Protein AF-A0AAV3X643-F1 (afdb_monomer_lite)

Foldseek 3Di:
DPDCLDPQWDAPDAVDIDGDLVSVVVVLVVCCVVPNLVVLLVVLVVQLVVLVVPLVDPDPSSVLVSVLSNLVSCLQNPVLVSLLVLLVVLLVCLVVFVLLVNLSSLVSVVSSVVSNVVVPNNLSNVLSVVLNVQCVVPVTRDDPPVVVVSSVVSVVSNVPDDDDDDDDDDPPDDDDDDDDPDDDDPPPPPDDLFAAAEEEEAALQLLVLQAPCSPRVVLVVVCVVQVFAAPVRCCVPPVVNVVSLVVSLVSSLCQCPVNDLVSNLNSGQRSVLCCQVVVNDCVSNLRYAYEYEFENHPSRVSRLVSVQVSSVVVNHHYDYDYFPLCGPPDPVSPLRSLLSVLVVLVVPQVVCVVVRHFYEYELARDDSVVNVSSLVVCLVRHPWYWYWSDDVDTHIDTDDRDNDDDPCVLDPLLQLLLLVLPWDFQVVCPSHPPSQWDDDPGTIHGRSVVCVCVVCLLVVQLDADDDAPLEAEDPQANVQLVVPPDSVLSSLVSSVVSNQSNQLVVVVLDCVSQCVDPQFVWAADPPDQKIKTDSDPFKIWIWHGDDSHTYTRHIGGPVVVNVPD

pLDDT: mean 79.81, std 17.68, range [25.16, 98.5]

InterPro domains:
  IPR013442 CRISPR system ring nuclease SSO1393-like [PF09651] (265-401)

Secondary structure (DSSP, 8-state):
--STTSTTEEEEETTEEEEPHHHHHHHHHHHHHHHHHHHHHHHHHHHHHHHHHHS--SSHHHHHHHHHHHHHHHHHH-HHHHHHHHHHHHHHHHHTT-HHHHHHHHHHHHHTHHHHHHTT-HHHHHHHHHHHHHHHHHSSPPPHHHHHHHHHHHHHHHTTS--------STTS-----TTS-----TT--S----EEEEEE--SHHHHTTS-TTT-HHHHHHHHHHTT--HHHHHHH-HHHHHHHHHHHHHHHHHHHHS-HHHHHHH-HHHHHHHHHTTT-GGGGTT-EEEEE--SSHHHHHHHHHHHHHHHHTT-EEEEE--TT--SS-HHHHHHHHHHHHHHHHHHHHHHHHTT-EEEEE-SS--HHHHHHHHHHHHHH-SEEEEEE-SSS-EEEEEPPP-----GGG--HHHHHHHHHS-EEGGG-TTS-GGGEEEETTEEEE-TGGGGHHHHHHHHHTSSPP--TTEEE-HHHHHHHHH---HHHHHHHHHHHHHHHHHHHHTTT-THHHHH-TTT--EE-SSSS-EEEESSSSEEEEEEEETTEEEEEEEEEHHHHHH--

Sequence (565 aa):
MCLLLSRLCRQVGYEMYEMDISDRNLLLRELKEQFGQERFDELGEFLLDYVAQRLSDDDADTRDLAEAQEWTVLAYTKPDEVARELAQRLRDKIQQEDVGEVLRLTSLVETLAQPLVEAGFEPLLVDVRRIASEVRENFKAPQEENLLESASRILHISEQIEINQFDRFIYDYFADVDPLSWMPVNPTIAKYNMPRLVITPIGTSLLTNQIDISFEYDWLMLLWETTNLKNIELEDRHPDVADIIHTLKERAIQKLNDGNILDVRRASTEIGAIYALYQGNLEQGKQDVHFLIASDTAISTVIANIIQDFLVGRGLNVQIYQPTGFSTASSEAFNHGADDLLLWLDNLAPSYRESGYRISFNLVASSRALQGYMDTIGMLYADEMIYILEGANPTLINIPKIPMKFDISIINPMKFALMEAGYIDLSNARDIPKQFIFVLDNEVILSNLGTIWKSCKNELLSRDLLYFPGLAYEESFRYDYERVKNWRDRVRLQETLAKVSYLLTKADGDPKALKQDGGLAYEKFSNIDLFHFRVSLDLRVSCSFSNGTLRLRRCGYHEYVNRKP

Organism: NCBI:txid2530354

Structure (mmCIF, N/CA/C/O backbone):
data_AF-A0AAV3X643-F1
#
_entry.id   AF-A0AAV3X643-F1
#
loop_
_atom_site.group_PDB
_atom_site.id
_atom_site.type_symbol
_atom_site.label_atom_id
_atom_site.label_alt_id
_atom_site.label_comp_id
_atom_site.label_asym_id
_atom_site.label_entity_id
_atom_site.label_seq_id
_atom_site.pdbx_PDB_ins_code
_atom_site.Cartn_x
_atom_site.Cartn_y
_atom_site.Cartn_z
_atom_site.occupancy
_atom_site.B_iso_or_equiv
_atom_site.auth_seq_id
_atom_site.auth_comp_id
_atom_site.auth_asym_id
_atom_site.auth_atom_id
_atom_site.pdbx_PDB_model_num
ATOM 1 N N . MET A 1 1 ? -6.979 19.235 5.074 1.00 42.19 1 MET A N 1
ATOM 2 C CA . MET A 1 1 ? -7.140 17.947 5.784 1.00 42.19 1 MET A CA 1
ATOM 3 C C . MET A 1 1 ? -5.884 17.579 6.598 1.00 42.19 1 MET A C 1
ATOM 5 O O . MET A 1 1 ? -5.483 16.431 6.569 1.00 42.19 1 MET A O 1
ATOM 9 N N . CYS A 1 2 ? -5.228 18.517 7.310 1.00 55.34 2 CYS A N 1
ATOM 10 C CA . CYS A 1 2 ? -3.899 18.242 7.906 1.00 55.34 2 CYS A CA 1
ATOM 11 C C . CYS A 1 2 ? -3.720 18.643 9.385 1.00 55.34 2 CYS A C 1
ATOM 13 O O . CYS A 1 2 ? -2.729 18.244 9.981 1.00 55.34 2 CYS A O 1
ATOM 15 N N . LEU A 1 3 ? -4.642 19.407 9.992 1.00 54.50 3 LEU A N 1
ATOM 16 C CA . LEU A 1 3 ? -4.492 19.850 11.389 1.00 54.50 3 LEU A CA 1
ATOM 17 C C . LEU A 1 3 ? -4.987 18.791 12.387 1.00 54.50 3 LEU A C 1
ATOM 19 O O . LEU A 1 3 ? -4.220 18.359 13.239 1.00 54.50 3 LEU A O 1
ATOM 23 N N . LEU A 1 4 ? -6.218 18.297 12.202 1.00 52.38 4 LEU A N 1
ATOM 24 C CA . LEU A 1 4 ? -6.852 17.282 13.066 1.00 52.38 4 LEU A CA 1
ATOM 25 C C . LEU A 1 4 ? -6.106 15.932 13.089 1.00 52.38 4 LEU A C 1
ATOM 27 O O . LEU A 1 4 ? -6.297 15.127 13.992 1.00 52.38 4 LEU A O 1
ATOM 31 N N . LEU A 1 5 ? -5.251 15.687 12.088 1.00 57.66 5 LEU A N 1
ATOM 32 C CA . LEU A 1 5 ? -4.437 14.474 11.942 1.00 57.66 5 LEU A CA 1
ATOM 33 C C . LEU A 1 5 ? -2.973 14.678 12.368 1.00 57.66 5 LEU A C 1
ATOM 35 O O . LEU A 1 5 ? -2.167 13.753 12.266 1.00 57.66 5 LEU A O 1
ATOM 39 N N . SER A 1 6 ? -2.612 15.886 12.806 1.00 61.84 6 SER A N 1
ATOM 40 C CA . SER A 1 6 ? -1.280 16.186 13.331 1.00 61.84 6 SER A CA 1
ATOM 41 C C . SER A 1 6 ? -1.152 15.733 14.790 1.00 61.84 6 SER A C 1
ATOM 43 O O . SER A 1 6 ? -2.150 15.482 15.462 1.00 61.84 6 SER A O 1
ATOM 45 N N . ARG A 1 7 ? 0.082 15.672 15.310 1.00 61.00 7 ARG A N 1
ATOM 46 C CA . ARG A 1 7 ? 0.337 15.392 16.738 1.00 61.00 7 ARG A CA 1
ATOM 47 C C . ARG A 1 7 ? -0.235 16.452 17.681 1.00 61.00 7 ARG A C 1
ATOM 49 O O . ARG A 1 7 ? -0.272 16.210 18.877 1.00 61.00 7 ARG A O 1
ATOM 56 N N . LEU A 1 8 ? -0.673 17.584 17.133 1.00 67.88 8 LEU A N 1
ATOM 57 C CA . LEU A 1 8 ? -1.291 18.662 17.886 1.00 67.88 8 LEU A CA 1
ATOM 58 C C . LEU A 1 8 ? -2.711 18.300 18.325 1.00 67.88 8 LEU A C 1
ATOM 60 O O . LEU A 1 8 ? -3.240 18.999 19.167 1.00 67.88 8 LEU A O 1
ATOM 64 N N . CYS A 1 9 ? -3.357 17.264 17.770 1.00 69.75 9 CYS A N 1
ATOM 65 C CA . CYS A 1 9 ? -4.738 16.915 18.114 1.00 69.75 9 CYS A CA 1
ATOM 66 C C . CYS A 1 9 ? -4.884 15.450 18.554 1.00 69.75 9 CYS A C 1
ATOM 68 O O . CYS A 1 9 ? -4.403 14.532 17.882 1.00 69.75 9 CYS A O 1
ATOM 70 N N . ARG A 1 10 ? -5.622 15.217 19.643 1.00 65.75 10 ARG A N 1
ATOM 71 C CA . ARG A 1 10 ? -6.039 13.891 20.112 1.00 65.75 10 ARG A CA 1
ATOM 72 C C . ARG A 1 10 ? -7.542 13.713 19.944 1.00 65.75 10 ARG A C 1
ATOM 74 O O . ARG A 1 10 ? -8.309 14.661 20.049 1.00 65.75 10 ARG A O 1
ATOM 81 N N . GLN A 1 11 ? -7.956 12.488 19.651 1.00 66.31 11 GLN A N 1
ATOM 82 C CA . GLN A 1 11 ? -9.372 12.164 19.545 1.00 66.31 11 GLN A CA 1
ATOM 83 C C . GLN A 1 11 ? -9.932 11.955 20.952 1.00 66.31 11 GLN A C 1
ATOM 85 O O . GLN A 1 11 ? -9.360 11.183 21.716 1.00 66.31 11 GLN A O 1
ATOM 90 N N . VAL A 1 12 ? -11.018 12.649 21.282 1.00 61.75 12 VAL A N 1
ATOM 91 C CA . VAL A 1 12 ? -11.684 12.570 22.602 1.00 61.75 12 VAL A CA 1
ATOM 92 C C . VAL A 1 12 ? -13.104 12.054 22.530 1.00 61.75 12 VAL A C 1
ATOM 94 O O . VAL A 1 12 ? -13.778 11.887 23.535 1.00 61.75 12 VAL A O 1
ATOM 97 N N . GLY A 1 13 ? -13.538 11.750 21.322 1.00 53.81 13 GLY A N 1
ATOM 98 C CA . GLY A 1 13 ? -14.797 11.109 21.073 1.00 53.81 13 GLY A CA 1
ATOM 99 C C . GLY A 1 13 ? -15.025 11.079 19.584 1.00 53.81 13 GLY A C 1
ATOM 100 O O . GLY A 1 13 ? -14.102 11.029 18.761 1.00 53.81 13 GLY A O 1
ATOM 101 N N . TYR A 1 14 ? -16.286 11.099 19.232 1.00 46.22 14 TYR A N 1
ATOM 102 C CA . TYR A 1 14 ? -16.677 10.774 17.896 1.00 46.22 14 TYR A CA 1
ATOM 103 C C . TYR A 1 14 ? -16.615 11.928 16.913 1.00 46.22 14 TYR A C 1
ATOM 105 O O . TYR A 1 14 ? -17.290 12.933 17.102 1.00 46.22 14 TYR A O 1
ATOM 113 N N . GLU A 1 15 ? -15.756 11.805 15.897 1.00 55.12 15 GLU A N 1
ATOM 114 C CA . GLU A 1 15 ? -15.345 12.932 15.044 1.00 55.12 15 GLU A CA 1
ATOM 115 C C . GLU A 1 15 ? -14.894 14.173 15.849 1.00 55.12 15 GLU A C 1
ATOM 117 O O . GLU A 1 15 ? -14.792 15.278 15.315 1.00 55.12 15 GLU A O 1
ATOM 122 N N . MET A 1 16 ? -14.573 13.986 17.133 1.00 63.69 16 MET A N 1
ATOM 123 C CA . MET A 1 16 ? -14.178 15.034 18.056 1.00 63.69 16 MET A CA 1
ATOM 124 C C . MET A 1 16 ? -12.705 14.909 18.359 1.00 63.69 16 MET A C 1
ATOM 126 O O . MET A 1 16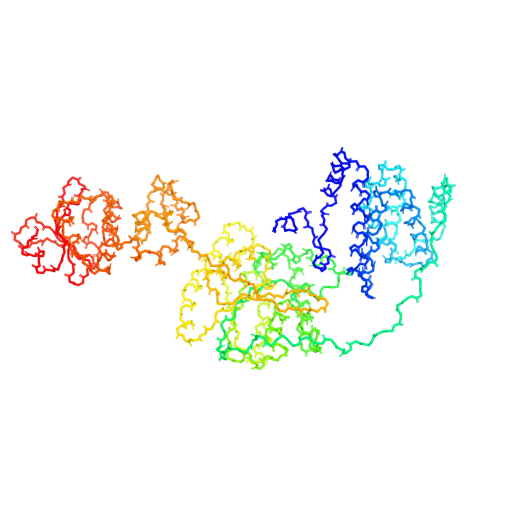 ? -12.215 13.896 18.867 1.00 63.69 16 MET A O 1
ATOM 130 N N . TYR A 1 17 ? -12.010 15.985 18.038 1.00 72.19 17 TYR A N 1
ATOM 131 C CA . TYR A 1 17 ? -10.588 16.109 18.226 1.00 72.19 17 TYR A CA 1
ATOM 132 C C . TYR A 1 17 ? -10.357 17.350 19.056 1.00 72.19 17 TYR A C 1
ATOM 134 O O . TYR A 1 17 ? -10.783 18.439 18.673 1.00 72.19 17 TYR A O 1
ATOM 142 N N . GLU A 1 18 ? -9.664 17.186 20.166 1.00 75.31 18 GLU A N 1
ATOM 143 C CA . GLU A 1 18 ? -9.156 18.318 20.913 1.00 75.31 18 GLU A CA 1
ATOM 144 C C . GLU A 1 18 ? -7.678 18.505 20.609 1.00 75.31 18 GLU A C 1
ATOM 146 O O . GLU A 1 18 ? -6.956 17.556 20.295 1.00 75.31 18 GLU A O 1
ATOM 151 N N . MET A 1 19 ? -7.229 19.749 20.684 1.00 82.81 19 MET A N 1
ATOM 152 C CA . MET A 1 19 ? -5.814 20.062 20.587 1.00 82.81 19 MET A CA 1
ATOM 153 C C . MET A 1 19 ? -5.108 19.718 21.906 1.00 82.81 19 MET A C 1
ATOM 155 O O . MET A 1 19 ? -5.720 19.856 22.965 1.00 82.81 19 MET A O 1
ATOM 159 N N . ASP A 1 20 ? -3.843 19.291 21.849 1.00 81.00 20 ASP A N 1
ATOM 160 C CA . ASP A 1 20 ? -3.004 19.123 23.039 1.00 81.00 20 ASP A CA 1
ATOM 161 C C . ASP A 1 20 ? -3.079 20.382 23.905 1.00 81.00 20 ASP A C 1
ATOM 163 O O . ASP A 1 20 ? -3.081 21.502 23.391 1.00 81.00 20 ASP A O 1
ATOM 167 N N . ILE A 1 21 ? -3.158 20.201 25.223 1.00 77.25 21 ILE A N 1
ATOM 168 C CA . ILE A 1 21 ? -3.400 21.294 26.168 1.00 77.25 21 ILE A CA 1
ATOM 169 C C . ILE A 1 21 ? -2.323 22.379 26.037 1.00 77.25 21 ILE A C 1
ATOM 171 O O . ILE A 1 21 ? -2.650 23.565 26.048 1.00 77.25 21 ILE A O 1
ATOM 175 N N . SER A 1 22 ? -1.054 21.997 25.866 1.00 75.62 22 SER A N 1
ATOM 176 C CA . SER A 1 22 ? 0.060 22.948 25.770 1.00 75.62 22 SER A CA 1
ATOM 177 C C . SER A 1 22 ? -0.016 23.759 24.478 1.00 75.62 22 SER A C 1
ATOM 179 O O . SER A 1 22 ? 0.155 24.980 24.494 1.00 75.62 22 SER A O 1
ATOM 181 N N . ASP A 1 23 ? -0.330 23.086 23.371 1.00 80.69 23 ASP A N 1
ATOM 182 C CA . ASP A 1 23 ? -0.464 23.706 22.054 1.00 80.69 23 ASP A CA 1
ATOM 183 C C . ASP A 1 23 ? -1.701 24.611 21.990 1.00 80.69 23 ASP A C 1
ATOM 185 O O . ASP A 1 23 ? -1.615 25.759 21.549 1.00 80.69 23 ASP A O 1
ATOM 189 N N . ARG A 1 24 ? -2.840 24.139 22.514 1.00 85.25 24 ARG A N 1
ATOM 190 C CA . ARG A 1 24 ? -4.076 24.916 22.663 1.00 85.25 24 ARG A CA 1
ATOM 191 C C . ARG A 1 24 ? -3.802 26.204 23.427 1.00 85.25 24 ARG A C 1
ATOM 193 O O . ARG A 1 24 ? -4.178 27.277 22.969 1.00 85.25 24 ARG A O 1
ATOM 200 N N . ASN A 1 25 ? -3.128 26.108 24.571 1.00 81.62 25 ASN A N 1
ATOM 201 C CA . ASN A 1 25 ? -2.835 27.258 25.420 1.00 81.62 25 ASN A CA 1
ATOM 202 C C . ASN A 1 25 ? -1.955 28.292 24.718 1.00 81.62 25 ASN A C 1
ATOM 204 O O . ASN A 1 25 ? -2.202 29.493 24.839 1.00 81.62 25 ASN A O 1
ATOM 208 N N . LEU A 1 26 ? -0.945 27.835 23.976 1.00 82.25 26 LEU A N 1
ATOM 209 C CA . LEU A 1 26 ? -0.087 28.712 23.190 1.00 82.25 26 LEU A CA 1
ATOM 210 C C . LEU A 1 26 ? -0.886 29.431 22.097 1.00 82.25 26 LEU A C 1
ATOM 212 O O . LEU A 1 26 ? -0.833 30.656 22.016 1.00 82.25 26 LEU A O 1
ATOM 216 N N . LEU A 1 27 ? -1.666 28.693 21.301 1.00 86.50 27 LEU A N 1
ATOM 217 C CA . LEU A 1 27 ? -2.443 29.279 20.207 1.00 86.50 27 LEU A CA 1
ATOM 218 C C . LEU A 1 27 ? -3.530 30.231 20.707 1.00 86.50 27 LEU A C 1
ATOM 220 O O . LEU A 1 27 ? -3.751 31.271 20.097 1.00 86.50 27 LEU A O 1
ATOM 224 N N . LEU A 1 28 ? -4.195 29.907 21.817 1.00 85.38 28 LEU A N 1
ATOM 225 C CA . LEU A 1 28 ? -5.190 30.780 22.439 1.00 85.38 28 LEU A CA 1
ATOM 226 C C . LEU A 1 28 ? -4.552 32.081 22.948 1.00 85.38 28 LEU A C 1
ATOM 228 O O . LEU A 1 28 ? -5.117 33.160 22.752 1.00 85.38 28 LEU A O 1
ATOM 232 N N . ARG A 1 29 ? -3.345 32.011 23.523 1.00 83.12 29 ARG A N 1
ATOM 233 C CA . ARG A 1 29 ? -2.584 33.205 23.911 1.00 83.12 29 ARG A CA 1
ATOM 234 C C . ARG A 1 29 ? -2.213 34.052 22.695 1.00 83.12 29 ARG A C 1
ATOM 236 O O . ARG A 1 29 ? -2.492 35.247 22.693 1.00 83.12 29 ARG A O 1
ATOM 243 N N . GLU A 1 30 ? -1.657 33.443 21.648 1.00 86.88 30 GLU A N 1
ATOM 244 C CA . GLU A 1 30 ? -1.306 34.148 20.408 1.00 86.88 30 GLU A CA 1
ATOM 245 C C . GLU A 1 30 ? -2.535 34.772 19.733 1.00 86.88 30 GLU A C 1
ATOM 247 O O . GLU A 1 30 ? -2.475 35.912 19.271 1.00 86.88 30 GLU A O 1
ATOM 252 N N . LEU A 1 31 ? -3.671 34.067 19.720 1.00 85.88 31 LEU A N 1
ATOM 253 C CA . LEU A 1 31 ? -4.938 34.568 19.187 1.00 85.88 31 LEU A CA 1
ATOM 254 C C . LEU A 1 31 ? -5.392 35.821 19.948 1.00 85.88 31 LEU A C 1
ATOM 256 O O . LEU A 1 31 ? -5.727 36.829 19.327 1.00 85.88 31 LEU A O 1
ATOM 260 N N . LYS A 1 32 ? -5.367 35.778 21.284 1.00 82.81 32 LYS A N 1
ATOM 261 C CA . LYS A 1 32 ? -5.748 36.910 22.138 1.00 82.81 32 LYS A CA 1
ATOM 262 C C . LYS A 1 32 ? -4.788 38.092 21.990 1.00 82.81 32 LYS A C 1
ATOM 264 O O . LYS A 1 32 ? -5.238 39.234 21.945 1.00 82.81 32 LYS A O 1
ATOM 269 N N . GLU A 1 33 ? -3.485 37.842 21.875 1.00 85.44 33 GLU A N 1
ATOM 270 C CA . GLU A 1 33 ? -2.475 38.888 21.663 1.00 85.44 33 GLU A CA 1
ATOM 271 C C . GLU A 1 33 ? -2.603 39.561 20.290 1.00 85.44 33 GLU A C 1
ATOM 273 O O . GLU A 1 33 ? -2.451 40.779 20.183 1.00 85.44 33 GLU A O 1
ATOM 278 N N . GLN A 1 34 ? -2.897 38.790 19.238 1.00 92.19 34 GLN A N 1
ATOM 279 C CA . GLN A 1 34 ? -2.987 39.304 17.869 1.00 92.19 34 GLN A CA 1
ATOM 280 C C . GLN A 1 34 ? -4.339 39.950 17.548 1.00 92.19 34 GLN A C 1
ATOM 282 O O . GLN A 1 34 ? -4.377 40.936 16.810 1.00 92.19 34 GLN A O 1
ATOM 287 N N . PHE A 1 35 ? -5.439 39.402 18.070 1.00 87.69 35 PHE A N 1
ATOM 288 C CA . PHE A 1 35 ? -6.801 39.779 17.672 1.00 87.69 35 PHE A CA 1
ATOM 289 C C . PHE A 1 35 ? -7.658 40.342 18.816 1.00 87.69 35 PHE A C 1
ATOM 291 O O . PHE A 1 35 ? -8.760 40.822 18.560 1.00 87.69 35 PHE A O 1
ATOM 298 N N . GLY A 1 36 ? -7.151 40.353 20.052 1.00 84.94 36 GLY A N 1
ATOM 299 C CA . GLY A 1 36 ? -7.836 40.917 21.216 1.00 84.94 36 GLY A CA 1
ATOM 300 C C . GLY A 1 36 ? -8.869 39.982 21.857 1.00 84.94 36 GLY A C 1
ATOM 301 O O . GLY A 1 36 ? -9.142 38.887 21.369 1.00 84.94 36 GLY A O 1
ATOM 302 N N . GLN A 1 37 ? -9.444 40.430 22.980 1.00 81.38 37 GLN A N 1
ATOM 303 C CA . GLN A 1 37 ? -10.412 39.653 23.770 1.00 81.38 37 GLN A CA 1
ATOM 304 C C . GLN A 1 37 ? -11.735 39.423 23.024 1.00 81.38 37 GLN A C 1
ATOM 306 O O . GLN A 1 37 ? -12.282 38.337 23.108 1.00 81.38 37 GLN A O 1
ATOM 311 N N . GLU A 1 38 ? -12.210 40.389 22.233 1.00 85.12 38 GLU A N 1
ATOM 312 C CA . GLU A 1 38 ? -13.484 40.274 21.501 1.00 85.12 38 GLU A CA 1
ATOM 313 C C . GLU A 1 38 ? -13.495 39.061 20.557 1.00 85.12 38 GLU A C 1
ATOM 315 O O . GLU A 1 38 ? -14.406 38.240 20.595 1.00 85.12 38 GLU A O 1
ATOM 320 N N . ARG A 1 39 ? -12.419 38.865 19.781 1.00 83.31 39 ARG A N 1
ATOM 321 C CA . ARG A 1 39 ? -12.286 37.704 18.887 1.00 83.31 39 ARG A CA 1
ATOM 322 C C . ARG A 1 39 ? -12.163 36.381 19.644 1.00 83.31 39 ARG A C 1
ATOM 324 O O . ARG A 1 39 ? -12.493 35.321 19.116 1.00 83.31 39 ARG A O 1
ATOM 331 N N . PHE A 1 40 ? -11.631 36.454 20.854 1.00 80.19 40 PHE A N 1
ATOM 332 C CA . PHE A 1 40 ? -11.483 35.320 21.744 1.00 80.19 40 PHE A CA 1
ATOM 333 C C . PHE A 1 40 ? -12.840 34.897 22.330 1.00 80.19 40 PHE A C 1
ATOM 335 O O . PHE A 1 40 ? -13.147 33.706 22.356 1.00 80.19 40 PHE A O 1
ATOM 342 N N . ASP A 1 41 ? -13.677 35.865 22.707 1.00 82.94 41 ASP A N 1
ATOM 343 C CA . ASP A 1 41 ? -15.039 35.638 23.197 1.00 82.94 41 ASP A CA 1
ATOM 344 C C . ASP A 1 41 ? -15.944 35.077 22.087 1.00 82.94 41 ASP A C 1
ATOM 346 O O . ASP A 1 41 ? -16.615 34.073 22.308 1.00 82.94 41 ASP A O 1
ATOM 350 N N . GLU A 1 42 ? -15.872 35.620 20.863 1.00 86.69 42 GLU A N 1
ATOM 351 C CA . GLU A 1 42 ? -16.585 35.085 19.686 1.00 86.69 42 GLU A CA 1
ATOM 352 C C . GLU A 1 42 ? -16.243 33.610 19.409 1.00 86.69 42 GLU A C 1
ATOM 354 O O . GLU A 1 42 ? -17.101 32.820 19.011 1.00 86.69 42 GLU A O 1
ATOM 359 N N . LEU A 1 43 ? -14.974 33.223 19.592 1.00 88.12 43 LEU A N 1
ATOM 360 C CA . LEU A 1 43 ? -14.545 31.834 19.424 1.00 88.12 43 LEU A CA 1
ATOM 361 C C . LEU A 1 43 ? -15.136 30.933 20.516 1.00 88.12 43 LEU A C 1
ATOM 363 O O . LEU A 1 43 ? -15.514 29.797 20.230 1.00 88.12 43 LEU A O 1
ATOM 367 N N . GLY A 1 44 ? -15.217 31.443 21.746 1.00 87.25 44 GLY A N 1
ATOM 368 C CA . GLY A 1 44 ? -15.886 30.776 22.856 1.00 87.25 44 GLY A CA 1
ATOM 369 C C . GLY A 1 44 ? -17.373 30.561 22.583 1.00 87.25 44 GLY A C 1
ATOM 370 O O . GLY A 1 44 ? -17.846 29.433 22.687 1.00 87.25 44 GLY A O 1
ATOM 371 N N . GLU A 1 45 ? -18.090 31.604 22.159 1.00 87.81 45 GLU A N 1
ATOM 372 C CA . GLU A 1 45 ? -19.510 31.519 21.781 1.00 87.81 45 GLU A CA 1
ATOM 373 C C . GLU A 1 45 ? -19.735 30.514 20.649 1.00 87.81 45 GLU A C 1
ATOM 375 O O . GLU A 1 45 ? -20.610 29.657 20.745 1.00 87.81 45 GLU A O 1
ATOM 380 N N . PHE A 1 46 ? -18.888 30.540 19.617 1.00 88.19 46 PHE A N 1
ATOM 381 C CA . PHE A 1 46 ? -18.952 29.564 18.532 1.00 88.19 46 PHE A CA 1
ATOM 382 C C . PHE A 1 46 ? -18.775 28.120 19.026 1.00 88.19 46 PHE A C 1
ATOM 384 O O . PHE A 1 46 ? -19.456 27.213 18.540 1.00 88.19 46 PHE A O 1
ATOM 391 N N . LEU A 1 47 ? -17.863 27.885 19.976 1.00 84.31 47 LEU A N 1
ATOM 392 C CA . LEU A 1 47 ? -17.663 26.559 20.559 1.00 84.31 47 LEU A CA 1
ATOM 393 C C . LEU A 1 47 ? -18.878 26.123 21.387 1.00 84.31 47 LEU A C 1
ATOM 395 O O . LEU A 1 47 ? -19.296 24.976 21.258 1.00 84.31 47 LEU A O 1
ATOM 399 N N . LEU A 1 48 ? -19.470 27.021 22.180 1.00 83.75 48 LEU A N 1
ATOM 400 C CA . LEU A 1 48 ? -20.689 26.733 22.943 1.00 83.75 48 LEU A CA 1
ATOM 401 C C . LEU A 1 48 ? -21.865 26.396 22.019 1.00 83.75 48 LEU A C 1
ATOM 403 O O . LEU A 1 48 ? -22.532 25.385 22.225 1.00 83.75 48 LEU A O 1
ATOM 407 N N . ASP A 1 49 ? -22.067 27.173 20.952 1.00 82.88 49 ASP A N 1
ATOM 408 C CA . ASP A 1 49 ? -23.090 26.898 19.937 1.00 82.88 49 ASP A CA 1
ATOM 409 C C . ASP A 1 49 ? -22.867 25.536 19.267 1.00 82.88 49 ASP A C 1
ATOM 411 O O . ASP A 1 49 ? -23.816 24.786 19.019 1.00 82.88 49 ASP A O 1
ATOM 415 N N . TYR A 1 50 ? -21.608 25.195 18.979 1.00 80.38 50 TYR A N 1
ATOM 416 C CA . TYR A 1 50 ? -21.245 23.899 18.415 1.00 80.38 50 TYR A CA 1
ATOM 417 C C . TYR A 1 50 ? -21.551 22.753 19.387 1.00 80.38 50 TYR A C 1
ATOM 419 O O . TYR A 1 50 ? -22.180 21.774 18.985 1.00 80.38 50 TYR A O 1
ATOM 427 N N . VAL A 1 51 ? -21.144 22.880 20.654 1.00 79.19 51 VAL A N 1
ATOM 428 C CA . VAL A 1 51 ? -21.389 21.896 21.720 1.00 79.19 51 VAL A CA 1
ATOM 429 C C . VAL A 1 51 ? -22.888 21.683 21.910 1.00 79.19 51 VAL A C 1
ATOM 431 O O . VAL A 1 51 ? -23.348 20.548 21.813 1.00 79.19 51 VAL A O 1
ATOM 434 N N . ALA A 1 52 ? -23.667 22.757 22.044 1.00 78.19 52 ALA A N 1
ATOM 435 C CA . ALA A 1 52 ? -25.115 22.685 22.222 1.00 78.19 52 ALA A CA 1
ATOM 436 C C . ALA A 1 52 ? -25.831 21.988 21.047 1.00 78.19 52 ALA A C 1
ATOM 438 O O . ALA A 1 52 ? -26.816 21.277 21.241 1.00 78.19 52 ALA A O 1
ATOM 439 N N . GLN A 1 53 ? -25.339 22.163 19.816 1.00 76.06 53 GLN A N 1
ATOM 440 C CA . GLN A 1 53 ? -25.931 21.538 18.628 1.00 76.06 53 GLN A CA 1
ATOM 441 C C . GLN A 1 53 ? -25.498 20.082 18.412 1.00 76.06 53 GLN A C 1
ATOM 443 O O . GLN A 1 53 ? -26.245 19.319 17.799 1.00 76.06 53 GLN A O 1
ATOM 448 N N . ARG A 1 54 ? -24.287 19.704 18.837 1.00 68.06 54 ARG A N 1
ATOM 449 C CA . ARG A 1 54 ? -23.647 18.423 18.476 1.00 68.06 54 ARG A CA 1
ATOM 450 C C . ARG A 1 54 ? -23.526 17.430 19.627 1.00 68.06 54 ARG A C 1
ATOM 452 O O . ARG A 1 54 ? -23.387 16.247 19.342 1.00 68.06 54 ARG A O 1
ATOM 459 N N . LEU A 1 55 ? -23.562 17.893 20.873 1.00 69.69 55 LEU A N 1
ATOM 460 C CA . LEU A 1 55 ? -23.390 17.090 22.089 1.00 69.69 55 LEU A CA 1
ATOM 461 C C . LEU A 1 55 ? -24.655 17.101 22.953 1.00 69.69 55 LEU A C 1
ATOM 463 O O . LEU A 1 55 ? -24.591 17.198 24.172 1.00 69.69 55 LEU A O 1
ATOM 467 N N . SER A 1 56 ? -25.813 17.017 22.298 1.00 58.53 56 SER A N 1
ATOM 468 C CA . SER A 1 56 ? -27.138 17.015 22.929 1.00 58.53 56 SER A CA 1
ATOM 469 C C . SER A 1 56 ? -27.705 15.609 23.183 1.00 58.53 56 SER A C 1
ATOM 471 O O . SER A 1 56 ? -28.874 15.490 23.547 1.00 58.53 56 SER A O 1
ATOM 473 N N . ASP A 1 57 ? -26.903 14.554 22.993 1.00 57.78 57 ASP A N 1
ATOM 474 C CA . ASP A 1 57 ? -27.325 13.164 23.205 1.00 57.78 57 ASP A CA 1
ATOM 475 C C . ASP A 1 57 ? -27.498 12.826 24.707 1.00 57.78 57 ASP A C 1
ATOM 477 O O . ASP A 1 57 ? -26.799 13.349 25.575 1.00 57.78 57 ASP A O 1
ATOM 481 N N . ASP A 1 58 ? -28.433 11.915 25.011 1.00 55.59 58 ASP A N 1
ATOM 482 C CA . ASP A 1 58 ? -28.852 11.524 26.375 1.00 55.59 58 ASP A CA 1
ATOM 483 C C . ASP A 1 58 ? -27.833 10.652 27.150 1.00 55.59 58 ASP A C 1
ATOM 485 O O . ASP A 1 58 ? -28.077 10.279 28.307 1.00 55.59 58 ASP A O 1
ATOM 489 N N . ASP A 1 59 ? -26.702 10.276 26.544 1.00 65.06 59 ASP A N 1
ATOM 490 C CA . ASP A 1 59 ? -25.707 9.430 27.207 1.00 65.06 59 ASP A CA 1
ATOM 491 C C . ASP A 1 59 ? -24.813 10.227 28.179 1.00 65.06 59 ASP A C 1
ATOM 493 O O . ASP A 1 59 ? -24.667 11.447 28.098 1.00 65.06 59 ASP A O 1
ATOM 497 N N . ALA A 1 60 ? -24.293 9.548 29.203 1.00 65.06 60 ALA A N 1
ATOM 498 C CA . ALA A 1 60 ? -23.543 10.204 30.275 1.00 65.06 60 ALA A CA 1
ATOM 499 C C . ALA A 1 60 ? -22.201 10.780 29.790 1.00 65.06 60 ALA A C 1
ATOM 501 O O . ALA A 1 60 ? -21.844 11.882 30.197 1.00 65.06 60 ALA A O 1
ATOM 502 N N . ASP A 1 61 ? -21.518 10.098 28.869 1.00 65.25 61 ASP A N 1
ATOM 503 C CA . ASP A 1 61 ? -20.186 10.489 28.401 1.00 65.25 61 ASP A CA 1
ATOM 504 C C . ASP A 1 61 ? -20.251 11.740 27.513 1.00 65.25 61 ASP A C 1
ATOM 506 O O . ASP A 1 61 ? -19.418 12.643 27.627 1.00 65.25 61 ASP A O 1
ATOM 510 N N . THR A 1 62 ? -21.276 11.841 26.660 1.00 70.88 62 THR A N 1
ATOM 511 C CA . THR A 1 62 ? -21.510 13.030 25.828 1.00 70.88 62 THR A CA 1
ATOM 512 C C . THR A 1 62 ? -21.851 14.257 26.677 1.00 70.88 62 THR A C 1
ATOM 514 O O . THR A 1 62 ? -21.366 15.353 26.385 1.00 70.88 62 THR A O 1
ATOM 517 N N . ARG A 1 63 ? -22.612 14.082 27.767 1.00 73.88 63 ARG A N 1
ATOM 518 C CA . ARG A 1 63 ? -22.913 15.168 28.718 1.00 73.88 63 ARG A CA 1
ATOM 519 C C . ARG A 1 63 ? -21.677 15.625 29.482 1.00 73.88 63 ARG A C 1
ATOM 521 O O . ARG A 1 63 ? -21.447 16.827 29.584 1.00 73.88 63 ARG A O 1
ATOM 528 N N . ASP A 1 64 ? -20.858 14.689 29.951 1.00 78.56 64 ASP A N 1
ATOM 529 C CA . ASP A 1 64 ? -19.607 15.008 30.640 1.00 78.56 64 ASP A CA 1
ATOM 530 C C . ASP A 1 64 ? -18.631 15.757 29.726 1.00 78.56 64 ASP A C 1
ATOM 532 O O . ASP A 1 64 ? -17.937 16.676 30.171 1.00 78.56 64 ASP A O 1
ATOM 536 N N . LEU A 1 65 ? -18.592 15.391 28.441 1.00 77.00 65 LEU A N 1
ATOM 537 C CA . LEU A 1 65 ? -17.777 16.072 27.444 1.00 77.00 65 LEU A CA 1
ATOM 538 C C . LEU A 1 65 ? -18.316 17.468 27.116 1.00 77.00 65 LEU A C 1
ATOM 540 O O . LEU A 1 65 ? -17.522 18.405 27.035 1.00 77.00 65 LEU A O 1
ATOM 544 N N . ALA A 1 66 ? -19.632 17.622 26.944 1.00 81.12 66 ALA A N 1
ATOM 545 C CA . ALA A 1 66 ? -20.261 18.923 26.728 1.00 81.12 66 ALA A CA 1
ATOM 546 C C . ALA A 1 66 ? -19.943 19.881 27.884 1.00 81.12 66 ALA A C 1
ATOM 548 O O . ALA A 1 66 ? -19.411 20.967 27.656 1.00 81.12 66 ALA A O 1
ATOM 549 N N . GLU A 1 67 ? -20.139 19.425 29.121 1.00 85.12 67 GLU A N 1
ATOM 550 C CA . GLU A 1 67 ? -19.855 20.193 30.334 1.00 85.12 67 GLU A CA 1
ATOM 551 C C . GLU A 1 67 ? -18.366 20.577 30.435 1.00 85.12 67 GLU A C 1
ATOM 553 O O . GLU A 1 67 ? -18.016 21.715 30.756 1.00 85.12 67 GLU A O 1
ATOM 558 N N . ALA A 1 68 ? -17.457 19.661 30.083 1.00 84.94 68 ALA A N 1
ATOM 559 C CA . ALA A 1 68 ? -16.027 19.955 30.037 1.00 84.94 68 ALA A CA 1
ATOM 560 C C . ALA A 1 68 ? -15.677 21.047 29.006 1.00 84.94 68 ALA A C 1
ATOM 562 O O . ALA A 1 68 ? -14.800 21.879 29.264 1.00 84.94 68 ALA A O 1
ATOM 563 N N . GLN A 1 69 ? -16.347 21.076 27.848 1.00 85.56 69 GLN A N 1
ATOM 564 C CA . GLN A 1 69 ? -16.137 22.124 26.843 1.00 85.56 69 GLN A CA 1
ATOM 565 C C . GLN A 1 69 ? -16.725 23.468 27.291 1.00 85.56 69 GLN A C 1
ATOM 567 O O . GLN A 1 69 ? -16.074 24.498 27.109 1.00 85.56 69 GLN A O 1
ATOM 572 N N . GLU A 1 70 ? -17.895 23.469 27.931 1.00 87.81 70 GLU A N 1
ATOM 573 C CA . GLU A 1 70 ? -18.512 24.675 28.497 1.00 87.81 70 GLU A CA 1
ATOM 574 C C . GLU A 1 70 ? -17.599 25.331 29.538 1.00 87.81 70 GLU A C 1
ATOM 576 O O . GLU A 1 70 ? -17.274 26.520 29.444 1.00 87.81 70 GLU A O 1
ATOM 581 N N . TRP A 1 71 ? -17.080 24.535 30.473 1.00 89.06 71 TRP A N 1
ATOM 582 C CA . TRP A 1 71 ? -16.117 25.015 31.459 1.00 89.06 71 TRP A CA 1
ATOM 583 C C . TRP A 1 71 ? -14.774 25.402 30.849 1.00 89.06 71 TRP A C 1
ATOM 585 O O . TRP A 1 71 ? -14.131 26.330 31.337 1.00 89.06 71 TRP A O 1
ATOM 595 N N . THR A 1 72 ? -14.361 24.770 29.750 1.00 88.12 72 THR A N 1
ATOM 596 C CA . THR A 1 72 ? -13.185 25.227 29.002 1.00 88.12 72 THR A CA 1
ATOM 597 C C . THR A 1 72 ? -13.405 26.639 28.473 1.00 88.12 72 THR A C 1
ATOM 599 O O . THR A 1 72 ? -12.553 27.491 28.699 1.00 88.12 72 THR A O 1
ATOM 602 N N . VAL A 1 73 ? -14.543 26.935 27.838 1.00 87.94 73 VAL A N 1
ATOM 603 C CA . VAL A 1 73 ? -14.847 28.295 27.358 1.00 87.94 73 VAL A CA 1
ATOM 604 C C . VAL A 1 73 ? -14.856 29.291 28.515 1.00 87.94 73 VAL A C 1
ATOM 606 O O . VAL A 1 73 ? -14.159 30.307 28.449 1.00 87.94 73 VAL A O 1
ATOM 609 N N . LEU A 1 74 ? -15.578 28.977 29.595 1.00 86.69 74 LEU A N 1
ATOM 610 C CA . LEU A 1 74 ? -15.672 29.848 30.765 1.00 86.69 74 LEU A CA 1
ATOM 611 C C . LEU A 1 74 ? -14.309 30.091 31.419 1.00 86.69 74 LEU A C 1
ATOM 613 O O . LEU A 1 74 ? -14.041 31.207 31.846 1.00 86.69 74 LEU A O 1
ATOM 617 N N . ALA A 1 75 ? -13.405 29.112 31.446 1.00 86.00 75 ALA A N 1
ATOM 618 C CA . ALA A 1 75 ? -12.076 29.305 32.019 1.00 86.00 75 ALA A CA 1
ATOM 619 C C . ALA A 1 75 ? -11.271 30.404 31.325 1.00 86.00 75 ALA A C 1
ATOM 621 O O . ALA A 1 75 ? -10.565 31.151 31.999 1.00 86.00 75 ALA A O 1
ATOM 622 N N . TYR A 1 76 ? -11.388 30.547 30.004 1.00 83.25 76 TYR A N 1
ATOM 623 C CA . TYR A 1 76 ? -10.635 31.574 29.284 1.00 83.25 76 TYR A CA 1
ATOM 624 C C . TYR A 1 76 ? -11.394 32.896 29.093 1.00 83.25 76 TYR A C 1
ATOM 626 O O . TYR A 1 76 ? -10.745 33.924 28.884 1.00 83.25 76 TYR A O 1
ATOM 634 N N . THR A 1 77 ? -12.730 32.905 29.156 1.00 83.62 77 THR A N 1
ATOM 635 C CA . THR A 1 77 ? -13.534 34.134 28.997 1.00 83.62 77 THR A CA 1
ATOM 636 C C . THR A 1 77 ? -13.950 34.742 30.340 1.00 83.62 77 THR A C 1
ATOM 638 O O . THR A 1 77 ? -13.961 35.963 30.492 1.00 83.62 77 THR A O 1
ATOM 641 N N . LYS A 1 78 ? -14.247 33.905 31.342 1.00 83.62 78 LYS A N 1
ATOM 642 C CA . LYS A 1 78 ? -14.766 34.277 32.669 1.00 83.62 78 LYS A CA 1
ATOM 643 C C . LYS A 1 78 ? -14.195 33.377 33.788 1.00 83.62 78 LYS A C 1
ATOM 645 O O . LYS A 1 78 ? -14.947 32.665 34.461 1.00 83.62 78 LYS A O 1
ATOM 650 N N . PRO A 1 79 ? -12.872 33.409 34.031 1.00 80.56 79 PRO A N 1
ATOM 651 C CA . PRO A 1 79 ? -12.203 32.504 34.971 1.00 80.56 79 PRO A CA 1
ATOM 652 C C . PRO A 1 79 ? -12.770 32.549 36.401 1.00 80.56 79 PRO A C 1
ATOM 654 O O . PRO A 1 79 ? -12.814 31.521 37.075 1.00 80.56 79 PRO A O 1
ATOM 657 N N . ASP A 1 80 ? -13.265 33.705 36.853 1.00 75.25 80 ASP A N 1
ATOM 658 C CA . ASP A 1 80 ? -13.894 33.848 38.173 1.00 75.25 80 ASP A CA 1
ATOM 659 C C . ASP A 1 80 ? -15.187 33.028 38.305 1.00 75.25 80 ASP A C 1
ATOM 661 O O . ASP A 1 80 ? -15.500 32.513 39.378 1.00 75.25 80 ASP A O 1
ATOM 665 N N . GLU A 1 81 ? -15.969 32.944 37.226 1.00 80.19 81 GLU A N 1
ATOM 666 C CA . GLU A 1 81 ? -17.240 32.220 37.186 1.00 80.19 81 GLU A CA 1
ATOM 667 C C . GLU A 1 81 ? -16.984 30.714 37.199 1.00 80.19 81 GLU A C 1
ATOM 669 O O . GLU A 1 81 ? -17.482 30.022 38.089 1.00 80.19 81 GLU A O 1
ATOM 674 N N . VAL A 1 82 ? -16.100 30.229 36.318 1.00 84.50 82 VAL A N 1
ATOM 675 C CA . VAL A 1 82 ? -15.781 28.796 36.255 1.00 84.50 82 VAL A CA 1
ATOM 676 C C . VAL A 1 82 ? -15.136 28.292 37.544 1.00 84.50 82 VAL A C 1
ATOM 678 O O . VAL A 1 82 ? -15.440 27.191 38.001 1.00 84.50 82 VAL A O 1
ATOM 681 N N . ALA A 1 83 ? -14.259 29.091 38.167 1.00 77.00 83 ALA A N 1
ATOM 682 C CA . ALA A 1 83 ? -13.582 28.689 39.392 1.00 77.00 83 ALA A CA 1
ATOM 683 C C . ALA A 1 83 ? -14.593 28.477 40.525 1.00 77.00 83 ALA A C 1
ATOM 685 O O . ALA A 1 83 ? -14.460 27.521 41.289 1.00 77.00 83 ALA A O 1
ATOM 686 N N . ARG A 1 84 ? -15.635 29.321 40.603 1.00 75.31 84 ARG A N 1
ATOM 687 C CA . ARG A 1 84 ? -16.738 29.163 41.560 1.00 75.31 84 ARG A CA 1
ATOM 688 C C . ARG A 1 84 ? -17.606 27.949 41.249 1.00 75.31 84 ARG A C 1
ATOM 690 O O . ARG A 1 84 ? -17.948 27.213 42.173 1.00 75.31 84 ARG A O 1
ATOM 697 N N . GLU A 1 85 ? -17.954 27.725 39.986 1.00 82.56 85 GLU A N 1
ATOM 698 C CA . GLU A 1 85 ? -18.782 26.581 39.594 1.00 82.56 85 GLU A CA 1
ATOM 699 C C . GLU A 1 85 ? -18.094 25.246 39.872 1.00 82.56 85 GLU A C 1
ATOM 701 O O . GLU A 1 85 ? -18.680 24.378 40.519 1.00 82.56 85 GLU A O 1
ATOM 706 N N . LEU A 1 86 ? -16.831 25.103 39.461 1.00 83.00 86 LEU A N 1
ATOM 707 C CA . LEU A 1 86 ? -16.040 23.895 39.694 1.00 83.00 86 LEU A CA 1
ATOM 708 C C . LEU A 1 86 ? -15.839 23.649 41.193 1.00 83.00 86 LEU A C 1
ATOM 710 O O . LEU A 1 86 ? -16.009 22.528 41.669 1.00 83.00 86 LEU A O 1
ATOM 714 N N . ALA A 1 87 ? -15.548 24.704 41.956 1.00 78.00 87 ALA A N 1
ATOM 715 C CA . ALA A 1 87 ? -15.454 24.661 43.411 1.00 78.00 87 ALA A CA 1
ATOM 716 C C . ALA A 1 87 ? -16.746 24.170 44.083 1.00 78.00 87 ALA A C 1
ATOM 718 O O . ALA A 1 87 ? -16.705 23.331 44.989 1.00 78.00 87 ALA A O 1
ATOM 719 N N . GLN A 1 88 ? -17.892 24.708 43.663 1.00 78.50 88 GLN A N 1
ATOM 720 C CA . GLN A 1 88 ? -19.188 24.339 44.216 1.00 78.50 88 GLN A CA 1
ATOM 721 C C . GLN A 1 88 ? -19.563 22.909 43.828 1.00 78.50 88 GLN A C 1
ATOM 723 O O . GLN A 1 88 ? -19.937 22.123 44.696 1.00 78.50 88 GLN A O 1
ATOM 728 N N . ARG A 1 89 ? -19.390 22.538 42.554 1.00 83.25 89 ARG A N 1
ATOM 729 C CA . ARG A 1 89 ? -19.709 21.191 42.083 1.00 83.25 89 ARG A CA 1
ATOM 730 C C . ARG A 1 89 ? -18.850 20.141 42.772 1.00 83.25 89 ARG A C 1
ATOM 732 O O . ARG A 1 89 ? -19.376 19.131 43.228 1.00 83.25 89 ARG A O 1
ATOM 739 N N . LEU A 1 90 ? -17.552 20.399 42.915 1.00 78.31 90 LEU A N 1
ATOM 740 C CA . LEU A 1 90 ? -16.645 19.492 43.608 1.00 78.31 90 LEU A CA 1
ATOM 741 C C . LEU A 1 90 ? -17.073 19.285 45.069 1.00 78.31 90 LEU A C 1
ATOM 743 O O . LEU A 1 90 ? -17.114 18.152 45.539 1.00 78.31 90 LEU A O 1
ATOM 747 N N . ARG A 1 91 ? -17.459 20.356 45.775 1.00 76.62 91 ARG A N 1
ATOM 748 C CA . ARG A 1 91 ? -17.996 20.274 47.144 1.00 76.62 91 ARG A CA 1
ATOM 749 C C . ARG A 1 91 ? -19.250 19.408 47.212 1.00 76.62 91 ARG A C 1
ATOM 751 O O . ARG A 1 91 ? -19.330 18.541 48.079 1.00 76.62 91 ARG A O 1
ATOM 758 N N . ASP A 1 92 ? -20.210 19.637 46.322 1.00 80.06 92 ASP A N 1
ATOM 759 C CA . ASP A 1 92 ? -21.479 18.906 46.325 1.00 80.06 92 ASP A CA 1
ATOM 760 C C . ASP A 1 92 ? -21.248 17.409 46.080 1.00 80.06 92 ASP A C 1
ATOM 762 O O . ASP A 1 92 ? -21.850 16.563 46.739 1.00 80.06 92 ASP A O 1
ATOM 766 N N . LYS A 1 93 ? -20.317 17.073 45.182 1.00 82.88 93 LYS A N 1
ATOM 767 C CA . LYS A 1 93 ? -19.967 15.688 44.848 1.00 82.88 93 LYS A CA 1
ATOM 768 C C . LYS A 1 93 ? -19.176 14.984 45.937 1.00 82.88 93 LYS A C 1
ATOM 770 O O . LYS A 1 93 ? -19.414 13.809 46.199 1.00 82.88 93 LYS A O 1
ATOM 775 N N . ILE A 1 94 ? -18.344 15.724 46.663 1.00 72.81 94 ILE A N 1
ATOM 776 C CA . ILE A 1 94 ? -17.719 15.243 47.895 1.00 72.81 94 ILE A CA 1
ATOM 777 C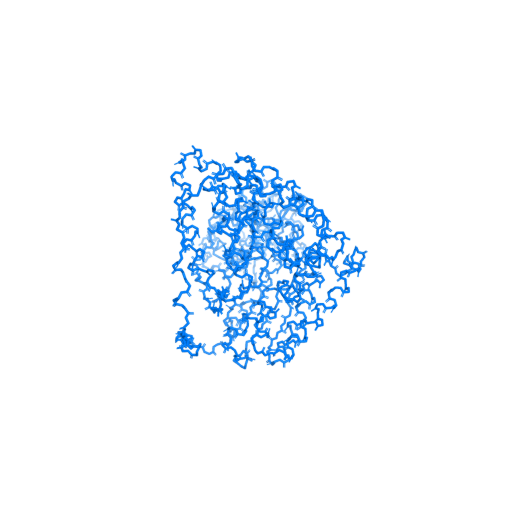 C . ILE A 1 94 ? -18.781 14.923 48.959 1.00 72.81 94 ILE A C 1
ATOM 779 O O . ILE A 1 94 ? -18.722 13.857 49.563 1.00 72.81 94 ILE A O 1
ATOM 783 N N . GLN A 1 95 ? -19.769 15.802 49.169 1.00 73.00 95 GLN A N 1
ATOM 784 C CA . GLN A 1 95 ? -20.854 15.572 50.139 1.00 73.00 95 GLN A CA 1
ATOM 785 C C . GLN A 1 95 ? -21.762 14.397 49.758 1.00 73.00 95 GLN A C 1
ATOM 787 O O . GLN A 1 95 ? -22.317 13.735 50.630 1.00 73.00 95 GLN A O 1
ATOM 792 N N . GLN A 1 96 ? -21.919 14.143 48.460 1.00 78.50 96 GLN A N 1
ATOM 793 C CA . GLN A 1 96 ? -22.666 13.000 47.931 1.00 78.50 96 GLN A CA 1
ATOM 794 C C . GLN A 1 96 ? -21.862 11.689 47.967 1.00 78.50 96 GLN A C 1
ATOM 796 O O . GLN A 1 96 ? -22.395 10.656 47.571 1.00 78.50 96 GLN A O 1
ATOM 801 N N . GLU A 1 97 ? -20.604 11.725 48.425 1.00 75.00 97 GLU A N 1
ATOM 802 C CA . GLU A 1 97 ? -19.653 10.606 48.382 1.00 75.00 97 GLU A CA 1
ATOM 803 C C . GLU A 1 97 ? -19.454 10.026 46.964 1.00 75.00 97 GLU A C 1
ATOM 805 O O . GLU A 1 97 ? -19.130 8.849 46.787 1.00 75.00 97 GLU A O 1
ATOM 810 N N . ASP A 1 98 ? -19.613 10.862 45.935 1.00 78.19 98 ASP A N 1
ATOM 811 C CA . ASP A 1 98 ? -19.515 10.483 44.525 1.00 78.19 98 ASP A CA 1
ATOM 812 C C . ASP A 1 98 ? -18.048 10.482 44.069 1.00 78.19 98 ASP A C 1
ATOM 814 O O . ASP A 1 98 ? -17.548 11.409 43.433 1.00 78.19 98 ASP A O 1
ATOM 818 N N . VAL A 1 99 ? -17.318 9.440 44.472 1.00 74.94 99 VAL A N 1
ATOM 819 C CA . VAL A 1 99 ? -15.866 9.313 44.257 1.00 74.94 99 VAL A CA 1
ATOM 820 C C . VAL A 1 99 ? -15.477 9.421 42.777 1.00 74.94 99 VAL A C 1
ATOM 822 O O . VAL A 1 99 ? -14.461 10.043 42.459 1.00 74.94 99 VAL A O 1
ATOM 825 N N . GLY A 1 100 ? -16.272 8.826 41.881 1.00 76.00 100 GLY A N 1
ATOM 826 C CA . GLY A 1 100 ? -16.005 8.848 40.441 1.00 76.00 100 GLY A CA 1
ATOM 827 C C . GLY A 1 100 ? -16.062 10.266 39.890 1.00 76.00 100 GLY A C 1
ATOM 828 O O . GLY A 1 100 ? -15.128 10.724 39.231 1.00 76.00 100 GLY A O 1
ATOM 829 N N . GLU A 1 101 ? -17.104 10.998 40.263 1.00 81.50 101 GLU A N 1
ATOM 830 C CA . GLU A 1 101 ? -17.291 12.372 39.829 1.00 81.50 101 GLU A CA 1
ATOM 831 C C . GLU A 1 101 ? -16.279 13.337 40.458 1.00 81.50 101 GLU A C 1
ATOM 833 O O . GLU A 1 101 ? -15.784 14.248 39.797 1.00 81.50 101 GLU A O 1
ATOM 838 N N . VAL A 1 102 ? -15.891 13.112 41.717 1.00 79.62 102 VAL A N 1
ATOM 839 C CA . VAL A 1 102 ? -14.810 13.875 42.357 1.00 79.62 102 VAL A CA 1
ATOM 840 C C . VAL A 1 102 ? -13.506 13.713 41.575 1.00 79.62 102 VAL A C 1
ATOM 842 O O . VAL A 1 102 ? -12.836 14.706 41.290 1.00 79.62 102 VAL A O 1
ATOM 845 N N . LEU A 1 103 ? -13.158 12.489 41.166 1.00 77.50 103 LEU A N 1
ATOM 846 C CA . LEU A 1 103 ? -11.966 12.248 40.351 1.00 77.50 103 LEU A CA 1
ATOM 847 C C . LEU A 1 103 ? -12.084 12.886 38.959 1.00 77.50 103 LEU A C 1
ATOM 849 O O . LEU A 1 103 ? -11.128 13.536 38.528 1.00 77.50 103 LEU A O 1
ATOM 853 N N . ARG A 1 104 ? -13.246 12.789 38.298 1.00 85.81 104 ARG A N 1
ATOM 854 C CA . ARG A 1 104 ? -13.504 13.443 37.002 1.00 85.81 104 ARG A CA 1
ATOM 855 C C . ARG A 1 104 ? -13.305 14.957 37.089 1.00 85.81 104 ARG A C 1
ATOM 857 O O . ARG A 1 104 ? -12.508 15.516 36.334 1.00 85.81 104 ARG A O 1
ATOM 864 N N . LEU A 1 105 ? -13.947 15.609 38.059 1.00 84.06 105 LEU A N 1
ATOM 865 C CA . LEU A 1 105 ? -13.857 17.055 38.272 1.00 84.06 105 LEU A CA 1
ATOM 866 C C . LEU A 1 105 ? -12.437 17.495 38.642 1.00 84.06 105 LEU A C 1
ATOM 868 O O . LEU A 1 105 ? -11.962 18.509 38.132 1.00 84.06 105 LEU A O 1
ATOM 872 N N . THR A 1 106 ? -11.718 16.726 39.470 1.00 80.31 106 THR A N 1
ATOM 873 C CA . THR A 1 106 ? -10.314 17.045 39.787 1.00 80.31 106 THR A CA 1
ATOM 874 C C . THR A 1 106 ? -9.415 16.977 38.552 1.00 80.31 106 THR A C 1
ATOM 876 O O . THR A 1 106 ? -8.584 17.860 38.348 1.00 80.31 106 THR A O 1
ATOM 879 N N . SER A 1 107 ? -9.621 15.980 37.684 1.00 81.38 107 SER A N 1
ATOM 880 C CA . SER A 1 107 ? -8.898 15.868 36.416 1.00 81.38 107 SER A CA 1
ATOM 881 C C . SER A 1 107 ? -9.235 17.016 35.467 1.00 81.38 107 SER A C 1
ATOM 883 O O . SER A 1 107 ? -8.346 17.533 34.794 1.00 81.38 107 SER A O 1
ATOM 885 N N . LEU A 1 108 ? -10.500 17.436 35.412 1.00 84.62 108 LEU A N 1
ATOM 886 C CA . LEU A 1 108 ? -10.914 18.555 34.575 1.00 84.62 108 LEU A CA 1
ATOM 887 C C . LEU A 1 108 ? -10.263 19.865 35.030 1.00 84.62 108 LEU A C 1
ATOM 889 O O . LEU A 1 108 ? -9.700 20.584 34.206 1.00 84.62 108 LEU A O 1
ATOM 893 N N . VAL A 1 109 ? -10.272 20.153 36.332 1.00 84.38 109 VAL A N 1
ATOM 894 C CA . VAL A 1 109 ? -9.645 21.361 36.890 1.00 84.38 109 VAL A CA 1
ATOM 895 C C . VAL A 1 109 ? -8.148 21.424 36.546 1.00 84.38 109 VAL A C 1
ATOM 897 O O . VAL A 1 109 ? -7.651 22.491 36.189 1.00 84.38 109 VAL A O 1
ATOM 900 N N . GLU A 1 110 ? -7.434 20.293 36.550 1.00 80.81 110 GLU A N 1
ATOM 901 C CA . GLU A 1 110 ? -6.031 20.239 36.104 1.00 80.81 110 GLU A CA 1
ATOM 902 C C . GLU A 1 110 ? -5.857 20.609 34.624 1.00 80.81 110 GLU A C 1
ATOM 904 O O . GLU A 1 110 ? -4.902 21.297 34.261 1.00 80.81 110 GLU A O 1
ATOM 909 N N . THR A 1 111 ? -6.791 20.219 33.753 1.00 82.25 111 THR A N 1
ATOM 910 C CA . THR A 1 111 ? -6.732 20.582 32.322 1.00 82.25 111 THR A CA 1
ATOM 911 C C . THR A 1 111 ? -6.965 22.080 32.081 1.00 82.25 111 THR A C 1
ATOM 913 O O . THR A 1 111 ? -6.582 22.611 31.034 1.00 82.25 111 THR A O 1
ATOM 916 N N . LEU A 1 112 ? -7.554 22.766 33.067 1.00 85.12 112 LEU A N 1
ATOM 917 C CA . LEU A 1 112 ? -7.825 24.204 33.092 1.00 85.12 112 LEU A CA 1
ATOM 918 C C . LEU A 1 112 ? -6.811 24.975 33.953 1.00 85.12 112 LEU A C 1
ATOM 920 O O . LEU A 1 112 ? -7.001 26.160 34.221 1.00 85.12 112 LEU A O 1
ATOM 924 N N . ALA A 1 113 ? -5.711 24.339 34.373 1.00 80.25 113 ALA A N 1
ATOM 925 C CA . ALA A 1 113 ? -4.767 24.938 35.311 1.00 80.25 113 ALA A CA 1
ATOM 926 C C . ALA A 1 113 ? -4.203 26.281 34.827 1.00 80.25 113 ALA A C 1
ATOM 928 O O . ALA A 1 113 ? -4.121 27.232 35.596 1.00 80.25 113 ALA A O 1
ATOM 929 N N . GLN A 1 114 ? -3.837 26.385 33.548 1.00 80.25 114 GLN A N 1
ATOM 930 C CA . GLN A 1 114 ? -3.220 27.600 33.023 1.00 80.25 114 GLN A CA 1
ATOM 931 C C . GLN A 1 114 ? -4.140 28.836 33.071 1.00 80.25 114 GLN A C 1
ATOM 933 O O . GLN A 1 114 ? -3.716 29.825 33.672 1.00 80.25 114 GLN A O 1
ATOM 938 N N . PRO A 1 115 ? -5.365 28.831 32.499 1.00 80.56 115 PRO A N 1
ATOM 939 C CA . PRO A 1 115 ? -6.251 29.994 32.597 1.00 80.56 115 PRO A CA 1
ATOM 940 C C . PRO A 1 115 ? -6.617 30.343 34.048 1.00 80.56 115 PRO A C 1
ATOM 942 O O . PRO A 1 115 ? -6.715 31.519 34.391 1.00 80.56 115 PRO A O 1
ATOM 945 N N . LEU A 1 116 ? -6.742 29.342 34.925 1.00 77.81 116 LEU A N 1
ATOM 946 C CA . LEU A 1 116 ? -7.024 29.560 36.345 1.00 77.81 116 LEU A CA 1
ATOM 947 C C . LEU A 1 116 ? -5.845 30.207 37.088 1.00 77.81 116 LEU A C 1
ATOM 949 O O . LEU A 1 116 ? -6.055 31.137 37.863 1.00 77.81 116 LEU A O 1
ATOM 953 N N . VAL A 1 117 ? -4.604 29.777 36.836 1.00 76.69 117 VAL A N 1
ATOM 954 C CA . VAL A 1 117 ? -3.394 30.396 37.413 1.00 76.69 117 VAL A CA 1
ATOM 955 C C . VAL A 1 117 ? -3.208 31.821 36.904 1.00 76.69 117 VAL A C 1
ATOM 957 O O . VAL A 1 117 ? -2.941 32.719 37.700 1.00 76.69 117 VAL A O 1
ATOM 960 N N . GLU A 1 118 ? -3.382 32.050 35.599 1.00 75.44 118 GLU A N 1
ATOM 961 C CA . GLU A 1 118 ? -3.285 33.388 34.999 1.00 75.44 118 GLU A CA 1
ATOM 962 C C . GLU A 1 118 ? -4.312 34.363 35.611 1.00 75.44 118 GLU A C 1
ATOM 964 O O . GLU A 1 118 ? -4.023 35.552 35.749 1.00 75.44 118 GLU A O 1
ATOM 969 N N . ALA A 1 119 ? -5.467 33.854 36.050 1.00 71.62 119 ALA A N 1
ATOM 970 C CA . ALA A 1 119 ? -6.499 34.606 36.760 1.00 71.62 119 ALA A CA 1
ATOM 971 C C . ALA A 1 119 ? -6.327 34.654 38.296 1.00 71.62 119 ALA A C 1
ATOM 973 O O . ALA A 1 119 ? -7.120 35.293 38.982 1.00 71.62 119 ALA A O 1
ATOM 974 N N . GLY A 1 120 ? -5.286 34.026 38.854 1.00 72.25 120 GLY A N 1
ATOM 975 C CA . GLY A 1 120 ? -4.973 34.073 40.288 1.00 72.25 120 GLY A CA 1
ATOM 976 C C . GLY A 1 120 ? -5.621 32.982 41.152 1.00 72.25 120 GLY A C 1
ATOM 977 O O . GLY A 1 120 ? -5.529 33.047 42.378 1.00 72.25 120 GLY A O 1
ATOM 978 N N . PHE A 1 121 ? -6.219 31.949 40.552 1.00 76.31 121 PHE A N 1
ATOM 979 C CA . PHE A 1 121 ? -6.875 30.827 41.242 1.00 76.31 121 PHE A CA 1
ATOM 980 C C . PHE A 1 121 ? -5.955 29.626 41.515 1.00 76.31 121 PHE A C 1
ATOM 982 O O . PHE A 1 121 ? -6.422 28.502 41.690 1.00 76.31 121 PHE A O 1
ATOM 989 N N . GLU A 1 122 ? -4.643 29.839 41.620 1.00 71.00 122 GLU A N 1
ATOM 990 C CA . GLU A 1 122 ? -3.689 28.784 41.994 1.00 71.00 122 GLU A CA 1
ATOM 991 C C . GLU A 1 122 ? -4.045 28.025 43.296 1.00 71.00 122 GLU A C 1
ATOM 993 O O . GLU A 1 122 ? -3.873 26.803 43.330 1.00 71.00 122 GLU A O 1
ATOM 998 N N . PRO A 1 123 ? -4.615 28.659 44.346 1.00 73.62 123 PRO A N 1
ATOM 999 C CA . PRO A 1 123 ? -5.048 27.931 45.540 1.00 73.62 123 PRO A CA 1
ATOM 1000 C C . PRO A 1 123 ? -6.071 26.816 45.265 1.00 73.62 123 PRO A C 1
ATOM 1002 O O . PRO A 1 123 ? -5.994 25.764 45.895 1.00 73.62 123 PRO A O 1
ATOM 1005 N N . LEU A 1 124 ? -6.972 27.000 44.289 1.00 73.19 124 LEU A N 1
ATOM 1006 C CA . LEU A 1 124 ? -7.959 25.981 43.913 1.00 73.19 124 LEU A CA 1
ATOM 1007 C C . LEU A 1 124 ? -7.272 24.714 43.382 1.00 73.19 124 LEU A C 1
ATOM 1009 O O . LEU A 1 124 ? -7.672 23.606 43.727 1.00 73.19 124 LEU A O 1
ATOM 1013 N N . LEU A 1 125 ? -6.201 24.865 42.597 1.00 70.50 125 LEU A N 1
ATOM 1014 C CA . LEU A 1 125 ? -5.433 23.737 42.060 1.00 70.50 125 LEU A CA 1
ATOM 1015 C C . LEU A 1 125 ? -4.700 22.971 43.162 1.00 70.50 125 LEU A C 1
ATOM 1017 O O . LEU A 1 125 ? -4.679 21.742 43.158 1.00 70.50 125 LEU A O 1
ATOM 1021 N N . VAL A 1 126 ? -4.120 23.680 44.133 1.00 70.88 126 VAL A N 1
ATOM 1022 C CA . VAL A 1 126 ? -3.464 23.050 45.290 1.00 70.88 126 VAL A CA 1
ATOM 1023 C C . VAL A 1 126 ? -4.463 22.201 46.078 1.00 70.88 126 VAL A C 1
ATOM 1025 O O . VAL A 1 126 ? -4.158 21.058 46.432 1.00 70.88 126 VAL A O 1
ATOM 1028 N N . ASP A 1 127 ? -5.665 22.728 46.304 1.00 69.69 127 ASP A N 1
ATOM 1029 C CA . ASP A 1 127 ? -6.716 22.020 47.029 1.00 69.69 127 ASP A CA 1
ATOM 1030 C C . ASP A 1 127 ? -7.236 20.804 46.252 1.00 69.69 127 ASP A C 1
ATOM 1032 O O . ASP A 1 127 ? -7.384 19.725 46.831 1.00 69.69 127 ASP A O 1
ATOM 1036 N N . VAL A 1 128 ? -7.439 20.935 44.939 1.00 76.56 128 VAL A N 1
ATOM 1037 C CA . VAL A 1 128 ? -7.877 19.839 44.063 1.00 76.56 128 VAL A CA 1
ATOM 1038 C C . VAL A 1 128 ? -6.851 18.705 44.003 1.00 76.56 128 VAL A C 1
ATOM 1040 O O . VAL A 1 128 ? -7.229 17.538 44.112 1.00 76.56 128 VAL A O 1
ATOM 1043 N N . ARG A 1 129 ? -5.551 19.016 43.920 1.00 76.38 129 ARG A N 1
ATOM 1044 C CA . ARG A 1 129 ? -4.472 18.007 43.953 1.00 76.38 129 ARG A CA 1
ATOM 1045 C C . ARG A 1 129 ? -4.459 17.224 45.253 1.00 76.38 129 ARG A C 1
ATOM 1047 O O . ARG A 1 129 ? -4.291 16.005 45.241 1.00 76.38 129 ARG A O 1
ATOM 1054 N N . ARG A 1 130 ? -4.653 17.919 46.375 1.00 70.25 130 ARG A N 1
ATOM 1055 C CA . ARG A 1 130 ? -4.737 17.291 47.694 1.00 70.25 130 ARG A CA 1
ATOM 1056 C C . ARG A 1 130 ? -5.950 16.359 47.778 1.00 70.25 130 ARG A C 1
ATOM 1058 O O . ARG A 1 130 ? -5.789 15.213 48.183 1.00 70.25 130 ARG A O 1
ATOM 1065 N N . ILE A 1 131 ? -7.123 16.811 47.325 1.00 73.56 131 ILE A N 1
ATOM 1066 C CA . ILE A 1 131 ? -8.353 15.999 47.279 1.00 73.56 131 ILE A CA 1
ATOM 1067 C C . ILE A 1 131 ? -8.148 14.748 46.414 1.00 73.56 131 ILE A C 1
ATOM 1069 O O . ILE A 1 131 ? -8.449 13.641 46.856 1.00 73.56 131 ILE A O 1
ATOM 1073 N N . ALA A 1 132 ? -7.584 14.897 45.213 1.00 70.75 132 ALA A N 1
ATOM 1074 C CA . ALA A 1 132 ? -7.316 13.773 44.318 1.00 70.75 132 ALA A CA 1
ATOM 1075 C C . ALA A 1 132 ? -6.354 12.743 44.942 1.00 70.75 132 ALA A C 1
ATOM 1077 O O . ALA A 1 132 ? -6.562 11.539 44.790 1.00 70.75 132 ALA A O 1
ATOM 1078 N N . SER A 1 133 ? -5.328 13.198 45.673 1.00 69.81 133 SER A N 1
ATOM 1079 C CA . SER A 1 133 ? -4.401 12.321 46.405 1.00 69.81 133 SER A CA 1
ATOM 1080 C C . SER A 1 133 ? -5.112 11.538 47.512 1.00 69.81 133 SER A C 1
ATOM 1082 O O . SER A 1 133 ? -4.967 10.322 47.602 1.00 69.81 133 SER A O 1
ATOM 1084 N N . GLU A 1 134 ? -5.925 12.216 48.323 1.00 68.25 134 GLU A N 1
ATOM 1085 C CA . GLU A 1 134 ? -6.637 11.609 49.455 1.00 68.25 134 GLU A CA 1
ATOM 1086 C C . GLU A 1 134 ? -7.676 10.570 49.011 1.00 68.25 134 GLU A C 1
ATOM 1088 O O . GLU A 1 134 ? -7.826 9.525 49.649 1.00 68.25 134 GLU A O 1
ATOM 1093 N N . VAL A 1 135 ? -8.369 10.831 47.899 1.00 67.25 135 VAL A N 1
ATOM 1094 C CA . VAL A 1 135 ? -9.351 9.911 47.308 1.00 67.25 135 VAL A CA 1
ATOM 1095 C C . VAL A 1 135 ? -8.676 8.652 46.751 1.00 67.25 135 VAL A C 1
ATOM 1097 O O . VAL A 1 135 ? -9.179 7.545 46.955 1.00 67.25 135 VAL A O 1
ATOM 1100 N N . ARG A 1 136 ? -7.517 8.798 46.092 1.00 65.06 136 ARG A N 1
ATOM 1101 C CA . ARG A 1 136 ? -6.750 7.668 45.535 1.00 65.06 136 ARG A CA 1
ATOM 1102 C C . ARG A 1 136 ? -6.173 6.751 46.612 1.00 65.06 136 ARG A C 1
ATOM 1104 O O . ARG A 1 136 ? -6.093 5.548 46.394 1.00 65.06 136 ARG A O 1
ATOM 1111 N N . GLU A 1 137 ? -5.785 7.295 47.764 1.00 62.66 137 GLU A N 1
ATOM 1112 C CA . GLU A 1 137 ? -5.185 6.509 48.849 1.00 62.66 137 GLU A CA 1
ATOM 1113 C C . GLU A 1 137 ? -6.212 5.723 49.682 1.00 62.66 137 GLU A C 1
ATOM 1115 O O . GLU A 1 137 ? -5.893 4.642 50.176 1.00 62.66 137 GLU A O 1
ATOM 1120 N N . ASN A 1 138 ? -7.446 6.222 49.831 1.00 59.03 138 ASN A N 1
ATOM 1121 C CA . ASN A 1 138 ? -8.416 5.654 50.779 1.00 59.03 138 ASN A CA 1
ATOM 1122 C C . ASN A 1 138 ? -9.574 4.851 50.156 1.00 59.03 138 ASN A C 1
ATOM 1124 O O . ASN A 1 138 ? -10.334 4.244 50.913 1.00 59.03 138 ASN A O 1
ATOM 1128 N N . PHE A 1 139 ? -9.737 4.824 48.822 1.00 51.69 139 PHE A N 1
ATOM 1129 C CA . PHE A 1 139 ? -10.830 4.127 48.096 1.00 51.69 139 PHE A CA 1
ATOM 1130 C C . PHE A 1 139 ? -12.268 4.423 48.601 1.00 51.69 139 PHE A C 1
ATOM 1132 O O . PHE A 1 139 ? -13.229 3.766 48.204 1.00 51.69 139 PHE A O 1
ATOM 1139 N N . LYS A 1 140 ? -12.430 5.420 49.475 1.00 49.75 140 LYS A N 1
ATOM 1140 C CA . LYS A 1 140 ? -13.675 5.947 50.042 1.00 49.75 140 LYS A CA 1
ATOM 1141 C C . LYS A 1 140 ? -13.572 7.468 50.043 1.00 49.75 140 LYS A C 1
ATOM 1143 O O . LYS A 1 140 ? -12.460 7.995 50.124 1.00 49.75 140 LYS A O 1
ATOM 1148 N N . ALA A 1 141 ? -14.711 8.159 49.974 1.00 50.34 141 ALA A N 1
ATOM 1149 C CA . ALA A 1 141 ? -14.746 9.610 50.130 1.00 50.34 141 ALA A CA 1
ATOM 1150 C C . ALA A 1 141 ? -13.995 10.017 51.426 1.00 50.34 141 ALA A C 1
ATOM 1152 O O . ALA A 1 141 ? -14.097 9.298 52.429 1.00 50.34 141 ALA A O 1
ATOM 1153 N N . PRO A 1 142 ? -13.184 11.095 51.420 1.00 48.06 142 PRO A N 1
ATOM 1154 C CA . PRO A 1 142 ? -12.374 11.456 52.583 1.00 48.06 142 PRO A CA 1
ATOM 1155 C C . PRO A 1 142 ? -13.256 11.743 53.815 1.00 48.06 142 PRO A C 1
ATOM 1157 O O . PRO A 1 142 ? -14.392 12.189 53.682 1.00 48.06 142 PRO A O 1
ATOM 1160 N N . GLN A 1 143 ? -12.750 11.483 55.027 1.00 46.62 143 GLN A N 1
ATOM 1161 C CA . GLN A 1 143 ? -13.510 11.703 56.268 1.00 46.62 143 GLN A CA 1
ATOM 1162 C C . GLN A 1 143 ? -13.869 13.195 56.449 1.00 46.62 143 GLN A C 1
ATOM 1164 O O . GLN A 1 143 ? -12.999 14.061 56.330 1.00 46.62 143 GLN A O 1
ATOM 1169 N N . GLU A 1 144 ? -15.148 13.461 56.761 1.00 43.31 144 GLU A N 1
ATOM 1170 C CA . GLU A 1 144 ? -15.827 14.774 56.870 1.00 43.31 144 GLU A CA 1
ATOM 1171 C C . GLU A 1 144 ? -15.001 15.910 57.515 1.00 43.31 144 GLU A C 1
ATOM 1173 O O . GLU A 1 144 ? -15.119 17.068 57.108 1.00 43.31 144 GLU A O 1
ATOM 1178 N N . GLU A 1 145 ? -14.143 15.607 58.493 1.00 42.38 145 GLU A N 1
ATOM 1179 C CA . GLU A 1 145 ? -13.451 16.609 59.318 1.00 42.38 145 GLU A CA 1
ATOM 1180 C C . GLU A 1 145 ? -12.311 17.369 58.601 1.00 42.38 145 GLU A C 1
ATOM 1182 O O . GLU A 1 145 ? -12.139 18.557 58.863 1.00 42.38 145 GLU A O 1
ATOM 1187 N N . ASN A 1 146 ? -11.589 16.765 57.642 1.00 46.88 146 ASN A N 1
ATOM 1188 C CA . ASN A 1 146 ? -10.517 17.457 56.885 1.00 46.88 146 ASN A CA 1
ATOM 1189 C C . ASN A 1 146 ? -11.030 18.179 55.619 1.00 46.88 146 ASN A C 1
ATOM 1191 O O . ASN A 1 146 ? -10.402 19.112 55.100 1.00 46.88 146 ASN A O 1
ATOM 1195 N N . LEU A 1 147 ? -12.196 17.767 55.117 1.00 44.00 147 LEU A N 1
ATOM 1196 C CA . LEU A 1 147 ? -12.826 18.335 53.927 1.00 44.00 147 LEU A CA 1
ATOM 1197 C C . LEU A 1 147 ? -13.647 19.580 54.228 1.00 44.00 147 LEU A C 1
ATOM 1199 O O . LEU A 1 147 ? -13.642 20.487 53.406 1.00 44.00 147 LEU A O 1
ATOM 1203 N N . LEU A 1 148 ? -14.299 19.678 55.390 1.00 40.03 148 LEU A N 1
ATOM 1204 C CA . LEU A 1 148 ? -14.985 20.909 55.794 1.00 40.03 148 LEU A CA 1
ATOM 1205 C C . LEU A 1 148 ? -14.010 22.083 55.890 1.00 40.03 148 LEU A C 1
ATOM 1207 O O . LEU A 1 148 ? -14.350 23.178 55.456 1.00 40.03 148 LEU A O 1
ATOM 1211 N N . GLU A 1 149 ? -12.783 21.868 56.365 1.00 45.12 149 GLU A N 1
ATOM 1212 C CA . GLU A 1 149 ? -11.769 22.925 56.446 1.00 45.12 149 GLU A CA 1
ATOM 1213 C C . GLU A 1 149 ? -11.266 23.359 55.056 1.00 45.12 149 GLU A C 1
ATOM 1215 O O . GLU A 1 149 ? -11.060 24.545 54.800 1.00 45.12 149 GLU A O 1
ATOM 1220 N N . SER A 1 150 ? -11.145 22.412 54.126 1.00 42.66 150 SER A N 1
ATOM 1221 C CA . SER A 1 150 ? -10.671 22.650 52.757 1.00 42.66 150 SER A CA 1
ATOM 1222 C C . SER A 1 150 ? -11.767 23.212 51.841 1.00 42.66 150 SER A C 1
ATOM 1224 O O . SER A 1 150 ? -11.555 24.176 51.115 1.00 42.66 150 SER A O 1
ATOM 1226 N N . ALA A 1 151 ? -12.993 22.702 51.953 1.00 40.03 151 ALA A N 1
ATOM 1227 C CA . ALA A 1 151 ? -14.182 23.249 51.312 1.00 40.03 151 ALA A CA 1
ATOM 1228 C C . ALA A 1 151 ? -14.556 24.625 51.891 1.00 40.03 151 ALA A C 1
ATOM 1230 O O . ALA A 1 151 ? -15.101 25.461 51.170 1.00 40.03 151 ALA A O 1
ATOM 1231 N N . SER A 1 152 ? -14.248 24.906 53.163 1.00 46.03 152 SER A N 1
ATOM 1232 C CA . SER A 1 152 ? -14.374 26.256 53.735 1.00 46.03 152 SER A CA 1
ATOM 1233 C C . SER A 1 152 ? -13.339 27.222 53.151 1.00 46.03 152 SER A C 1
ATOM 1235 O O . SER A 1 152 ? -13.679 28.373 52.898 1.00 46.03 152 SER A O 1
ATOM 1237 N N . ARG A 1 153 ? -12.114 26.765 52.839 1.00 50.66 153 ARG A N 1
ATOM 1238 C CA . ARG A 1 153 ? -11.112 27.572 52.107 1.00 50.66 153 ARG A CA 1
ATOM 1239 C C . ARG A 1 153 ? -11.542 27.857 50.667 1.00 50.66 153 ARG A C 1
ATOM 1241 O O . ARG A 1 153 ? -11.458 29.001 50.233 1.00 50.66 153 ARG A O 1
ATOM 1248 N N . ILE A 1 154 ? -12.107 26.861 49.983 1.00 46.84 154 ILE A N 1
ATOM 1249 C CA . ILE A 1 154 ? -12.709 27.011 48.650 1.00 46.84 154 ILE A CA 1
ATOM 1250 C C . ILE A 1 154 ? -13.918 27.979 48.682 1.00 46.84 154 ILE A C 1
ATOM 1252 O O . ILE A 1 154 ? -14.088 28.789 47.773 1.00 46.84 154 ILE A O 1
ATOM 1256 N N . LEU A 1 155 ? -14.729 27.964 49.752 1.00 41.09 155 LEU A N 1
ATOM 1257 C CA . LEU A 1 155 ? -15.822 28.933 49.979 1.00 41.09 155 LEU A CA 1
ATOM 1258 C C . LEU A 1 155 ? -15.288 30.355 50.179 1.00 41.09 155 LEU A C 1
ATOM 1260 O O . LEU A 1 155 ? -15.856 31.299 49.638 1.00 41.09 155 LEU A O 1
ATOM 1264 N N . HIS A 1 156 ? -14.178 30.513 50.902 1.00 46.72 156 HIS A N 1
ATOM 1265 C CA . HIS A 1 156 ? -13.597 31.827 51.173 1.00 46.72 156 HIS A CA 1
ATOM 1266 C C . HIS A 1 156 ? -13.069 32.521 49.907 1.00 46.72 156 HIS A C 1
ATOM 1268 O O . HIS A 1 156 ? -13.079 33.747 49.831 1.00 46.72 156 HIS A O 1
ATOM 1274 N N . ILE A 1 157 ? -12.675 31.742 48.893 1.00 44.78 157 ILE A N 1
ATOM 1275 C CA . ILE A 1 157 ? -12.344 32.238 47.547 1.00 44.78 157 ILE A CA 1
ATOM 1276 C C . ILE A 1 157 ? -13.616 32.682 46.798 1.00 44.78 157 ILE A C 1
ATOM 1278 O O . ILE A 1 157 ? -13.589 33.675 46.076 1.00 44.78 157 ILE A O 1
ATOM 1282 N N . SER A 1 158 ? -14.749 31.998 47.001 1.00 38.09 158 SER A N 1
ATOM 1283 C CA . SER A 1 158 ? -16.031 32.331 46.355 1.00 38.09 158 SER A CA 1
ATOM 1284 C C . SER A 1 158 ? -16.758 33.541 46.965 1.00 38.09 158 SER A C 1
ATOM 1286 O O . SER A 1 158 ? -17.490 34.227 46.259 1.00 38.09 158 SER A O 1
ATOM 1288 N N . GLU A 1 159 ? -16.533 33.841 48.249 1.00 41.97 159 GLU A N 1
ATOM 1289 C CA . GLU A 1 159 ? -17.235 34.905 48.990 1.00 41.97 159 GLU A CA 1
ATOM 1290 C C . GLU A 1 159 ? -16.694 36.327 48.730 1.00 41.97 159 GLU A C 1
ATOM 1292 O O . GLU A 1 159 ? -17.273 37.295 49.221 1.00 41.97 159 GLU A O 1
ATOM 1297 N N . GLN A 1 160 ? -15.616 36.494 47.952 1.00 39.50 160 GLN A N 1
ATOM 1298 C CA . GLN A 1 160 ? -15.027 37.813 47.661 1.00 39.50 160 GLN A CA 1
ATOM 1299 C C . GLN A 1 160 ? -15.495 38.477 46.353 1.00 39.50 160 GLN A C 1
ATOM 1301 O O . GLN A 1 160 ? -14.994 39.551 46.021 1.00 39.50 160 GLN A O 1
ATOM 1306 N N . ILE A 1 161 ? -16.446 37.904 45.606 1.00 39.38 161 ILE A N 1
ATOM 1307 C CA . ILE A 1 161 ? -16.854 38.449 44.298 1.00 39.38 161 ILE A CA 1
ATOM 1308 C C . ILE A 1 161 ? -18.388 38.514 44.201 1.00 39.38 161 ILE A C 1
ATOM 1310 O O . ILE A 1 161 ? -19.071 37.496 44.277 1.00 39.38 161 ILE A O 1
ATOM 1314 N N . GLU A 1 162 ? -18.930 39.732 44.073 1.00 31.39 162 GLU A N 1
ATOM 1315 C CA . GLU A 1 162 ? -20.373 40.023 44.040 1.00 31.39 162 GLU A CA 1
ATOM 1316 C C . GLU A 1 162 ? -21.088 39.501 42.773 1.00 31.39 162 GLU A C 1
ATOM 1318 O O . GLU A 1 162 ? -20.543 39.480 41.671 1.00 31.39 162 GLU A O 1
ATOM 1323 N N . ILE A 1 163 ? -22.350 39.105 42.972 1.00 30.25 163 ILE A N 1
ATOM 1324 C CA . ILE A 1 163 ? -23.262 38.393 42.058 1.00 30.25 163 ILE A CA 1
ATOM 1325 C C . ILE A 1 163 ? -24.003 39.350 41.105 1.00 30.25 163 ILE A C 1
ATOM 1327 O O . ILE A 1 163 ? -24.452 40.411 41.535 1.00 30.25 163 ILE A O 1
ATOM 1331 N N . ASN A 1 164 ? -24.291 38.911 39.868 1.00 31.73 164 ASN A N 1
ATOM 1332 C CA . ASN A 1 164 ? -25.507 39.324 39.146 1.00 31.73 164 ASN A CA 1
ATOM 1333 C C . ASN A 1 164 ? -26.143 38.183 38.324 1.00 31.73 164 ASN A C 1
ATOM 1335 O O . ASN A 1 164 ? -25.464 37.274 37.866 1.00 31.73 164 ASN A O 1
ATOM 1339 N N . GLN A 1 165 ? -27.476 38.240 38.228 1.00 38.16 165 GLN A N 1
ATOM 1340 C CA . GLN A 1 165 ? -28.439 37.156 37.974 1.00 38.16 165 GLN A CA 1
ATOM 1341 C C . GLN A 1 165 ? -28.775 36.906 36.488 1.00 38.16 165 GLN A C 1
ATOM 1343 O O . GLN A 1 165 ? -29.185 37.847 35.818 1.00 38.16 165 GLN A O 1
ATOM 1348 N N . PHE A 1 166 ? -28.729 35.644 36.043 1.00 27.06 166 PHE A N 1
ATOM 1349 C CA . PHE A 1 166 ? -29.445 34.985 34.919 1.00 27.06 166 PHE A CA 1
ATOM 1350 C C . PHE A 1 166 ? -29.010 33.498 35.046 1.00 27.06 166 PHE A C 1
ATOM 1352 O O . PHE A 1 166 ? -27.826 33.248 35.169 1.00 27.06 166 PHE A O 1
ATOM 1359 N N . ASP A 1 167 ? -29.827 32.474 35.301 1.00 27.80 167 ASP A N 1
ATOM 1360 C CA . ASP A 1 167 ? -30.770 31.895 34.356 1.00 27.80 167 ASP A CA 1
ATOM 1361 C C . ASP A 1 167 ? -31.607 30.789 35.016 1.00 27.80 167 ASP A C 1
ATOM 1363 O O . ASP A 1 167 ? -31.103 29.888 35.685 1.00 27.80 167 ASP A O 1
ATOM 1367 N N . ARG A 1 168 ? -32.921 30.839 34.790 1.00 29.50 168 ARG A N 1
ATOM 1368 C CA . ARG A 1 168 ? -33.902 29.845 35.256 1.00 29.50 168 ARG A CA 1
ATOM 1369 C C . ARG A 1 168 ? -34.801 29.384 34.102 1.00 29.50 168 ARG A C 1
ATOM 1371 O O . ARG A 1 168 ? -35.994 29.190 34.307 1.00 29.50 168 ARG A O 1
ATOM 1378 N N . PHE A 1 169 ? -34.256 29.274 32.886 1.00 26.23 169 PHE A N 1
ATOM 1379 C CA . PHE A 1 169 ? -35.060 29.199 31.654 1.00 26.23 169 PHE A CA 1
ATOM 1380 C C . PHE A 1 169 ? -34.966 27.879 30.854 1.00 26.23 169 PHE A C 1
ATOM 1382 O O . PHE A 1 169 ? -35.771 27.668 29.956 1.00 26.23 169 PHE A O 1
ATOM 1389 N N . ILE A 1 170 ? -34.051 26.955 31.166 1.00 27.11 170 ILE A N 1
ATOM 1390 C CA . ILE A 1 170 ? -33.719 25.843 30.242 1.00 27.11 170 ILE A CA 1
ATOM 1391 C C . ILE A 1 170 ? -34.551 24.549 30.448 1.00 27.11 170 ILE A C 1
ATOM 1393 O O . ILE A 1 170 ? -34.580 23.694 29.571 1.00 27.11 170 ILE A O 1
ATOM 1397 N N . TYR A 1 171 ? -35.290 24.382 31.549 1.00 25.23 171 TYR A N 1
ATOM 1398 C CA . TYR A 1 171 ? -35.748 23.040 31.969 1.00 25.23 171 TYR A CA 1
ATOM 1399 C C . TYR A 1 171 ? -37.028 22.454 31.324 1.00 25.23 171 TYR A C 1
ATOM 1401 O O . TYR A 1 171 ? -37.328 21.296 31.594 1.00 25.23 171 TYR A O 1
ATOM 1409 N N . ASP A 1 172 ? -37.763 23.166 30.461 1.00 26.70 172 ASP A N 1
ATOM 1410 C CA . ASP A 1 172 ? -39.142 22.757 30.097 1.00 26.70 172 ASP A CA 1
ATOM 1411 C C . ASP A 1 172 ? -39.390 22.334 28.624 1.00 26.70 172 ASP A C 1
ATOM 1413 O O . ASP A 1 172 ? -40.547 22.131 28.257 1.00 26.70 172 ASP A O 1
ATOM 1417 N N . TYR A 1 173 ? -38.381 22.170 27.748 1.00 25.28 173 TYR A N 1
ATOM 1418 C CA . TYR A 1 173 ? -38.645 22.061 26.289 1.00 25.28 173 TYR A CA 1
ATOM 1419 C C . TYR A 1 173 ? -38.471 20.690 25.591 1.00 25.28 173 TYR A C 1
ATOM 1421 O O . TYR A 1 173 ? -38.866 20.575 24.434 1.00 25.28 173 TYR A O 1
ATOM 1429 N N . PHE A 1 174 ? -37.953 19.626 26.219 1.00 25.81 174 PHE A N 1
ATOM 1430 C CA . PHE A 1 174 ? -37.583 18.404 25.465 1.00 25.81 174 PHE A CA 1
ATOM 1431 C C . PHE A 1 174 ? -38.114 17.081 26.032 1.00 25.81 174 PHE A C 1
ATOM 1433 O O . PHE A 1 174 ? -37.357 16.169 26.342 1.00 25.81 174 PHE A O 1
ATOM 1440 N N . ALA A 1 175 ? -39.437 16.934 26.091 1.00 25.16 175 ALA A N 1
ATOM 1441 C CA . ALA A 1 175 ? -40.080 15.630 26.246 1.00 25.16 175 ALA A CA 1
ATOM 1442 C C . ALA A 1 175 ? -41.138 15.465 25.145 1.00 25.16 175 ALA A C 1
ATOM 1444 O O . ALA A 1 175 ? -42.158 16.141 25.217 1.00 25.16 175 ALA A O 1
ATOM 1445 N N . ASP A 1 176 ? -40.838 14.654 24.112 1.00 29.95 176 ASP A N 1
ATOM 1446 C CA . ASP A 1 176 ? -41.776 13.871 23.263 1.00 29.95 176 ASP A CA 1
ATOM 1447 C C . ASP A 1 176 ? -41.357 13.792 21.770 1.00 29.95 176 ASP A C 1
ATOM 1449 O O . ASP A 1 176 ? -41.836 14.595 20.973 1.00 29.95 176 ASP A O 1
ATOM 1453 N N . VAL A 1 177 ? -40.567 12.783 21.338 1.00 28.80 177 VAL A N 1
ATOM 1454 C CA . VAL A 1 177 ? -40.607 12.237 19.948 1.00 28.80 177 VAL A CA 1
ATOM 1455 C C . VAL A 1 177 ? -40.168 10.749 19.887 1.00 28.80 177 VAL A C 1
ATOM 1457 O O . VAL A 1 177 ? -39.175 10.358 20.489 1.00 28.80 177 VAL A O 1
ATOM 1460 N N . ASP A 1 178 ? -40.914 9.927 19.131 1.00 30.00 178 ASP A N 1
ATOM 1461 C CA . ASP A 1 178 ? -40.812 8.459 18.930 1.00 30.00 178 ASP A CA 1
ATOM 1462 C C . ASP A 1 178 ? -39.664 8.017 17.960 1.00 30.00 178 ASP A C 1
ATOM 1464 O O . ASP A 1 178 ? -39.550 8.597 16.871 1.00 30.00 178 ASP A O 1
ATOM 1468 N N . PRO A 1 179 ? -38.832 6.984 18.263 1.00 28.39 179 PRO A N 1
ATOM 1469 C CA . PRO A 1 179 ? -37.576 6.699 17.542 1.00 28.39 179 PRO A CA 1
ATOM 1470 C C . PRO A 1 179 ? -37.675 5.935 16.205 1.00 28.39 179 PRO A C 1
ATOM 1472 O O . PRO A 1 179 ? -36.647 5.699 15.572 1.00 28.39 179 PRO A O 1
ATOM 1475 N N . LEU A 1 180 ? -38.856 5.509 15.745 1.00 29.69 180 LEU A N 1
ATOM 1476 C CA . LEU A 1 180 ? -38.968 4.549 14.625 1.00 29.69 180 LEU A CA 1
ATOM 1477 C C . LEU A 1 180 ? -39.239 5.146 13.226 1.00 29.69 180 LEU A C 1
ATOM 1479 O O . LEU A 1 180 ? -39.538 4.400 12.294 1.00 29.69 180 LEU A O 1
ATOM 1483 N N . SER A 1 181 ? -39.123 6.463 13.028 1.00 27.66 181 SER A N 1
ATOM 1484 C CA . SER A 1 181 ? -39.666 7.115 11.819 1.00 27.66 181 SER A CA 1
ATOM 1485 C C . SER A 1 181 ? -38.695 7.482 10.681 1.00 27.66 181 SER A C 1
ATOM 1487 O O . SER A 1 181 ? -39.174 7.969 9.658 1.00 27.66 181 SER A O 1
ATOM 1489 N N . TRP A 1 182 ? -37.376 7.259 10.764 1.00 32.00 182 TRP A N 1
ATOM 1490 C CA . TRP A 1 182 ? -36.454 8.003 9.876 1.00 32.00 182 TRP A CA 1
ATOM 1491 C C . TRP A 1 182 ? -35.405 7.214 9.069 1.00 32.00 182 TRP A C 1
ATOM 1493 O O . TRP A 1 182 ? -34.397 7.791 8.688 1.00 32.00 182 TRP A O 1
ATOM 1503 N N . MET A 1 183 ? -35.626 5.956 8.666 1.00 25.28 183 MET A N 1
ATOM 1504 C CA . MET A 1 183 ? -34.719 5.322 7.680 1.00 25.28 183 MET A CA 1
ATOM 1505 C C . MET A 1 183 ? -34.757 6.034 6.305 1.00 25.28 183 MET A C 1
ATOM 1507 O O . MET A 1 183 ? -35.791 5.968 5.634 1.00 25.28 183 MET A O 1
ATOM 1511 N N . PRO A 1 184 ? -33.648 6.608 5.787 1.00 29.22 184 PRO A N 1
ATOM 1512 C CA . PRO A 1 184 ? -33.555 6.976 4.384 1.00 29.22 184 PRO A CA 1
ATOM 1513 C C . PRO A 1 184 ? -33.001 5.783 3.596 1.00 29.22 184 PRO A C 1
ATOM 1515 O O . PRO A 1 184 ? -31.841 5.394 3.729 1.00 29.22 184 PRO A O 1
ATOM 1518 N N . VAL A 1 185 ? -33.836 5.212 2.732 1.00 36.22 185 VAL A N 1
ATOM 1519 C CA . VAL A 1 185 ? -33.398 4.298 1.673 1.00 36.22 185 VAL A CA 1
ATOM 1520 C C . VAL A 1 185 ? -32.656 5.134 0.633 1.00 36.22 185 VAL A C 1
ATOM 1522 O O . VAL A 1 185 ? -33.279 5.917 -0.080 1.00 36.22 185 VAL A O 1
ATOM 1525 N N . ASN A 1 186 ? -31.334 4.992 0.534 1.00 32.41 186 ASN A N 1
ATOM 1526 C CA . ASN A 1 186 ? -30.567 5.637 -0.530 1.00 32.41 186 ASN A CA 1
ATOM 1527 C C . ASN A 1 186 ? -30.687 4.783 -1.817 1.00 32.41 186 ASN A C 1
ATOM 1529 O O . ASN A 1 186 ? -30.132 3.681 -1.849 1.00 32.41 186 ASN A O 1
ATOM 1533 N N . PRO A 1 187 ? -31.420 5.199 -2.874 1.00 33.31 187 PRO A N 1
ATOM 1534 C CA . PRO A 1 187 ? -31.834 4.283 -3.946 1.00 33.31 187 PRO A CA 1
ATOM 1535 C C . PRO A 1 187 ? -30.785 4.044 -5.046 1.00 33.31 187 PRO A C 1
ATOM 1537 O O . PRO A 1 187 ? -31.114 3.472 -6.084 1.00 33.31 187 PRO A O 1
ATOM 1540 N N . THR A 1 188 ? -29.534 4.479 -4.889 1.00 33.97 188 THR A N 1
ATOM 1541 C CA . THR A 1 188 ? -28.584 4.548 -6.019 1.00 33.97 188 THR A CA 1
ATOM 1542 C C . THR A 1 188 ? -27.559 3.417 -6.124 1.00 33.97 188 THR A C 1
ATOM 1544 O O . THR A 1 188 ? -26.697 3.486 -6.996 1.00 33.97 188 THR A O 1
ATOM 1547 N N . ILE A 1 189 ? -27.682 2.325 -5.360 1.00 41.88 189 ILE A N 1
ATOM 1548 C CA . ILE A 1 189 ? -26.892 1.093 -5.586 1.00 41.88 189 ILE A CA 1
ATOM 1549 C C . ILE A 1 189 ? -27.756 0.039 -6.290 1.00 41.88 189 ILE A C 1
ATOM 1551 O O . ILE A 1 189 ? -27.899 -1.098 -5.862 1.00 41.88 189 ILE A O 1
ATOM 1555 N N . ALA A 1 190 ? -28.378 0.434 -7.395 1.00 36.31 190 ALA A N 1
ATOM 1556 C CA . ALA A 1 190 ? -29.041 -0.486 -8.308 1.00 36.31 190 ALA A CA 1
ATOM 1557 C C . ALA A 1 190 ? -28.461 -0.286 -9.706 1.00 36.31 190 ALA A C 1
ATOM 1559 O O . ALA A 1 190 ? -29.095 0.310 -10.575 1.00 36.31 190 ALA A O 1
ATOM 1560 N N . LYS A 1 191 ? -27.227 -0.759 -9.925 1.00 39.44 191 LYS A N 1
ATOM 1561 C CA . LYS A 1 191 ? -26.741 -1.103 -11.267 1.00 39.44 191 LYS A CA 1
ATOM 1562 C C . LYS A 1 191 ? -25.497 -1.991 -11.195 1.00 39.44 191 LYS A C 1
ATOM 1564 O O . LYS A 1 191 ? -24.424 -1.538 -10.818 1.00 39.44 191 LYS A O 1
ATOM 1569 N N . TYR A 1 192 ? -25.708 -3.228 -11.651 1.00 44.25 192 TYR A N 1
ATOM 1570 C CA . TYR A 1 192 ? -24.782 -4.350 -11.847 1.00 44.25 192 TYR A CA 1
ATOM 1571 C C . TYR A 1 192 ? -24.498 -5.225 -10.617 1.00 44.25 192 TYR A C 1
ATOM 1573 O O . TYR A 1 192 ? -23.756 -4.867 -9.713 1.00 44.25 192 TYR A O 1
ATOM 1581 N N . ASN A 1 193 ? -25.086 -6.424 -10.659 1.00 63.16 193 ASN A N 1
ATOM 1582 C CA . ASN A 1 193 ? -24.910 -7.560 -9.752 1.00 63.16 193 ASN A CA 1
ATOM 1583 C C . ASN A 1 193 ? -23.536 -8.232 -9.979 1.00 63.16 193 ASN A C 1
ATOM 1585 O O . ASN A 1 193 ? -23.468 -9.418 -10.293 1.00 63.16 193 ASN A O 1
ATOM 1589 N N . MET A 1 194 ? -22.459 -7.440 -9.976 1.00 79.94 194 MET A N 1
ATOM 1590 C CA . MET A 1 194 ? -21.091 -7.936 -10.140 1.00 79.94 194 MET A CA 1
ATOM 1591 C C . MET A 1 194 ? -20.505 -8.271 -8.767 1.00 79.94 194 MET A C 1
ATOM 1593 O O . MET A 1 194 ? -20.660 -7.456 -7.852 1.00 79.94 194 MET A O 1
ATOM 1597 N N . PRO A 1 195 ? -19.824 -9.420 -8.625 1.00 93.00 195 PRO A N 1
ATOM 1598 C CA . PRO A 1 195 ? -19.155 -9.762 -7.381 1.00 93.00 195 PRO A CA 1
ATOM 1599 C C . PRO A 1 195 ? -18.017 -8.773 -7.093 1.00 93.00 195 PRO A C 1
ATOM 1601 O O . PRO A 1 195 ? -17.431 -8.180 -8.006 1.00 93.00 195 PRO A O 1
ATOM 1604 N N . ARG A 1 196 ? -17.701 -8.572 -5.815 1.00 94.69 196 ARG A N 1
ATOM 1605 C CA . ARG A 1 196 ? -16.671 -7.630 -5.362 1.00 94.69 196 ARG A CA 1
ATOM 1606 C C . ARG A 1 196 ? -15.452 -8.358 -4.824 1.00 94.69 196 ARG A C 1
ATOM 1608 O O . ARG A 1 196 ? -15.571 -9.372 -4.146 1.00 94.69 196 ARG A O 1
ATOM 1615 N N . LEU A 1 197 ? -14.276 -7.808 -5.105 1.00 96.06 197 LEU A N 1
ATOM 1616 C CA . LEU A 1 197 ? -13.070 -8.073 -4.331 1.00 96.06 197 LEU A CA 1
ATOM 1617 C C . LEU A 1 197 ? -12.962 -6.970 -3.278 1.00 96.06 197 LEU A C 1
ATOM 1619 O O . LEU A 1 197 ? -12.613 -5.841 -3.618 1.00 96.06 197 LEU A O 1
ATOM 1623 N N . VAL A 1 198 ? -13.304 -7.274 -2.030 1.00 94.62 198 VAL A N 1
ATOM 1624 C CA . VAL A 1 198 ? -13.310 -6.318 -0.919 1.00 94.62 198 VAL A CA 1
ATOM 1625 C C . VAL A 1 198 ? -11.987 -6.400 -0.166 1.00 94.62 198 VAL A C 1
ATOM 1627 O O . VAL A 1 198 ? -11.631 -7.454 0.350 1.00 94.62 198 VAL A O 1
ATOM 1630 N N . ILE A 1 199 ? -11.267 -5.289 -0.083 1.00 94.00 199 ILE A N 1
ATOM 1631 C CA . ILE A 1 199 ? -9.962 -5.193 0.575 1.00 94.00 199 ILE A CA 1
ATOM 1632 C C . ILE A 1 199 ? -10.120 -4.352 1.837 1.00 94.00 199 ILE A C 1
ATOM 1634 O O . ILE A 1 199 ? -10.412 -3.163 1.739 1.00 94.00 199 ILE A O 1
ATOM 1638 N N . THR A 1 200 ? -9.941 -4.969 3.005 1.00 92.12 200 THR A N 1
ATOM 1639 C CA . THR A 1 200 ? -10.144 -4.343 4.320 1.00 92.12 200 THR A CA 1
ATOM 1640 C C . THR A 1 200 ? -8.843 -4.410 5.126 1.00 92.12 200 THR A C 1
ATOM 1642 O O . THR A 1 200 ? -8.449 -5.506 5.520 1.00 92.12 200 THR A O 1
ATOM 1645 N N . PRO A 1 201 ? -8.153 -3.290 5.392 1.00 89.38 201 PRO A N 1
ATOM 1646 C CA . PRO A 1 201 ? -7.076 -3.254 6.371 1.00 89.38 201 PRO A CA 1
ATOM 1647 C C . PRO A 1 201 ? -7.626 -3.504 7.774 1.00 89.38 201 PRO A C 1
ATOM 1649 O O . PRO A 1 201 ? -8.754 -3.120 8.070 1.00 89.38 201 PRO A O 1
ATOM 1652 N N . ILE A 1 202 ? -6.833 -4.166 8.610 1.00 88.00 202 ILE A N 1
ATOM 1653 C CA . ILE A 1 202 ? -7.200 -4.508 9.984 1.00 88.00 202 ILE A CA 1
ATOM 1654 C C . ILE A 1 202 ? -6.582 -3.508 10.961 1.00 88.00 202 ILE A C 1
ATOM 1656 O O . ILE A 1 202 ? -5.382 -3.226 10.902 1.00 88.00 202 ILE A O 1
ATOM 1660 N N . GLY A 1 203 ? -7.403 -3.010 11.879 1.00 85.62 203 GLY A N 1
ATOM 1661 C CA . GLY A 1 203 ? -7.009 -2.151 12.983 1.00 85.62 203 GLY A CA 1
ATOM 1662 C C . GLY A 1 203 ? -6.972 -2.908 14.308 1.00 85.62 203 GLY A C 1
ATOM 1663 O O . GLY A 1 203 ? -6.894 -4.134 14.360 1.00 85.62 203 GLY A O 1
ATOM 1664 N N . THR A 1 204 ? -7.028 -2.159 15.408 1.00 86.50 204 THR A N 1
ATOM 1665 C CA . THR A 1 204 ? -7.047 -2.709 16.775 1.00 86.50 204 THR A CA 1
ATOM 1666 C C . THR A 1 204 ? -8.437 -2.695 17.418 1.00 86.50 204 THR A C 1
ATOM 1668 O O . THR A 1 204 ? -8.606 -3.226 18.517 1.00 86.50 204 THR A O 1
ATOM 1671 N N . SER A 1 205 ? -9.437 -2.136 16.719 1.00 86.25 205 SER A N 1
ATOM 1672 C CA . SER A 1 205 ? -10.760 -1.805 17.267 1.00 86.25 205 SER A CA 1
ATOM 1673 C C . SER A 1 205 ? -11.486 -3.004 17.876 1.00 86.25 205 SER A C 1
ATOM 1675 O O . SER A 1 205 ? -12.132 -2.865 18.910 1.00 86.25 205 SER A O 1
ATOM 1677 N N . LEU A 1 206 ? -11.323 -4.201 17.298 1.00 91.06 206 LEU A N 1
ATOM 1678 C CA . LEU A 1 206 ? -11.969 -5.410 17.805 1.00 91.06 206 LEU A CA 1
ATOM 1679 C C . LEU A 1 206 ? -11.600 -5.712 19.262 1.00 91.06 206 LEU A C 1
ATOM 1681 O O . LEU A 1 206 ? -12.474 -6.116 20.026 1.00 91.06 206 LEU A O 1
ATOM 1685 N N . LEU A 1 207 ? -10.331 -5.520 19.640 1.00 91.62 207 LEU A N 1
ATOM 1686 C CA . LEU A 1 207 ? -9.870 -5.744 21.012 1.00 91.62 207 LEU A CA 1
ATOM 1687 C C . LEU A 1 207 ? -10.042 -4.494 21.873 1.00 91.62 207 LEU A C 1
ATOM 1689 O O . LEU A 1 207 ? -10.508 -4.611 23.003 1.00 91.62 207 LEU A O 1
ATOM 1693 N N . THR A 1 208 ? -9.722 -3.302 21.354 1.00 85.81 208 THR A N 1
ATOM 1694 C CA . THR A 1 208 ? -9.815 -2.066 22.150 1.00 85.81 208 THR A CA 1
ATOM 1695 C C . THR A 1 208 ? -11.253 -1.734 22.546 1.00 85.81 208 THR A C 1
ATOM 1697 O O . THR A 1 208 ? -11.467 -1.196 23.623 1.00 85.81 208 THR A O 1
ATOM 1700 N N . ASN A 1 209 ? -12.250 -2.128 21.747 1.00 86.19 209 ASN A N 1
ATOM 1701 C CA . ASN A 1 209 ? -13.669 -1.943 22.077 1.00 86.19 209 ASN A CA 1
ATOM 1702 C C . ASN A 1 209 ? -14.188 -2.912 23.161 1.00 86.19 209 ASN A C 1
ATOM 1704 O O . ASN A 1 209 ? -15.372 -2.851 23.500 1.00 86.19 209 ASN A O 1
ATOM 1708 N N . GLN A 1 210 ? -13.354 -3.834 23.665 1.00 88.88 210 GLN A N 1
ATOM 1709 C CA . GLN A 1 210 ? -13.700 -4.729 24.784 1.00 88.88 210 GLN A CA 1
ATOM 1710 C C . GLN A 1 210 ? -13.079 -4.293 26.118 1.00 88.88 210 GLN A C 1
ATOM 1712 O O . GLN A 1 210 ? -13.250 -4.993 27.121 1.00 88.88 210 GLN A O 1
ATOM 1717 N N . ILE A 1 211 ? -12.325 -3.192 26.110 1.00 83.81 211 ILE A N 1
ATOM 1718 C CA . ILE A 1 211 ? -11.687 -2.619 27.292 1.00 83.81 211 ILE A CA 1
ATOM 1719 C C . ILE A 1 211 ? -12.700 -1.714 27.976 1.00 83.81 211 ILE A C 1
ATOM 1721 O O . ILE A 1 211 ? -13.252 -0.808 27.349 1.00 83.81 211 ILE A O 1
ATOM 1725 N N . ASP A 1 212 ? -12.921 -1.945 29.263 1.00 82.38 212 ASP A N 1
ATOM 1726 C CA . ASP A 1 212 ? -13.689 -1.025 30.088 1.00 82.38 212 ASP A CA 1
ATOM 1727 C C . ASP A 1 212 ? -12.770 0.111 30.546 1.00 82.38 212 ASP A C 1
ATOM 1729 O O . ASP A 1 212 ? -12.003 -0.035 31.495 1.00 82.38 212 ASP A O 1
ATOM 1733 N N . ILE A 1 213 ? -12.806 1.247 29.850 1.00 66.44 213 ILE A N 1
ATOM 1734 C CA . ILE A 1 213 ? -11.900 2.377 30.105 1.00 66.44 213 ILE A CA 1
ATOM 1735 C C . ILE A 1 213 ? -11.990 2.931 31.533 1.00 66.44 213 ILE A C 1
ATOM 1737 O O . ILE A 1 213 ? -11.029 3.545 31.994 1.00 66.44 213 ILE A O 1
ATOM 1741 N N . SER A 1 214 ? -13.095 2.699 32.248 1.00 62.38 214 SER A N 1
ATOM 1742 C CA . SER A 1 214 ? -13.255 3.134 33.636 1.00 62.38 214 SER A CA 1
ATOM 1743 C C . SER A 1 214 ? -12.402 2.318 34.612 1.00 62.38 214 SER A C 1
ATOM 1745 O O . SER A 1 214 ? -12.047 2.823 35.676 1.00 62.38 214 SER A O 1
ATOM 1747 N N . PHE A 1 215 ? -12.047 1.078 34.258 1.00 69.38 215 PHE A N 1
ATOM 1748 C CA . PHE A 1 215 ? -11.325 0.151 35.142 1.00 69.38 215 PHE A CA 1
ATOM 1749 C C . PHE A 1 215 ? -10.030 -0.412 34.539 1.00 69.38 215 PHE A C 1
ATOM 1751 O O . PHE A 1 215 ? -9.137 -0.823 35.274 1.00 69.38 215 PHE A O 1
ATOM 1758 N N . GLU A 1 216 ? -9.912 -0.430 33.215 1.00 82.81 216 GLU A N 1
ATOM 1759 C CA . GLU A 1 216 ? -8.879 -1.137 32.450 1.00 82.81 216 GLU A CA 1
ATOM 1760 C C . GLU A 1 216 ? -8.093 -0.178 31.536 1.00 82.81 216 GLU A C 1
ATOM 1762 O O . GLU A 1 216 ? -7.528 -0.590 30.524 1.00 82.81 216 GLU A O 1
ATOM 1767 N N . TYR A 1 217 ? -8.030 1.113 31.880 1.00 71.88 217 TYR A N 1
ATOM 1768 C CA . TYR A 1 217 ? -7.311 2.121 31.089 1.00 71.88 217 TYR A CA 1
ATOM 1769 C C . TYR A 1 217 ? -5.848 1.729 30.800 1.00 71.88 217 TYR A C 1
ATOM 1771 O O . TYR A 1 217 ? -5.360 1.903 29.682 1.00 71.88 217 TYR A O 1
ATOM 1779 N N . ASP A 1 218 ? -5.163 1.116 31.768 1.00 78.50 218 ASP A N 1
ATOM 1780 C CA . ASP A 1 218 ? -3.780 0.654 31.602 1.00 78.50 218 ASP A CA 1
ATOM 1781 C C . ASP A 1 218 ? -3.644 -0.424 30.511 1.00 78.50 218 ASP A C 1
ATOM 1783 O O . ASP A 1 218 ? -2.619 -0.496 29.831 1.00 78.50 218 ASP A O 1
ATOM 1787 N N . TRP A 1 219 ? -4.686 -1.231 30.270 1.00 88.25 219 TRP A N 1
ATOM 1788 C CA . TRP A 1 219 ? -4.674 -2.250 29.213 1.00 88.25 219 TRP A CA 1
ATOM 1789 C C . TRP A 1 219 ? -4.665 -1.615 27.824 1.00 88.25 219 TRP A C 1
ATOM 1791 O O . TRP A 1 219 ? -4.010 -2.128 26.915 1.00 88.25 219 TRP A O 1
ATOM 1801 N N . LEU A 1 220 ? -5.354 -0.481 27.659 1.00 79.19 220 LEU A N 1
ATOM 1802 C CA . LEU A 1 220 ? -5.350 0.275 26.409 1.00 79.19 220 LEU A CA 1
ATOM 1803 C C . LEU A 1 220 ? -3.945 0.807 26.101 1.00 79.19 220 LEU A C 1
ATOM 1805 O O . LEU A 1 220 ? -3.468 0.665 24.974 1.00 79.19 220 LEU A O 1
ATOM 1809 N N . MET A 1 221 ? -3.266 1.351 27.115 1.00 76.62 221 MET A N 1
ATOM 1810 C CA . MET A 1 221 ? -1.890 1.838 26.988 1.00 76.62 221 MET A CA 1
ATOM 1811 C C . MET A 1 221 ? -0.921 0.707 26.625 1.00 76.62 221 MET A C 1
ATOM 1813 O O . MET A 1 221 ? -0.164 0.838 25.663 1.00 76.62 221 MET A O 1
ATOM 1817 N N . LEU A 1 222 ? -1.002 -0.434 27.317 1.00 84.31 222 LEU A N 1
ATOM 1818 C CA . LEU A 1 222 ? -0.163 -1.604 27.037 1.00 84.31 222 LEU A CA 1
ATOM 1819 C C . LEU A 1 222 ? -0.379 -2.161 25.622 1.00 84.31 222 LEU A C 1
ATOM 1821 O O . LEU A 1 222 ? 0.582 -2.507 24.932 1.00 84.31 222 LEU A O 1
ATOM 1825 N N . LEU A 1 223 ? -1.626 -2.219 25.144 1.00 84.19 223 LEU A N 1
ATOM 1826 C CA . LEU A 1 223 ? -1.923 -2.630 23.768 1.00 84.19 223 LEU A CA 1
ATOM 1827 C C . LEU A 1 223 ? -1.312 -1.676 22.741 1.00 84.19 223 LEU A C 1
ATOM 1829 O O . LEU A 1 223 ? -0.750 -2.131 21.744 1.00 84.19 223 LEU A O 1
ATOM 1833 N N . TRP A 1 224 ? -1.386 -0.362 22.965 1.00 78.00 224 TRP A N 1
ATOM 1834 C CA . TRP A 1 224 ? -0.771 0.619 22.068 1.00 78.00 224 TRP A CA 1
ATOM 1835 C C . TRP A 1 224 ? 0.752 0.502 22.034 1.00 78.00 224 TRP A C 1
ATOM 1837 O O . TRP A 1 224 ? 1.335 0.508 20.948 1.00 78.00 224 TRP A O 1
ATOM 1847 N N . GLU A 1 225 ? 1.394 0.318 23.188 1.00 80.94 225 GLU A N 1
ATOM 1848 C CA . GLU A 1 225 ? 2.846 0.124 23.284 1.00 80.94 225 GLU A CA 1
ATOM 1849 C C . GLU A 1 225 ? 3.320 -1.157 22.579 1.00 80.94 225 GLU A C 1
ATOM 1851 O O . GLU A 1 225 ? 4.412 -1.192 22.006 1.00 80.94 225 GLU A O 1
ATOM 1856 N N . THR A 1 226 ? 2.481 -2.195 22.556 1.00 87.62 226 THR A N 1
ATOM 1857 C CA . THR A 1 226 ? 2.818 -3.517 22.005 1.00 87.62 226 THR A CA 1
ATOM 1858 C C . THR A 1 226 ? 2.268 -3.783 20.600 1.00 87.62 226 THR A C 1
ATOM 1860 O O . THR A 1 226 ? 2.582 -4.817 20.010 1.00 87.62 226 THR A O 1
ATOM 1863 N N . THR A 1 227 ? 1.522 -2.844 19.998 1.00 84.38 227 THR A N 1
ATOM 1864 C CA . THR A 1 227 ? 0.842 -3.014 18.689 1.00 84.38 227 THR A CA 1
ATOM 1865 C C . THR A 1 227 ? 1.789 -3.422 17.550 1.00 84.38 227 THR A C 1
ATOM 1867 O O . THR A 1 227 ? 1.372 -4.092 16.601 1.00 84.38 227 THR A O 1
ATOM 1870 N N . ASN A 1 228 ? 3.067 -3.046 17.649 1.00 85.81 228 ASN A N 1
ATOM 1871 C CA . ASN A 1 228 ? 4.098 -3.318 16.647 1.00 85.81 228 ASN A CA 1
ATOM 1872 C C . ASN A 1 228 ? 4.966 -4.560 16.933 1.00 85.81 228 ASN A C 1
ATOM 1874 O O . ASN A 1 228 ? 5.861 -4.849 16.143 1.00 85.81 228 ASN A O 1
ATOM 1878 N N . LEU A 1 229 ? 4.729 -5.286 18.031 1.00 88.38 229 LEU A N 1
ATOM 1879 C CA . LEU A 1 229 ? 5.522 -6.462 18.397 1.00 88.38 229 LEU A CA 1
ATOM 1880 C C . LEU A 1 229 ? 5.031 -7.727 17.684 1.00 88.38 229 LEU A C 1
ATOM 1882 O O . LEU A 1 229 ? 3.826 -7.962 17.534 1.00 88.38 229 LEU A O 1
ATOM 1886 N N . LYS A 1 230 ? 5.972 -8.581 17.273 1.00 90.69 230 LYS A N 1
ATOM 1887 C CA . LYS A 1 230 ? 5.675 -9.944 16.799 1.00 90.69 230 LYS A CA 1
ATOM 1888 C C . LYS A 1 230 ? 5.381 -10.871 17.980 1.00 90.69 230 LYS A C 1
ATOM 1890 O O . LYS A 1 230 ? 5.774 -10.570 19.099 1.00 90.69 230 LYS A O 1
ATOM 1895 N N . ASN A 1 231 ? 4.758 -12.030 17.733 1.00 87.94 231 ASN A N 1
ATOM 1896 C CA . ASN A 1 231 ? 4.397 -12.991 18.796 1.00 87.94 231 ASN A CA 1
ATOM 1897 C C . ASN A 1 231 ? 5.565 -13.302 19.743 1.00 87.94 231 ASN A C 1
ATOM 1899 O O . ASN A 1 231 ? 5.427 -13.149 20.949 1.00 87.94 231 ASN A O 1
ATOM 1903 N N . ILE A 1 232 ? 6.731 -13.652 19.190 1.00 88.75 232 ILE A N 1
ATOM 1904 C CA . ILE A 1 232 ? 7.920 -14.002 19.986 1.00 88.75 232 ILE A CA 1
ATOM 1905 C C . ILE A 1 232 ? 8.395 -12.811 20.832 1.00 88.75 232 ILE A C 1
ATOM 1907 O O . ILE A 1 232 ? 8.792 -12.985 21.977 1.00 88.75 232 ILE A O 1
ATOM 1911 N N . GLU A 1 233 ? 8.350 -11.596 20.283 1.00 89.12 233 GLU A N 1
ATOM 1912 C CA . GLU A 1 233 ? 8.786 -10.386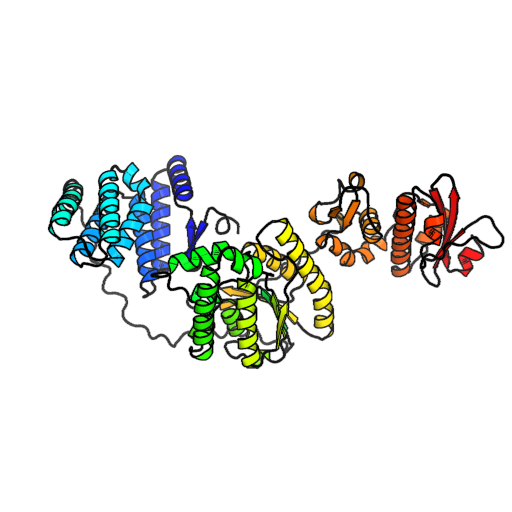 20.989 1.00 89.12 233 GLU A CA 1
ATOM 1913 C C . GLU A 1 233 ? 7.801 -9.981 22.086 1.00 89.12 233 GLU A C 1
ATOM 1915 O O . GLU A 1 233 ? 8.220 -9.484 23.128 1.00 89.12 233 GLU A O 1
ATOM 1920 N N . LEU A 1 234 ? 6.502 -10.182 21.851 1.00 90.69 234 LEU A N 1
ATOM 1921 C CA . LEU A 1 234 ? 5.450 -9.906 22.822 1.00 90.69 234 LEU A CA 1
ATOM 1922 C C . LEU A 1 234 ? 5.532 -10.886 23.996 1.00 90.69 234 LEU A C 1
ATOM 1924 O O . LEU A 1 234 ? 5.533 -10.446 25.138 1.00 90.69 234 LEU A O 1
ATOM 1928 N N . GLU A 1 235 ? 5.688 -12.182 23.722 1.00 89.00 235 GLU A N 1
ATOM 1929 C CA . GLU A 1 235 ? 5.848 -13.216 24.754 1.00 89.00 235 GLU A CA 1
ATOM 1930 C C . GLU A 1 235 ? 7.105 -13.005 25.615 1.00 89.00 235 GLU A C 1
ATOM 1932 O O . GLU A 1 235 ? 7.063 -13.223 26.823 1.00 89.00 235 GLU A O 1
ATOM 1937 N N . ASP A 1 236 ? 8.214 -12.560 25.014 1.00 88.81 236 ASP A N 1
ATOM 1938 C CA . ASP A 1 236 ? 9.479 -12.326 25.724 1.00 88.81 236 ASP A CA 1
ATOM 1939 C C . ASP A 1 236 ? 9.460 -11.039 26.565 1.00 88.81 236 ASP A C 1
ATOM 1941 O O . ASP A 1 236 ? 9.923 -11.019 27.706 1.00 88.81 236 ASP A O 1
ATOM 1945 N N . ARG A 1 237 ? 8.921 -9.945 26.010 1.00 88.31 237 ARG A N 1
ATOM 1946 C CA . ARG A 1 237 ? 9.022 -8.605 26.615 1.00 88.31 237 ARG A CA 1
ATOM 1947 C C . ARG A 1 237 ? 7.817 -8.215 27.466 1.00 88.31 237 ARG A C 1
ATOM 1949 O O . ARG A 1 237 ? 7.973 -7.390 28.362 1.00 88.31 237 ARG A O 1
ATOM 1956 N N . HIS A 1 238 ? 6.643 -8.762 27.160 1.00 88.88 238 HIS A N 1
ATOM 1957 C CA . HIS A 1 238 ? 5.353 -8.388 27.747 1.00 88.88 238 HIS A CA 1
ATOM 1958 C C . HIS A 1 238 ? 4.447 -9.624 27.944 1.00 88.88 238 HIS A C 1
ATOM 1960 O O . HIS A 1 238 ? 3.367 -9.708 27.349 1.00 88.88 238 HIS A O 1
ATOM 1966 N N . PRO A 1 239 ? 4.869 -10.620 28.747 1.00 86.12 239 PRO A N 1
ATOM 1967 C CA . PRO A 1 239 ? 4.094 -11.848 28.950 1.00 86.12 239 PRO A CA 1
ATOM 1968 C C . PRO A 1 239 ? 2.718 -11.592 29.590 1.00 86.12 239 PRO A C 1
ATOM 1970 O O . PRO A 1 239 ? 1.774 -12.332 29.338 1.00 86.12 239 PRO A O 1
ATOM 1973 N N . ASP A 1 240 ? 2.586 -10.518 30.367 1.00 86.62 240 ASP A N 1
ATOM 1974 C CA . ASP A 1 240 ? 1.336 -10.014 30.943 1.00 86.62 240 ASP A CA 1
ATOM 1975 C C . ASP A 1 240 ? 0.325 -9.560 29.876 1.00 86.62 240 ASP A C 1
ATOM 1977 O O . ASP A 1 240 ? -0.883 -9.753 30.025 1.00 86.62 240 ASP A O 1
ATOM 1981 N N . VAL A 1 241 ? 0.808 -9.022 28.754 1.00 90.25 241 VAL A N 1
ATOM 1982 C CA . VAL A 1 241 ? -0.051 -8.588 27.645 1.00 90.25 241 VAL A CA 1
ATOM 1983 C C . VAL A 1 241 ? -0.683 -9.776 26.918 1.00 90.25 241 VAL A C 1
ATOM 1985 O O . VAL A 1 241 ? -1.784 -9.644 26.381 1.00 90.25 241 VAL A O 1
ATOM 1988 N N . ALA A 1 242 ? -0.059 -10.956 26.936 1.00 88.31 242 ALA A N 1
ATOM 1989 C CA . ALA A 1 242 ? -0.652 -12.156 26.347 1.00 88.31 242 ALA A CA 1
ATOM 1990 C C . ALA A 1 242 ? -1.966 -12.555 27.051 1.00 88.31 242 ALA A C 1
ATOM 1992 O O . ALA A 1 242 ? -2.949 -12.875 26.375 1.00 88.31 242 ALA A O 1
ATOM 1993 N N . ASP A 1 243 ? -2.018 -12.454 28.384 1.00 90.44 243 ASP A N 1
ATOM 1994 C CA . ASP A 1 243 ? -3.221 -12.737 29.181 1.00 90.44 243 ASP A CA 1
ATOM 1995 C C . ASP A 1 243 ? -4.325 -11.690 28.946 1.00 90.44 243 ASP A C 1
ATOM 1997 O O . ASP A 1 243 ? -5.513 -12.025 28.843 1.00 90.44 243 ASP A O 1
ATOM 2001 N N . ILE A 1 244 ? -3.938 -10.419 28.782 1.00 94.06 244 ILE A N 1
ATOM 2002 C CA . ILE A 1 244 ? -4.853 -9.332 28.401 1.00 94.06 244 ILE A CA 1
ATOM 2003 C C . ILE A 1 244 ? -5.465 -9.619 27.025 1.00 94.06 244 ILE A C 1
ATOM 2005 O O . ILE A 1 244 ? -6.688 -9.617 26.874 1.00 94.06 244 ILE A O 1
ATOM 2009 N N . ILE A 1 245 ? -4.636 -9.932 26.022 1.00 94.12 245 ILE A N 1
ATOM 2010 C CA . ILE A 1 245 ? -5.096 -10.268 24.667 1.00 94.12 245 ILE A CA 1
ATOM 2011 C C . ILE A 1 245 ? -6.037 -11.473 24.701 1.00 94.12 245 ILE A C 1
ATOM 2013 O O . ILE A 1 245 ? -7.064 -11.457 24.020 1.00 94.12 245 ILE A O 1
ATOM 2017 N N . HIS A 1 246 ? -5.724 -12.501 25.495 1.00 94.06 246 HIS A N 1
ATOM 2018 C CA . HIS A 1 246 ? -6.590 -13.665 25.658 1.00 94.06 246 HIS A CA 1
ATOM 2019 C C . HIS A 1 246 ? -7.971 -13.270 26.198 1.00 94.06 246 HIS A C 1
ATOM 2021 O O . HIS A 1 246 ? -8.992 -13.632 25.612 1.00 94.06 246 HIS A O 1
ATOM 2027 N N . THR A 1 247 ? -8.007 -12.469 27.262 1.00 96.25 247 THR A N 1
ATOM 2028 C CA . THR A 1 247 ? -9.252 -11.997 27.882 1.00 96.25 247 THR A CA 1
ATOM 2029 C C . THR A 1 247 ? -10.090 -11.168 26.905 1.00 96.25 247 THR A C 1
ATOM 2031 O O . THR A 1 247 ? -11.287 -11.409 26.733 1.00 96.25 247 THR A O 1
ATOM 2034 N N . LEU A 1 248 ? -9.470 -10.212 26.208 1.00 96.25 248 LEU A N 1
ATOM 2035 C CA . LEU A 1 248 ? -10.164 -9.358 25.238 1.00 96.25 248 LEU A CA 1
ATOM 2036 C C . LEU A 1 248 ? -10.656 -10.153 24.025 1.00 96.25 248 LEU A C 1
ATOM 2038 O O . LEU A 1 248 ? -11.745 -9.886 23.516 1.00 96.25 248 LEU A O 1
ATOM 2042 N N . LYS A 1 249 ? -9.900 -11.168 23.591 1.00 96.88 249 LYS A N 1
ATOM 2043 C CA . LYS A 1 249 ? -10.329 -12.112 22.553 1.00 96.88 249 LYS A CA 1
ATOM 2044 C C . LYS A 1 249 ? -11.599 -12.853 22.966 1.00 96.88 249 LYS A C 1
ATOM 2046 O O . LYS A 1 249 ? -12.520 -12.946 22.157 1.00 96.88 249 LYS A O 1
ATOM 2051 N N . GLU A 1 250 ? -11.665 -13.376 24.189 1.00 97.31 250 GLU A N 1
ATOM 2052 C CA . GLU A 1 250 ? -12.858 -14.076 24.680 1.00 97.31 250 GLU A CA 1
ATOM 2053 C C . GLU A 1 250 ? -14.078 -13.152 24.710 1.00 97.31 250 GLU A C 1
ATOM 2055 O O . GLU A 1 250 ? -15.125 -13.509 24.167 1.00 97.31 250 GLU A O 1
ATOM 2060 N N . ARG A 1 251 ? -13.922 -11.931 25.240 1.00 95.88 251 ARG A N 1
ATOM 2061 C CA . ARG A 1 251 ? -14.986 -10.912 25.248 1.00 95.88 251 ARG A CA 1
ATOM 2062 C C . ARG A 1 251 ? -15.463 -10.571 23.835 1.00 95.88 251 ARG A C 1
ATOM 2064 O O . ARG A 1 251 ? -16.668 -10.542 23.587 1.00 95.88 251 ARG A O 1
ATOM 2071 N N . ALA A 1 252 ? -14.536 -10.374 22.896 1.00 95.75 252 ALA A N 1
ATOM 2072 C CA . ALA A 1 252 ? -14.862 -10.080 21.504 1.00 95.75 252 ALA A CA 1
ATOM 2073 C C . ALA A 1 252 ? -15.654 -11.226 20.855 1.00 95.75 252 ALA A C 1
ATOM 2075 O O . ALA A 1 252 ? -16.703 -10.990 20.259 1.00 95.75 252 ALA A O 1
ATOM 2076 N N . ILE A 1 253 ? -15.194 -12.474 21.000 1.00 96.75 253 ILE A N 1
ATOM 2077 C CA . ILE A 1 253 ? -15.879 -13.654 20.452 1.00 96.75 253 ILE A CA 1
ATOM 2078 C C . ILE A 1 253 ? -17.276 -13.805 21.061 1.00 96.75 253 ILE A C 1
ATOM 2080 O O . ILE A 1 253 ? -18.236 -14.064 20.334 1.00 96.75 253 ILE A O 1
ATOM 2084 N N . GLN A 1 254 ? -17.407 -13.608 22.374 1.00 94.62 254 GLN A N 1
ATOM 2085 C CA . GLN A 1 254 ? -18.698 -13.658 23.050 1.00 94.62 254 GLN A CA 1
ATOM 2086 C C . GLN A 1 254 ? -19.651 -12.592 22.498 1.00 94.62 254 GLN A C 1
ATOM 2088 O O . GLN A 1 254 ? -20.772 -12.910 22.109 1.00 94.62 254 GLN A O 1
ATOM 2093 N N . LYS A 1 255 ? -19.187 -11.344 22.358 1.00 92.69 255 LYS A N 1
ATOM 2094 C CA . LYS A 1 255 ? -19.972 -10.246 21.777 1.00 92.69 255 LYS A CA 1
ATOM 2095 C C . LYS A 1 255 ? -20.411 -10.534 20.337 1.00 92.69 255 LYS A C 1
ATOM 2097 O O . LYS A 1 255 ? -21.519 -10.170 19.955 1.00 92.69 255 LYS A O 1
ATOM 2102 N N . LEU A 1 256 ? -19.577 -11.210 19.546 1.00 94.19 256 LEU A N 1
ATOM 2103 C CA . LEU A 1 256 ? -19.895 -11.588 18.165 1.00 94.19 256 LEU A CA 1
ATOM 2104 C C . LEU A 1 256 ? -20.907 -12.738 18.050 1.00 94.19 256 LEU A C 1
ATOM 2106 O O . LEU A 1 256 ? -21.704 -12.767 17.106 1.00 94.19 256 LEU A O 1
ATOM 2110 N N . ASN A 1 257 ? -20.872 -13.690 18.980 1.00 92.25 257 ASN A N 1
ATOM 2111 C CA . ASN A 1 257 ? -21.746 -14.862 18.958 1.00 92.25 257 ASN A CA 1
ATOM 2112 C C . ASN A 1 257 ? -23.097 -14.599 19.626 1.00 92.25 257 ASN A C 1
ATOM 2114 O O . ASN A 1 257 ? -24.131 -14.983 19.076 1.00 92.25 257 ASN A O 1
ATOM 2118 N N . ASP A 1 258 ? -23.076 -13.926 20.775 1.00 91.12 258 ASP A N 1
ATOM 2119 C CA . ASP A 1 258 ? -24.236 -13.772 21.655 1.00 91.12 258 ASP A CA 1
ATOM 2120 C C . ASP A 1 258 ? -24.913 -12.403 21.494 1.00 91.12 258 ASP A C 1
ATOM 2122 O O . ASP A 1 258 ? -26.076 -12.232 21.866 1.00 91.12 258 ASP A O 1
ATOM 2126 N N . GLY A 1 259 ? -24.195 -11.420 20.942 1.00 82.44 259 GLY A N 1
ATOM 2127 C CA . GLY A 1 259 ? -24.685 -10.060 20.759 1.00 82.44 259 GLY A CA 1
ATOM 2128 C C . GLY A 1 259 ? -25.788 -9.948 19.708 1.00 82.44 259 GLY A C 1
ATOM 2129 O O . GLY A 1 259 ? -25.862 -10.710 18.738 1.00 82.44 259 GLY A O 1
ATOM 2130 N N . ASN A 1 260 ? -26.645 -8.939 19.868 1.00 80.44 260 ASN A N 1
ATOM 2131 C CA . ASN A 1 260 ? -27.586 -8.575 18.813 1.00 80.44 260 ASN A CA 1
ATOM 2132 C C . ASN A 1 260 ? -26.838 -7.923 17.626 1.00 80.44 260 ASN A C 1
ATOM 2134 O O . ASN A 1 260 ? -25.639 -7.652 17.682 1.00 80.44 260 ASN A O 1
ATOM 2138 N N . ILE A 1 261 ? -27.535 -7.637 16.522 1.00 79.38 261 ILE A N 1
ATOM 2139 C CA . ILE A 1 261 ? -26.883 -7.076 15.325 1.00 79.38 261 ILE A CA 1
ATOM 2140 C C . ILE A 1 261 ? -26.182 -5.729 15.581 1.00 79.38 261 ILE A C 1
ATOM 2142 O O . ILE A 1 261 ? -25.201 -5.422 14.907 1.00 79.38 261 ILE A O 1
ATOM 2146 N N . LEU A 1 262 ? -26.660 -4.925 16.537 1.00 77.44 262 LEU A N 1
ATOM 2147 C CA . LEU A 1 262 ? -26.013 -3.670 16.922 1.00 77.44 262 LEU A CA 1
ATOM 2148 C C . LEU A 1 262 ? -24.729 -3.944 17.708 1.00 77.44 262 LEU A C 1
ATOM 2150 O O . LEU A 1 262 ? -23.705 -3.333 17.407 1.00 77.44 262 LEU A O 1
ATOM 2154 N N . ASP A 1 263 ? -24.756 -4.896 18.641 1.00 78.56 263 ASP A N 1
ATOM 2155 C CA . ASP A 1 263 ? -23.581 -5.300 19.422 1.00 78.56 263 ASP A CA 1
ATOM 2156 C C . ASP A 1 263 ? -22.479 -5.864 18.521 1.00 78.56 263 ASP A C 1
ATOM 2158 O O . ASP A 1 263 ? -21.321 -5.462 18.636 1.00 78.56 263 ASP A O 1
ATOM 2162 N N . VAL A 1 264 ? -22.855 -6.725 17.568 1.00 83.94 264 VAL A N 1
ATOM 2163 C CA . VAL A 1 264 ? -21.949 -7.295 16.560 1.00 83.94 264 VAL A CA 1
ATOM 2164 C C . VAL A 1 264 ? -21.324 -6.192 15.708 1.00 83.94 264 VAL A C 1
ATOM 2166 O O . VAL A 1 264 ? -20.114 -6.180 15.498 1.00 83.94 264 VAL A O 1
ATOM 2169 N N . ARG A 1 265 ? -22.123 -5.226 15.238 1.00 81.56 265 ARG A N 1
ATOM 2170 C CA . ARG A 1 265 ? -21.618 -4.102 14.431 1.00 81.56 265 ARG A CA 1
ATOM 2171 C C . ARG A 1 265 ? -20.693 -3.172 15.211 1.00 81.56 265 ARG A C 1
ATOM 2173 O O . ARG A 1 265 ? -19.815 -2.574 14.604 1.00 81.56 265 ARG A O 1
ATOM 2180 N N . ARG A 1 266 ? -20.893 -3.041 16.525 1.00 80.69 266 ARG A N 1
ATOM 2181 C CA . ARG A 1 266 ? -20.053 -2.236 17.429 1.00 80.69 266 ARG A CA 1
ATOM 2182 C C . ARG A 1 266 ? -18.835 -2.999 17.953 1.00 80.69 266 ARG A C 1
ATOM 2184 O O . ARG A 1 266 ? -17.992 -2.407 18.624 1.00 80.69 266 ARG A O 1
ATOM 2191 N N . ALA A 1 267 ? -18.731 -4.299 17.674 1.00 84.00 267 ALA A N 1
ATOM 2192 C CA . ALA A 1 267 ? -17.600 -5.102 18.119 1.00 84.00 267 ALA A CA 1
ATOM 2193 C C . ALA A 1 267 ? -16.288 -4.625 17.486 1.00 84.00 267 ALA A C 1
ATOM 2195 O O . ALA A 1 267 ? -15.289 -4.548 18.190 1.00 84.00 267 ALA A O 1
ATOM 2196 N N . SER A 1 268 ? -16.301 -4.262 16.199 1.00 86.81 268 SER A N 1
ATOM 2197 C CA . SER A 1 268 ? -15.155 -3.661 15.514 1.00 86.81 268 SER A CA 1
ATOM 2198 C C . SER A 1 268 ? -15.586 -2.810 14.320 1.00 86.81 268 SER A C 1
ATOM 2200 O O . SER A 1 268 ? -16.669 -3.000 13.757 1.00 86.81 268 SER A O 1
ATOM 2202 N N . THR A 1 269 ? -14.715 -1.895 13.905 1.00 81.88 269 THR A N 1
ATOM 2203 C CA . THR A 1 269 ? -14.948 -1.021 12.751 1.00 81.88 269 THR A CA 1
ATOM 2204 C C . THR A 1 269 ? -14.986 -1.809 11.434 1.00 81.88 269 THR A C 1
ATOM 2206 O O . THR A 1 269 ? -15.823 -1.537 10.572 1.00 81.88 269 THR A O 1
ATOM 2209 N N . GLU A 1 270 ? -14.170 -2.862 11.297 1.00 88.56 270 GLU A N 1
ATOM 2210 C CA . GLU A 1 270 ? -14.166 -3.788 10.155 1.00 88.56 270 GLU A CA 1
ATOM 2211 C C . GLU A 1 270 ? -15.517 -4.492 9.993 1.00 88.56 270 GLU A C 1
ATOM 2213 O O . GLU A 1 270 ? -16.084 -4.532 8.897 1.00 88.56 270 GLU A O 1
ATOM 2218 N N . ILE A 1 271 ? -16.041 -5.052 11.087 1.00 89.06 271 ILE A N 1
ATOM 2219 C CA . ILE A 1 271 ? -17.306 -5.788 11.083 1.00 89.06 271 ILE A CA 1
ATOM 2220 C C . ILE A 1 271 ? -18.454 -4.816 10.823 1.00 89.06 271 ILE A C 1
ATOM 2222 O O . ILE A 1 271 ? -19.305 -5.089 9.974 1.00 89.06 271 ILE A O 1
ATOM 2226 N N . GLY A 1 272 ? -18.443 -3.648 11.469 1.00 84.25 272 GLY A N 1
ATOM 2227 C CA . GLY A 1 272 ? -19.387 -2.569 11.196 1.00 84.25 272 GLY A CA 1
ATOM 2228 C C . GLY A 1 272 ? -19.439 -2.191 9.709 1.00 84.25 272 GLY A C 1
ATOM 2229 O O . GLY A 1 272 ? -20.534 -2.106 9.144 1.00 84.25 272 GLY A O 1
ATOM 2230 N N . ALA A 1 273 ? -18.274 -2.048 9.065 1.00 83.25 273 ALA A N 1
ATOM 2231 C CA . ALA A 1 273 ? -18.111 -1.761 7.635 1.00 83.25 273 ALA A CA 1
ATOM 2232 C C . ALA A 1 273 ? -18.670 -2.841 6.725 1.00 83.25 273 ALA A C 1
ATOM 2234 O O . ALA A 1 273 ? -19.432 -2.542 5.804 1.00 83.25 273 ALA A O 1
ATOM 2235 N N . ILE A 1 274 ? -18.356 -4.099 7.008 1.00 88.56 274 ILE A N 1
ATOM 2236 C CA . ILE A 1 274 ? -18.833 -5.224 6.206 1.00 88.56 274 ILE A CA 1
ATOM 2237 C C . ILE A 1 274 ? -20.356 -5.366 6.336 1.00 88.56 274 ILE A C 1
ATOM 2239 O O . ILE A 1 274 ? -21.049 -5.522 5.332 1.00 88.56 274 ILE A O 1
ATOM 2243 N N . TYR A 1 275 ? -20.916 -5.212 7.538 1.00 86.81 275 TYR A N 1
ATOM 2244 C CA . TYR A 1 275 ? -22.371 -5.198 7.715 1.00 86.81 275 TYR A CA 1
ATOM 2245 C C . TYR A 1 275 ? -23.034 -4.017 7.004 1.00 86.81 275 TYR A C 1
ATOM 2247 O O . TYR A 1 275 ? -24.090 -4.194 6.398 1.00 86.81 275 TYR A O 1
ATOM 2255 N N . ALA A 1 276 ? -22.439 -2.822 7.052 1.00 81.38 276 ALA A N 1
ATOM 2256 C CA . ALA A 1 276 ? -22.967 -1.654 6.353 1.00 81.38 276 ALA A CA 1
ATOM 2257 C C . ALA A 1 276 ? -22.957 -1.847 4.828 1.00 81.38 276 ALA A C 1
ATOM 2259 O O . ALA A 1 276 ? -23.960 -1.558 4.174 1.00 81.38 276 ALA A O 1
ATOM 2260 N N . LEU A 1 277 ? -21.874 -2.408 4.275 1.00 85.06 277 LEU A N 1
ATOM 2261 C CA . LEU A 1 277 ? -21.738 -2.724 2.850 1.00 85.06 277 LEU A CA 1
ATOM 2262 C C . LEU A 1 277 ? -22.873 -3.628 2.343 1.00 85.06 277 LEU A C 1
ATOM 2264 O O . LEU A 1 277 ? -23.364 -3.445 1.228 1.00 85.06 277 LEU A O 1
ATOM 2268 N N . TYR A 1 278 ? -23.317 -4.572 3.174 1.00 87.31 278 TYR A N 1
ATOM 2269 C CA . TYR A 1 278 ? -24.400 -5.506 2.855 1.00 87.31 278 TYR A CA 1
ATOM 2270 C C . TYR A 1 278 ? -25.752 -5.132 3.467 1.00 87.31 278 TYR A C 1
ATOM 2272 O O . TYR A 1 278 ? -26.660 -5.964 3.513 1.00 87.31 278 TYR A O 1
ATOM 2280 N N . GLN A 1 279 ? -25.908 -3.893 3.946 1.00 80.88 279 GLN A N 1
ATOM 2281 C CA . GLN A 1 279 ? -27.159 -3.384 4.522 1.00 80.88 279 GLN A CA 1
ATOM 2282 C C . GLN A 1 279 ? -27.722 -4.295 5.631 1.00 80.88 279 GLN A C 1
ATOM 2284 O O . GLN A 1 279 ? -28.923 -4.534 5.724 1.00 80.88 279 GLN A O 1
ATOM 2289 N N . GLY A 1 280 ? -26.836 -4.859 6.452 1.00 79.75 280 GLY A N 1
ATOM 2290 C CA . GLY A 1 280 ? -27.175 -5.774 7.540 1.00 79.75 280 GLY A CA 1
ATOM 2291 C C . GLY A 1 280 ? -27.439 -7.226 7.124 1.00 79.75 280 GLY A C 1
ATOM 2292 O O . GLY A 1 280 ? -27.600 -8.071 8.000 1.00 79.75 280 GLY A O 1
ATOM 2293 N N . ASN A 1 281 ? -27.449 -7.546 5.826 1.00 84.81 281 ASN A N 1
ATOM 2294 C CA . ASN A 1 281 ? -27.718 -8.892 5.321 1.00 84.81 281 ASN A CA 1
ATOM 2295 C C . ASN A 1 281 ? -26.512 -9.474 4.565 1.00 84.81 281 ASN A C 1
ATOM 2297 O O . ASN A 1 281 ? -26.413 -9.349 3.342 1.00 84.81 281 ASN A O 1
ATOM 2301 N N . LEU A 1 282 ? -25.634 -10.167 5.298 1.00 90.44 282 LEU A N 1
ATOM 2302 C CA . LEU A 1 282 ? -24.398 -10.767 4.772 1.00 90.44 282 LEU A CA 1
ATOM 2303 C C . LEU A 1 282 ? -24.617 -11.802 3.654 1.00 90.44 282 LEU A C 1
ATOM 2305 O O . LEU A 1 282 ? -23.692 -12.069 2.895 1.00 90.44 282 LEU A O 1
ATOM 2309 N N . GLU A 1 283 ? -25.828 -12.342 3.479 1.00 89.56 283 GLU A N 1
ATOM 2310 C CA . GLU A 1 283 ? -26.145 -13.239 2.355 1.00 89.56 283 GLU A CA 1
ATOM 2311 C C . GLU A 1 283 ? -25.871 -12.591 0.990 1.00 89.56 283 GLU A C 1
ATOM 2313 O O . GLU A 1 283 ? -25.522 -13.277 0.030 1.00 89.56 283 GLU A O 1
ATOM 2318 N N . GLN A 1 284 ? -25.977 -11.260 0.914 1.00 88.94 284 GLN A N 1
ATOM 2319 C CA . GLN A 1 284 ? -25.666 -10.490 -0.291 1.00 88.94 284 GLN A CA 1
ATOM 2320 C C . GLN A 1 284 ? -24.180 -10.563 -0.680 1.00 88.94 284 GLN A C 1
ATOM 2322 O O . GLN A 1 284 ? -23.850 -10.328 -1.838 1.00 88.94 284 GLN A O 1
ATOM 2327 N N . GLY A 1 285 ? -23.293 -10.900 0.261 1.00 92.19 285 GLY A N 1
ATOM 2328 C CA . GLY A 1 285 ? -21.846 -10.978 0.060 1.00 92.19 285 GLY A CA 1
ATOM 2329 C C . GLY A 1 285 ? -21.314 -12.362 -0.300 1.00 92.19 285 GLY A C 1
ATOM 2330 O O . GLY A 1 285 ? -20.111 -12.521 -0.453 1.00 92.19 285 GLY A O 1
ATOM 2331 N N . LYS A 1 286 ? -22.160 -13.387 -0.467 1.00 92.88 286 LYS A N 1
ATOM 2332 C CA . LYS A 1 286 ? -21.696 -14.771 -0.712 1.00 92.88 286 LYS A CA 1
ATOM 2333 C C . LYS A 1 286 ? -20.872 -14.967 -1.985 1.00 92.88 286 LYS A C 1
ATOM 2335 O O . LYS A 1 286 ? -20.148 -15.953 -2.098 1.00 92.88 286 LYS A O 1
ATOM 2340 N N . GLN A 1 287 ? -21.031 -14.076 -2.960 1.00 92.62 287 GLN A N 1
ATOM 2341 C CA . GLN A 1 287 ? -20.259 -14.089 -4.205 1.00 92.62 287 GLN A CA 1
ATOM 2342 C C . GLN A 1 287 ? -19.034 -13.169 -4.147 1.00 92.62 287 GLN A C 1
ATOM 2344 O O . GLN A 1 287 ? -18.204 -13.215 -5.053 1.00 92.62 287 GLN A O 1
ATOM 2349 N N . ASP A 1 288 ? -18.923 -12.349 -3.102 1.00 95.94 288 ASP A N 1
ATOM 2350 C CA . ASP A 1 288 ? -17.800 -11.447 -2.905 1.00 95.94 288 ASP A CA 1
ATOM 2351 C C . ASP A 1 288 ? -16.629 -12.209 -2.269 1.00 95.94 288 ASP A C 1
ATOM 2353 O O . ASP A 1 288 ? -16.800 -13.188 -1.538 1.00 95.94 288 ASP A O 1
ATOM 2357 N N . VAL A 1 289 ? -15.415 -11.750 -2.561 1.00 97.25 289 VAL A N 1
ATOM 2358 C CA . VAL A 1 289 ? -14.178 -12.228 -1.940 1.00 97.25 289 VAL A CA 1
ATOM 2359 C C . VAL A 1 289 ? -13.633 -11.115 -1.065 1.00 97.25 289 VAL A C 1
ATOM 2361 O O . VAL A 1 289 ? -13.432 -10.001 -1.540 1.00 97.25 289 VAL A O 1
ATOM 2364 N N . HIS A 1 290 ? -13.363 -11.416 0.199 1.00 97.31 290 HIS A N 1
ATOM 2365 C CA . HIS A 1 290 ? -12.809 -10.473 1.160 1.00 97.31 290 HIS A CA 1
ATOM 2366 C C . HIS A 1 290 ? -11.347 -10.802 1.450 1.00 97.31 290 HIS A C 1
ATOM 2368 O O . HIS A 1 290 ? -11.035 -11.917 1.862 1.00 97.31 290 HIS A O 1
ATOM 2374 N N . PHE A 1 291 ? -10.466 -9.819 1.299 1.00 96.56 291 PHE A N 1
ATOM 2375 C CA . PHE A 1 291 ? -9.105 -9.865 1.819 1.00 96.56 291 PHE A CA 1
ATOM 2376 C C . PHE A 1 291 ? -8.970 -8.936 3.020 1.00 96.56 291 PHE A C 1
ATOM 2378 O O . PHE A 1 291 ? -9.171 -7.725 2.907 1.00 96.56 291 PHE A O 1
ATOM 2385 N N . LEU A 1 292 ? -8.611 -9.517 4.160 1.00 94.88 292 LEU A N 1
ATOM 2386 C CA . LEU A 1 292 ? -8.202 -8.804 5.361 1.00 94.88 292 LEU A CA 1
ATOM 2387 C C . LEU A 1 292 ? -6.695 -8.542 5.277 1.00 94.88 292 LEU A C 1
ATOM 2389 O O . LEU A 1 292 ? -5.921 -9.492 5.169 1.00 94.88 292 LEU A O 1
ATOM 2393 N N . ILE A 1 293 ? -6.279 -7.276 5.297 1.00 92.19 293 ILE A N 1
ATOM 2394 C CA . ILE A 1 293 ? -4.867 -6.880 5.236 1.00 92.19 293 ILE A CA 1
ATOM 2395 C C . ILE A 1 293 ? -4.366 -6.671 6.664 1.00 92.19 293 ILE A C 1
ATOM 2397 O O . ILE A 1 293 ? -4.694 -5.664 7.295 1.00 92.19 293 ILE A O 1
ATOM 2401 N N . ALA A 1 294 ? -3.603 -7.634 7.173 1.00 90.56 294 ALA A N 1
ATOM 2402 C CA . ALA A 1 294 ? -3.075 -7.635 8.536 1.00 90.56 294 ALA A CA 1
ATOM 2403 C C . ALA A 1 294 ? -1.576 -7.302 8.550 1.00 90.56 294 ALA A C 1
ATOM 2405 O O . ALA A 1 294 ? -0.843 -7.696 7.642 1.00 90.56 294 ALA A O 1
ATOM 2406 N N . SER A 1 295 ? -1.107 -6.598 9.584 1.00 86.06 295 SER A N 1
ATOM 2407 C CA . SER A 1 295 ? 0.329 -6.489 9.865 1.00 86.06 295 SER A CA 1
ATOM 2408 C C . SER A 1 295 ? 0.860 -7.808 10.412 1.00 86.06 295 SER A C 1
ATOM 2410 O O . SER A 1 295 ? 0.110 -8.595 10.991 1.00 86.06 295 SER A O 1
ATOM 2412 N N . ASP A 1 296 ? 2.168 -8.044 10.309 1.00 85.44 296 ASP A N 1
ATOM 2413 C CA . ASP A 1 296 ? 2.794 -9.256 10.852 1.00 85.44 296 ASP A CA 1
ATOM 2414 C C . ASP A 1 296 ? 3.043 -9.219 12.369 1.00 85.44 296 ASP A C 1
ATOM 2416 O O . ASP A 1 296 ? 3.964 -9.853 12.889 1.00 85.44 296 ASP A O 1
ATOM 2420 N N . THR A 1 297 ? 2.177 -8.494 13.080 1.00 89.19 297 THR A N 1
ATOM 2421 C CA . THR A 1 297 ? 2.222 -8.270 14.524 1.00 89.19 297 THR A CA 1
ATOM 2422 C C . THR A 1 297 ? 1.271 -9.214 15.250 1.00 89.19 297 THR A C 1
ATOM 2424 O O . THR A 1 297 ? 0.285 -9.700 14.683 1.00 89.19 297 THR A O 1
ATOM 2427 N N . ALA A 1 298 ? 1.559 -9.471 16.525 1.00 91.00 298 ALA A N 1
ATOM 2428 C CA . ALA A 1 298 ? 0.801 -10.410 17.346 1.00 91.00 298 ALA A CA 1
ATOM 2429 C C . ALA A 1 298 ? -0.687 -10.042 17.422 1.00 91.00 298 ALA A C 1
ATOM 2431 O O . ALA A 1 298 ? -1.567 -10.841 17.098 1.00 91.00 298 ALA A O 1
ATOM 2432 N N . ILE A 1 299 ? -0.957 -8.783 17.771 1.00 91.19 299 ILE A N 1
ATOM 2433 C CA . ILE A 1 299 ? -2.309 -8.245 17.945 1.00 91.19 299 ILE A CA 1
ATOM 2434 C C . ILE A 1 299 ? -3.089 -8.264 16.625 1.00 91.19 299 ILE A C 1
ATOM 2436 O O . ILE A 1 299 ? -4.229 -8.727 16.596 1.00 91.19 299 ILE A O 1
ATOM 2440 N N . SER A 1 300 ? -2.478 -7.826 15.517 1.00 91.00 300 SER A N 1
ATOM 2441 C CA . SER A 1 300 ? -3.156 -7.806 14.213 1.00 91.00 300 SER A CA 1
ATOM 2442 C C . SER A 1 300 ? -3.482 -9.218 13.724 1.00 91.00 300 SER A C 1
ATOM 2444 O O . SER A 1 300 ? -4.588 -9.462 13.246 1.00 91.00 300 SER A O 1
ATOM 2446 N N . THR A 1 301 ? -2.573 -10.175 13.943 1.00 92.56 301 THR A N 1
ATOM 2447 C CA . THR A 1 301 ? -2.798 -11.591 13.619 1.00 92.56 301 THR A CA 1
ATOM 2448 C C . THR A 1 301 ? -3.981 -12.162 14.405 1.00 92.56 301 THR A C 1
ATOM 2450 O O . THR A 1 301 ? -4.827 -12.854 13.839 1.00 92.56 301 THR A O 1
ATOM 2453 N N . VAL A 1 302 ? -4.083 -11.868 15.706 1.00 95.12 302 VAL A N 1
ATOM 2454 C CA . VAL A 1 302 ? -5.215 -12.316 16.536 1.00 95.12 302 VAL A CA 1
ATOM 2455 C C . VAL A 1 302 ? -6.534 -11.750 16.009 1.00 95.12 302 VAL A C 1
ATOM 2457 O O . VAL A 1 302 ? -7.481 -12.507 15.804 1.00 95.12 302 VAL A O 1
ATOM 2460 N N . ILE A 1 303 ? -6.587 -10.446 15.734 1.00 94.88 303 ILE A N 1
ATOM 2461 C CA . ILE A 1 303 ? -7.801 -9.771 15.256 1.00 94.88 303 ILE A CA 1
ATOM 2462 C C . ILE A 1 303 ? -8.235 -10.302 13.889 1.00 94.88 303 ILE A C 1
ATOM 2464 O O . ILE A 1 303 ? -9.404 -10.645 13.709 1.00 94.88 303 ILE A O 1
ATOM 2468 N N . ALA A 1 304 ? -7.301 -10.415 12.942 1.00 95.62 304 ALA A N 1
ATOM 2469 C CA . ALA A 1 304 ? -7.588 -10.884 11.591 1.00 95.62 304 ALA A CA 1
ATOM 2470 C C . ALA A 1 304 ? -8.191 -12.296 11.591 1.00 95.62 304 ALA A C 1
ATOM 2472 O O . ALA A 1 304 ? -9.168 -12.537 10.883 1.00 95.62 304 ALA A O 1
ATOM 2473 N N . ASN A 1 305 ? -7.666 -13.196 12.430 1.00 97.31 305 ASN A N 1
ATOM 2474 C CA . ASN A 1 305 ? -8.204 -14.548 12.580 1.00 97.31 305 ASN A CA 1
ATOM 2475 C C . ASN A 1 305 ? -9.624 -14.541 13.165 1.00 97.31 305 ASN A C 1
ATOM 2477 O O . ASN A 1 305 ? -10.498 -15.207 12.621 1.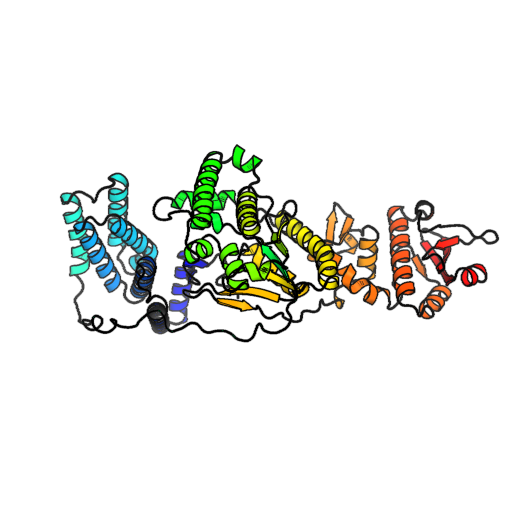00 97.31 305 ASN A O 1
ATOM 2481 N N . ILE A 1 306 ? -9.895 -13.746 14.210 1.00 97.81 306 ILE A N 1
ATOM 2482 C CA . ILE A 1 306 ? -11.245 -13.668 14.802 1.00 97.81 306 ILE A CA 1
ATOM 2483 C C . ILE A 1 306 ? -12.265 -13.166 13.769 1.00 97.81 306 ILE A C 1
ATOM 2485 O O . ILE A 1 306 ? -13.353 -13.731 13.643 1.00 97.81 306 ILE A O 1
ATOM 2489 N N . ILE A 1 307 ? -11.918 -12.123 13.008 1.00 96.88 307 ILE A N 1
ATOM 2490 C CA . ILE A 1 307 ? -12.797 -11.566 11.972 1.00 96.88 307 ILE A CA 1
ATOM 2491 C C . ILE A 1 307 ? -13.005 -12.580 10.844 1.00 96.88 307 ILE A C 1
ATOM 2493 O O . ILE A 1 307 ? -14.141 -12.768 10.402 1.00 96.88 307 ILE A O 1
ATOM 2497 N N . GLN A 1 308 ? -11.939 -13.244 10.383 1.00 98.06 308 GLN A N 1
ATOM 2498 C CA . GLN A 1 308 ? -12.036 -14.278 9.355 1.00 98.06 308 GLN A CA 1
ATOM 2499 C C . GLN A 1 308 ? -12.966 -15.408 9.803 1.00 98.06 308 GLN A C 1
ATOM 2501 O O . GLN A 1 308 ? -13.926 -15.707 9.093 1.00 98.06 308 GLN A O 1
ATOM 2506 N N . ASP A 1 309 ? -12.725 -15.989 10.979 1.00 98.00 309 ASP A N 1
ATOM 2507 C CA . ASP A 1 309 ? -13.511 -17.100 11.518 1.00 98.00 309 ASP A CA 1
ATOM 2508 C C . ASP A 1 309 ? -14.990 -16.725 11.641 1.00 98.00 309 ASP A C 1
ATOM 2510 O O . ASP A 1 309 ? -15.872 -17.472 11.205 1.00 98.00 309 ASP A O 1
ATOM 2514 N N . PHE A 1 310 ? -15.272 -15.533 12.173 1.00 97.25 310 PHE A N 1
ATOM 2515 C CA . PHE A 1 310 ? -16.633 -15.036 12.320 1.00 97.25 310 PHE A CA 1
ATOM 2516 C C . PHE A 1 310 ? -17.346 -14.890 10.967 1.00 97.25 310 PHE A C 1
ATOM 2518 O O . PHE A 1 310 ? -18.448 -15.409 10.788 1.00 97.25 310 PHE A O 1
ATOM 2525 N N . LEU A 1 311 ? -16.731 -14.217 9.991 1.00 96.38 311 LEU A N 1
ATOM 2526 C CA . LEU A 1 311 ? -17.354 -13.948 8.691 1.00 96.38 311 LEU A CA 1
ATOM 2527 C C . LEU A 1 311 ? -17.478 -15.208 7.820 1.00 96.38 311 LEU A C 1
ATOM 2529 O O . LEU A 1 311 ? -18.499 -15.387 7.150 1.00 96.38 311 LEU A O 1
ATOM 2533 N N . VAL A 1 312 ? -16.492 -16.110 7.869 1.00 97.38 312 VAL A N 1
ATOM 2534 C CA . VAL A 1 312 ? -16.570 -17.435 7.229 1.00 97.38 312 VAL A CA 1
ATOM 2535 C C . VAL A 1 312 ? -17.690 -18.259 7.859 1.00 97.38 312 VAL A C 1
ATOM 2537 O O . VAL A 1 312 ? -18.482 -18.867 7.138 1.00 97.38 312 VAL A O 1
ATOM 2540 N N . GLY A 1 313 ? -17.841 -18.207 9.187 1.00 95.38 313 GLY A N 1
ATOM 2541 C CA . GLY A 1 313 ? -18.968 -18.812 9.902 1.00 95.38 313 GLY A CA 1
ATOM 2542 C C . GLY A 1 313 ? -20.339 -18.274 9.467 1.00 95.38 313 GLY A C 1
ATOM 2543 O O . GLY A 1 313 ? -21.342 -18.980 9.572 1.00 95.38 313 GLY A O 1
ATOM 2544 N N . ARG A 1 314 ? -20.395 -17.054 8.913 1.00 93.81 314 ARG A N 1
ATOM 2545 C CA . ARG A 1 314 ? -21.596 -16.443 8.308 1.00 93.81 314 ARG A CA 1
ATOM 2546 C C . ARG A 1 314 ? -21.714 -16.677 6.794 1.00 93.81 314 ARG A C 1
ATOM 2548 O O . ARG A 1 314 ? -22.631 -16.150 6.168 1.00 93.81 314 ARG A O 1
ATOM 2555 N N . GLY A 1 315 ? -20.838 -17.494 6.207 1.00 94.69 315 GLY A N 1
ATOM 2556 C CA . GLY A 1 315 ? -20.907 -17.929 4.811 1.00 94.69 315 GLY A CA 1
ATOM 2557 C C . GLY A 1 315 ? -20.225 -17.009 3.796 1.00 94.69 315 GLY A C 1
ATOM 2558 O O . GLY A 1 315 ? -20.466 -17.178 2.601 1.00 94.69 315 GLY A O 1
ATOM 2559 N N . LEU A 1 316 ? -19.399 -16.053 4.237 1.00 96.94 316 LEU A N 1
ATOM 2560 C CA . LEU A 1 316 ? -18.590 -15.212 3.347 1.00 96.94 316 LEU A CA 1
ATOM 2561 C C . LEU A 1 316 ? -17.263 -15.891 2.971 1.00 96.94 316 LEU A C 1
ATOM 2563 O O . LEU A 1 316 ? -16.728 -16.704 3.724 1.00 96.94 316 LEU A O 1
ATOM 2567 N N . ASN A 1 317 ? -16.701 -15.525 1.816 1.00 97.44 317 ASN A N 1
ATOM 2568 C CA . ASN A 1 317 ? -15.367 -15.960 1.396 1.00 97.44 317 ASN A CA 1
ATOM 2569 C C . ASN A 1 317 ? -14.318 -14.951 1.879 1.00 97.44 317 ASN A C 1
ATOM 2571 O O . ASN A 1 317 ? -14.200 -13.869 1.305 1.00 97.44 317 ASN A O 1
ATOM 2575 N N . VAL A 1 318 ? -13.576 -15.292 2.936 1.00 98.06 318 VAL A N 1
ATOM 2576 C CA . VAL A 1 318 ? -12.625 -14.378 3.588 1.00 98.06 318 VAL A CA 1
ATOM 2577 C C . VAL A 1 318 ? -11.230 -14.988 3.667 1.00 98.06 318 VAL A C 1
ATOM 2579 O O . VAL A 1 318 ? -11.051 -16.121 4.112 1.00 98.06 318 VAL A O 1
ATOM 2582 N N . GLN A 1 319 ? -10.228 -14.216 3.263 1.00 97.62 319 GLN A N 1
ATOM 2583 C CA . GLN A 1 319 ? -8.813 -14.575 3.267 1.00 97.62 319 GLN A CA 1
ATOM 2584 C C . GLN A 1 319 ? -8.009 -13.503 4.001 1.00 97.62 319 GLN A C 1
ATOM 2586 O O . GLN A 1 319 ? -8.352 -12.323 3.954 1.00 97.62 319 GLN A O 1
ATOM 2591 N N . ILE A 1 320 ? -6.924 -13.905 4.657 1.00 96.31 320 ILE A N 1
ATOM 2592 C CA . ILE A 1 320 ? -5.974 -12.981 5.280 1.00 96.31 320 ILE A CA 1
ATOM 2593 C C . ILE A 1 320 ? -4.774 -12.844 4.346 1.00 96.31 320 ILE A C 1
ATOM 2595 O O . ILE A 1 320 ? -4.202 -13.844 3.909 1.00 96.31 320 ILE A O 1
ATOM 2599 N N . TYR A 1 321 ? -4.397 -11.607 4.040 1.00 94.19 321 TYR A N 1
ATOM 2600 C CA . TYR A 1 321 ? -3.120 -11.281 3.424 1.00 94.19 321 TYR A CA 1
ATOM 2601 C C . TYR A 1 321 ? -2.265 -10.511 4.427 1.00 94.19 321 TYR A C 1
ATOM 2603 O O . TYR A 1 321 ? -2.702 -9.511 4.995 1.00 94.19 321 TYR A O 1
ATOM 2611 N N . GLN A 1 322 ? -1.043 -10.989 4.638 1.00 90.38 322 GLN A N 1
ATOM 2612 C CA . GLN A 1 322 ? -0.118 -10.461 5.631 1.00 90.38 322 GLN A CA 1
ATOM 2613 C C . GLN A 1 322 ? 1.222 -10.172 4.941 1.00 90.38 322 GLN A C 1
ATOM 2615 O O . GLN A 1 322 ? 1.993 -11.109 4.712 1.00 90.38 322 GLN A O 1
ATOM 2620 N N . PRO A 1 323 ? 1.488 -8.914 4.539 1.00 82.88 323 PRO A N 1
ATOM 2621 C CA . PRO A 1 323 ? 2.759 -8.548 3.927 1.00 82.88 323 PRO A CA 1
ATOM 2622 C C . PRO A 1 323 ? 3.909 -8.671 4.940 1.00 82.88 323 PRO A C 1
ATOM 2624 O O . PRO A 1 323 ? 3.722 -8.489 6.147 1.00 82.88 323 PRO A O 1
ATOM 2627 N N . THR A 1 324 ? 5.111 -8.996 4.461 1.00 77.06 324 THR A N 1
ATOM 2628 C CA . THR A 1 324 ? 6.238 -9.327 5.347 1.00 77.06 324 THR A CA 1
ATOM 2629 C C . THR A 1 324 ? 6.816 -8.062 5.974 1.00 77.06 324 THR A C 1
ATOM 2631 O O . THR A 1 324 ? 7.108 -7.096 5.276 1.00 77.06 324 THR A O 1
ATOM 2634 N N . GLY A 1 325 ? 7.009 -8.048 7.298 1.00 72.19 325 GLY A N 1
ATOM 2635 C CA . GLY A 1 325 ? 7.587 -6.897 8.002 1.00 72.19 325 GLY A CA 1
ATOM 2636 C C . GLY A 1 325 ? 6.707 -5.646 7.981 1.00 72.19 325 GLY A C 1
ATOM 2637 O O . GLY A 1 325 ? 7.174 -4.562 8.333 1.00 72.19 325 GLY A O 1
ATOM 2638 N N . PHE A 1 326 ? 5.448 -5.782 7.563 1.00 77.62 326 PHE A N 1
ATOM 2639 C CA . PHE A 1 326 ? 4.523 -4.674 7.465 1.00 77.62 326 PHE A CA 1
ATOM 2640 C C . PHE A 1 326 ? 4.084 -4.225 8.856 1.00 77.62 326 PHE A C 1
ATOM 2642 O O . PHE A 1 326 ? 3.212 -4.831 9.472 1.00 77.62 326 PHE A O 1
ATOM 2649 N N . SER A 1 327 ? 4.696 -3.151 9.348 1.00 75.56 327 SER A N 1
ATOM 2650 C CA . SER A 1 327 ? 4.398 -2.550 10.650 1.00 75.56 327 SER A CA 1
ATOM 2651 C C . SER A 1 327 ? 4.605 -1.037 10.608 1.00 75.56 327 SER A C 1
ATOM 2653 O O . SER A 1 327 ? 5.226 -0.502 9.688 1.00 75.56 327 SER A O 1
ATOM 2655 N N . THR A 1 328 ? 4.112 -0.330 11.625 1.00 73.12 328 THR A N 1
ATOM 2656 C CA . THR A 1 328 ? 4.369 1.108 11.801 1.00 73.12 328 THR A CA 1
ATOM 2657 C C . THR A 1 328 ? 5.545 1.374 12.748 1.00 73.12 328 THR A C 1
ATOM 2659 O O . THR A 1 328 ? 5.729 2.505 13.194 1.00 73.12 328 THR A O 1
ATOM 2662 N N . ALA A 1 329 ? 6.363 0.353 13.041 1.00 74.31 329 ALA A N 1
ATOM 2663 C CA . ALA A 1 329 ? 7.492 0.434 13.971 1.00 74.31 329 ALA A CA 1
ATOM 2664 C C . ALA A 1 329 ? 8.615 1.366 13.484 1.00 74.31 329 ALA A C 1
ATOM 2666 O O . ALA A 1 329 ? 9.296 2.006 14.285 1.00 74.31 329 ALA A O 1
ATOM 2667 N N . SER A 1 330 ? 8.827 1.438 12.168 1.00 72.94 330 SER A N 1
ATOM 2668 C CA . SER A 1 330 ? 9.820 2.311 11.541 1.00 72.94 330 SER A CA 1
ATOM 2669 C C . SER A 1 330 ? 9.403 2.680 10.118 1.00 72.94 330 SER A C 1
ATOM 2671 O O . SER A 1 330 ? 8.621 1.973 9.483 1.00 72.94 330 SER A O 1
ATOM 2673 N N . SER A 1 331 ? 9.959 3.772 9.585 1.00 69.00 331 SER A N 1
ATOM 2674 C CA . SER A 1 331 ? 9.723 4.170 8.191 1.00 69.00 331 SER A CA 1
ATOM 2675 C C . SER A 1 331 ? 10.183 3.105 7.193 1.00 69.00 331 SER A C 1
ATOM 2677 O O . SER A 1 331 ? 9.576 2.957 6.142 1.00 69.00 331 SER A O 1
ATOM 2679 N N . GLU A 1 332 ? 11.252 2.370 7.505 1.00 70.88 332 GLU A N 1
ATOM 2680 C CA . GLU A 1 332 ? 11.773 1.302 6.647 1.00 70.88 332 GLU A CA 1
ATOM 2681 C C . GLU A 1 332 ? 10.817 0.106 6.601 1.00 70.88 332 GLU A C 1
ATOM 2683 O O . GLU A 1 332 ? 10.429 -0.312 5.513 1.00 70.88 332 GLU A O 1
ATOM 2688 N N . ALA A 1 333 ? 10.367 -0.374 7.766 1.00 70.88 333 ALA A N 1
ATOM 2689 C CA . ALA A 1 333 ? 9.409 -1.475 7.869 1.00 70.88 333 ALA A CA 1
ATOM 2690 C C . ALA A 1 333 ? 8.066 -1.120 7.212 1.00 70.88 333 ALA A C 1
ATOM 2692 O O . ALA A 1 333 ? 7.514 -1.905 6.440 1.00 70.88 333 ALA A O 1
ATOM 2693 N N . PHE A 1 334 ? 7.581 0.103 7.450 1.00 76.12 334 PHE A N 1
ATOM 2694 C CA . PHE A 1 334 ? 6.358 0.598 6.829 1.00 76.12 334 PHE A CA 1
ATOM 2695 C C . PHE A 1 334 ? 6.481 0.648 5.304 1.00 76.12 334 PHE A C 1
ATOM 2697 O O . PHE A 1 334 ? 5.636 0.087 4.613 1.00 76.12 334 PHE A O 1
ATOM 2704 N N . ASN A 1 335 ? 7.542 1.271 4.776 1.00 73.19 335 ASN A N 1
ATOM 2705 C CA . ASN A 1 335 ? 7.748 1.383 3.332 1.00 73.19 335 ASN A CA 1
ATOM 2706 C C . ASN A 1 335 ? 7.898 0.007 2.674 1.00 73.19 335 ASN A C 1
ATOM 2708 O O . ASN A 1 335 ? 7.324 -0.200 1.614 1.00 73.19 335 ASN A O 1
ATOM 2712 N N . HIS A 1 336 ? 8.609 -0.933 3.305 1.00 73.75 336 HIS A N 1
ATOM 2713 C CA . HIS A 1 336 ? 8.786 -2.284 2.772 1.00 73.75 336 HIS A CA 1
ATOM 2714 C C . HIS A 1 336 ? 7.468 -3.070 2.707 1.00 73.75 336 HIS A C 1
ATOM 2716 O O . HIS A 1 336 ? 7.143 -3.650 1.675 1.00 73.75 336 HIS A O 1
ATOM 2722 N N . GLY A 1 337 ? 6.661 -3.054 3.770 1.00 77.25 337 GLY A N 1
ATOM 2723 C CA . GLY A 1 337 ? 5.381 -3.764 3.745 1.00 77.25 337 GLY A CA 1
ATOM 2724 C C . GLY A 1 337 ? 4.325 -3.091 2.855 1.00 77.25 337 GLY A C 1
ATOM 2725 O O . GLY A 1 337 ? 3.503 -3.766 2.235 1.00 77.25 337 GLY A O 1
ATOM 2726 N N . ALA A 1 338 ? 4.370 -1.764 2.742 1.00 76.50 338 ALA A N 1
ATOM 2727 C CA . ALA A 1 338 ? 3.559 -0.983 1.811 1.00 76.50 338 ALA A CA 1
ATOM 2728 C C . ALA A 1 338 ? 3.884 -1.335 0.343 1.00 76.50 338 ALA A C 1
ATOM 2730 O O . ALA A 1 338 ? 2.997 -1.549 -0.487 1.00 76.50 338 ALA A O 1
ATOM 2731 N N . ASP A 1 339 ? 5.170 -1.474 0.058 1.00 75.25 339 ASP A N 1
ATOM 2732 C CA . ASP A 1 339 ? 5.714 -1.926 -1.209 1.00 75.25 339 ASP A CA 1
ATOM 2733 C C . ASP A 1 339 ? 5.282 -3.369 -1.571 1.00 75.25 339 ASP A C 1
ATOM 2735 O O . ASP A 1 339 ? 4.840 -3.622 -2.698 1.00 75.25 339 ASP A O 1
ATOM 2739 N N . ASP A 1 340 ? 5.338 -4.302 -0.615 1.00 79.69 340 ASP A N 1
ATOM 2740 C CA . ASP A 1 340 ? 4.836 -5.677 -0.775 1.00 79.69 340 ASP A CA 1
ATOM 2741 C C . ASP A 1 340 ? 3.327 -5.707 -1.063 1.00 79.69 340 ASP A C 1
ATOM 2743 O O . ASP A 1 340 ? 2.847 -6.492 -1.888 1.00 79.69 340 ASP A O 1
ATOM 2747 N N . LEU A 1 341 ? 2.558 -4.837 -0.402 1.00 82.75 341 LEU A N 1
ATOM 2748 C CA . LEU A 1 341 ? 1.124 -4.692 -0.637 1.00 82.75 341 LEU A CA 1
ATOM 2749 C C . LEU A 1 341 ? 0.830 -4.198 -2.061 1.00 82.75 341 LEU A C 1
ATOM 2751 O O . LEU A 1 341 ? -0.058 -4.742 -2.720 1.00 82.75 341 LEU A O 1
ATOM 2755 N N . LEU A 1 342 ? 1.585 -3.213 -2.562 1.00 79.75 342 LEU A N 1
ATOM 2756 C CA . LEU A 1 342 ? 1.473 -2.746 -3.947 1.00 79.75 342 LEU A CA 1
ATOM 2757 C C . LEU A 1 342 ? 1.741 -3.867 -4.949 1.00 79.75 342 LEU A C 1
ATOM 2759 O O . LEU A 1 342 ? 0.958 -4.056 -5.880 1.00 79.75 342 LEU A O 1
ATOM 2763 N N . LEU A 1 343 ? 2.831 -4.611 -4.758 1.00 79.44 343 LEU A N 1
ATOM 2764 C CA . LEU A 1 343 ? 3.200 -5.705 -5.650 1.00 79.44 343 LEU A CA 1
ATOM 2765 C C . LEU A 1 343 ? 2.132 -6.804 -5.656 1.00 79.44 343 LEU A C 1
ATOM 2767 O O . LEU A 1 343 ? 1.791 -7.343 -6.711 1.00 79.44 343 LEU A O 1
ATOM 2771 N N . TRP A 1 344 ? 1.581 -7.136 -4.491 1.00 87.38 344 TRP A N 1
ATOM 2772 C CA . TRP A 1 344 ? 0.487 -8.094 -4.385 1.00 87.38 344 TRP A CA 1
ATOM 2773 C C . TRP A 1 344 ? -0.772 -7.615 -5.114 1.00 87.38 344 TRP A C 1
ATOM 2775 O O . TRP A 1 344 ? -1.343 -8.379 -5.892 1.00 87.38 344 TRP A O 1
ATOM 2785 N N . LEU A 1 345 ? -1.161 -6.346 -4.955 1.00 86.38 345 LEU A N 1
ATOM 2786 C CA . LEU A 1 345 ? -2.308 -5.763 -5.657 1.00 86.38 345 LEU A CA 1
ATOM 2787 C C . LEU A 1 345 ? -2.126 -5.730 -7.177 1.00 86.38 345 LEU A C 1
ATOM 2789 O O . LEU A 1 345 ? -3.075 -6.039 -7.899 1.00 86.38 345 LEU A O 1
ATOM 2793 N N . ASP A 1 346 ? -0.929 -5.389 -7.662 1.00 80.38 346 ASP A N 1
ATOM 2794 C CA . ASP A 1 346 ? -0.614 -5.339 -9.097 1.00 80.38 346 ASP A CA 1
ATOM 2795 C C . ASP A 1 346 ? -0.742 -6.723 -9.752 1.00 80.38 346 ASP A C 1
ATOM 2797 O O . ASP A 1 346 ? -1.203 -6.848 -10.884 1.00 80.38 346 ASP A O 1
ATOM 2801 N N . ASN A 1 347 ? -0.426 -7.788 -9.010 1.00 83.88 347 ASN A N 1
ATOM 2802 C CA . ASN A 1 347 ? -0.598 -9.162 -9.477 1.00 83.88 347 ASN A CA 1
ATOM 2803 C C . ASN A 1 347 ? -2.042 -9.674 -9.316 1.00 83.88 347 ASN A C 1
ATOM 2805 O O . ASN A 1 347 ? -2.537 -10.414 -10.167 1.00 83.88 347 ASN A O 1
ATOM 2809 N N . LEU A 1 348 ? -2.729 -9.296 -8.233 1.00 89.50 348 LEU A N 1
ATOM 2810 C CA . LEU A 1 348 ? -4.060 -9.804 -7.896 1.00 89.50 348 LEU A CA 1
ATOM 2811 C C . LEU A 1 348 ? -5.167 -9.123 -8.708 1.00 89.50 348 LEU A C 1
ATOM 2813 O O . LEU A 1 348 ? -5.972 -9.796 -9.357 1.00 89.50 348 LEU A O 1
ATOM 2817 N N . ALA A 1 349 ? -5.223 -7.790 -8.676 1.00 88.12 349 ALA A N 1
ATOM 2818 C CA . ALA A 1 349 ? -6.359 -7.018 -9.170 1.00 88.12 349 ALA A CA 1
ATOM 2819 C C . ALA A 1 349 ? -6.672 -7.243 -10.664 1.00 88.12 349 ALA A C 1
ATOM 2821 O O . ALA A 1 349 ? -7.857 -7.353 -10.990 1.00 88.12 349 ALA A O 1
ATOM 2822 N N . PRO A 1 350 ? -5.689 -7.353 -11.588 1.00 85.56 350 PRO A N 1
ATOM 2823 C CA . PRO A 1 350 ? -5.981 -7.617 -12.998 1.00 85.56 350 PRO A CA 1
ATOM 2824 C C . PRO A 1 350 ? -6.758 -8.920 -13.214 1.00 85.56 350 PRO A C 1
ATOM 2826 O O . PRO A 1 350 ? -7.765 -8.911 -13.917 1.00 85.56 350 PRO A O 1
ATOM 2829 N N . SER A 1 351 ? -6.358 -10.007 -12.547 1.00 88.88 351 SER A N 1
ATOM 2830 C CA . SER A 1 351 ? -7.003 -11.320 -12.700 1.00 88.88 351 SER A CA 1
ATOM 2831 C C . SER A 1 351 ? -8.468 -11.325 -12.238 1.00 88.88 351 SER A C 1
ATOM 2833 O O . SER A 1 351 ? -9.340 -11.906 -12.890 1.00 88.88 351 SER A O 1
ATOM 2835 N N . TYR A 1 352 ? -8.766 -10.612 -11.148 1.00 93.06 352 TYR A N 1
ATOM 2836 C CA . TYR A 1 352 ? -10.126 -10.457 -10.634 1.00 93.06 352 TYR A CA 1
ATOM 2837 C C . TYR A 1 352 ? -10.981 -9.588 -11.557 1.00 93.06 352 TYR A C 1
ATOM 2839 O O . TYR A 1 352 ? -12.118 -9.955 -11.858 1.00 93.06 352 TYR A O 1
ATOM 2847 N N . ARG A 1 353 ? -10.427 -8.488 -12.081 1.00 89.31 353 ARG A N 1
ATOM 2848 C CA . ARG A 1 353 ? -11.127 -7.653 -13.068 1.00 89.31 353 ARG A CA 1
ATOM 2849 C C . ARG A 1 353 ? -11.447 -8.418 -14.348 1.00 89.31 353 ARG A C 1
ATOM 2851 O O . ARG A 1 353 ? -12.566 -8.325 -14.843 1.00 89.31 353 ARG A O 1
ATOM 2858 N N . GLU A 1 354 ? -10.500 -9.200 -14.865 1.00 89.12 354 GLU A N 1
ATOM 2859 C CA . GLU A 1 354 ? -10.720 -10.073 -16.029 1.00 89.12 354 GLU A CA 1
ATOM 2860 C C . GLU A 1 354 ? -11.814 -11.118 -15.766 1.00 89.12 354 GLU A C 1
ATOM 2862 O O . GLU A 1 354 ? -12.563 -11.477 -16.674 1.00 89.12 354 GLU A O 1
ATOM 2867 N N . SER A 1 355 ? -11.959 -11.542 -14.508 1.00 91.62 355 SER A N 1
ATOM 2868 C CA . SER A 1 355 ? -13.010 -12.456 -14.045 1.00 91.62 355 SER A CA 1
ATOM 2869 C C . SER A 1 355 ? -14.342 -11.760 -13.717 1.00 91.62 355 SER A C 1
ATOM 2871 O O . SER A 1 355 ? -15.269 -12.412 -13.239 1.00 91.62 355 SER A O 1
ATOM 2873 N N . GLY A 1 356 ? -14.465 -10.453 -13.973 1.00 91.69 356 GLY A N 1
ATOM 2874 C CA . GLY A 1 356 ? -15.701 -9.685 -13.792 1.00 91.69 356 GLY A CA 1
ATOM 2875 C C . GLY A 1 356 ? -15.942 -9.150 -12.378 1.00 91.69 356 GLY A C 1
ATOM 2876 O O . GLY A 1 356 ? -17.058 -8.720 -12.085 1.00 91.69 356 GLY A O 1
ATOM 2877 N N . TYR A 1 357 ? -14.928 -9.164 -11.507 1.00 94.31 357 TYR A N 1
ATOM 2878 C CA . TYR A 1 357 ? -15.032 -8.578 -10.173 1.00 94.31 357 TYR A CA 1
ATOM 2879 C C . TYR A 1 357 ? -14.806 -7.069 -10.197 1.00 94.31 357 TYR A C 1
ATOM 2881 O O . TYR A 1 357 ? -13.954 -6.556 -10.925 1.00 94.31 357 TYR A O 1
ATOM 2889 N N . ARG A 1 358 ? -15.523 -6.374 -9.314 1.00 92.94 358 ARG A N 1
ATOM 2890 C CA . ARG A 1 358 ? -15.276 -4.971 -8.976 1.00 92.94 358 ARG A CA 1
ATOM 2891 C C . ARG A 1 358 ? -14.352 -4.886 -7.761 1.00 92.94 358 ARG A C 1
ATOM 2893 O O . ARG A 1 358 ? -14.623 -5.512 -6.741 1.00 92.94 358 ARG A O 1
ATOM 2900 N N . ILE A 1 359 ? -13.282 -4.106 -7.841 1.00 92.69 359 ILE A N 1
ATOM 2901 C CA . ILE A 1 359 ? -12.322 -3.948 -6.744 1.00 92.69 359 ILE A CA 1
ATOM 2902 C C . ILE A 1 359 ? -12.824 -2.866 -5.777 1.00 92.69 359 ILE A C 1
ATOM 2904 O O . ILE A 1 359 ? -12.922 -1.697 -6.153 1.00 92.69 359 ILE A O 1
ATOM 2908 N N . SER A 1 360 ? -13.136 -3.246 -4.539 1.00 91.62 360 SER A N 1
ATOM 2909 C CA . SER A 1 360 ? -13.674 -2.370 -3.495 1.00 91.62 360 SER A CA 1
ATOM 2910 C C . SER A 1 360 ? -12.696 -2.254 -2.332 1.00 91.62 360 SER A C 1
ATOM 2912 O O . SER A 1 360 ? -12.375 -3.244 -1.685 1.00 91.62 360 SER A O 1
ATOM 2914 N N . PHE A 1 361 ? -12.248 -1.044 -2.024 1.00 90.56 361 PHE A N 1
ATOM 2915 C CA . PHE A 1 361 ? -11.392 -0.772 -0.873 1.00 90.56 361 PHE A CA 1
ATOM 2916 C C . PHE A 1 361 ? -12.251 -0.304 0.294 1.00 90.56 361 PHE A C 1
ATOM 2918 O O . PHE A 1 361 ? -12.904 0.731 0.201 1.00 90.56 361 PHE A O 1
ATOM 2925 N N . ASN A 1 362 ? -12.254 -1.067 1.382 1.00 87.31 362 ASN A N 1
ATOM 2926 C CA . ASN A 1 362 ? -12.864 -0.684 2.643 1.00 87.31 362 ASN A CA 1
ATOM 2927 C C . ASN A 1 362 ? -11.839 0.067 3.484 1.00 87.31 362 ASN A C 1
ATOM 2929 O O . ASN A 1 362 ? -10.917 -0.529 4.021 1.00 87.31 362 ASN A O 1
ATOM 2933 N N . LEU A 1 363 ? -11.994 1.380 3.578 1.00 77.56 363 LEU A N 1
ATOM 2934 C CA . LEU A 1 363 ? -10.998 2.275 4.156 1.00 77.56 363 LEU A CA 1
ATOM 2935 C C . LEU A 1 363 ? -11.283 2.627 5.625 1.00 77.56 363 LEU A C 1
ATOM 2937 O O . LEU A 1 363 ? -10.693 3.559 6.145 1.00 77.56 363 LEU A O 1
ATOM 2941 N N . VAL A 1 364 ? -12.186 1.900 6.289 1.00 67.81 364 VAL A N 1
ATOM 2942 C CA . VAL A 1 364 ? -12.684 2.222 7.641 1.00 67.81 364 VAL A CA 1
ATOM 2943 C C . VAL A 1 364 ? -11.724 1.815 8.762 1.00 67.81 364 VAL A C 1
ATOM 2945 O O . VAL A 1 364 ? -11.714 2.416 9.828 1.00 67.81 364 VAL A O 1
ATOM 2948 N N . ALA A 1 365 ? -10.915 0.782 8.543 1.00 60.12 365 ALA A N 1
ATOM 2949 C CA . ALA A 1 365 ? -10.260 0.056 9.629 1.00 60.12 365 ALA A CA 1
ATOM 2950 C C . ALA A 1 365 ? -8.727 0.148 9.629 1.00 60.12 365 ALA A C 1
ATOM 2952 O O . ALA A 1 365 ? -8.040 -0.677 10.223 1.00 60.12 365 ALA A O 1
ATOM 2953 N N . SER A 1 366 ? -8.153 1.151 8.966 1.00 62.91 366 SER A N 1
ATOM 2954 C CA . SER A 1 366 ? -6.698 1.279 8.894 1.00 62.91 366 SER A CA 1
ATOM 2955 C C . SER A 1 366 ? -6.133 2.190 9.991 1.00 62.91 366 SER A C 1
ATOM 2957 O O . SER A 1 366 ? -6.781 3.132 10.449 1.00 62.91 366 SER A O 1
ATOM 2959 N N . SER A 1 367 ? -4.891 1.937 10.413 1.00 64.25 367 SER A N 1
ATOM 2960 C CA . SER A 1 367 ? -4.155 2.905 11.234 1.00 64.25 367 SER A CA 1
ATOM 2961 C C . SER A 1 367 ? -3.956 4.211 10.454 1.00 64.25 367 SER A C 1
ATOM 2963 O O . SER A 1 367 ? -3.810 4.190 9.235 1.00 64.25 367 SER A O 1
ATOM 2965 N N . ARG A 1 368 ? -3.877 5.366 11.132 1.00 61.34 368 ARG A N 1
ATOM 2966 C CA . ARG A 1 368 ? -3.760 6.685 10.464 1.00 61.34 368 ARG A CA 1
ATOM 2967 C C . ARG A 1 368 ? -2.609 6.767 9.448 1.00 61.34 368 ARG A C 1
ATOM 2969 O O . ARG A 1 368 ? -2.739 7.431 8.425 1.00 61.34 368 ARG A O 1
ATOM 2976 N N . ALA A 1 369 ? -1.490 6.092 9.724 1.00 63.78 369 ALA A N 1
ATOM 2977 C CA . ALA A 1 369 ? -0.350 6.022 8.810 1.00 63.78 369 ALA A CA 1
ATOM 2978 C C . ALA A 1 369 ? -0.653 5.169 7.568 1.00 63.78 369 ALA A C 1
ATOM 2980 O O . ALA A 1 369 ? -0.290 5.546 6.455 1.00 63.78 369 ALA A O 1
ATOM 2981 N N . LEU A 1 370 ? -1.354 4.046 7.749 1.00 70.44 370 LEU A N 1
ATOM 2982 C CA . LEU A 1 370 ? -1.775 3.188 6.650 1.00 70.44 370 LEU A CA 1
ATOM 2983 C C . LEU A 1 370 ? -2.889 3.831 5.814 1.00 70.44 370 LEU A C 1
ATOM 2985 O O . LEU A 1 370 ? -2.904 3.661 4.599 1.00 70.44 370 LEU A O 1
ATOM 2989 N N . GLN A 1 371 ? -3.756 4.631 6.432 1.00 72.94 371 GLN A N 1
ATOM 2990 C CA . GLN A 1 371 ? -4.883 5.284 5.770 1.00 72.94 371 GLN A CA 1
ATOM 2991 C C . GLN A 1 371 ? -4.450 6.094 4.552 1.00 72.94 371 GLN A C 1
ATOM 2993 O O . GLN A 1 371 ? -4.913 5.828 3.449 1.00 72.94 371 GLN A O 1
ATOM 2998 N N . GLY A 1 372 ? -3.499 7.020 4.715 1.00 72.38 372 GLY A N 1
ATOM 2999 C CA . GLY A 1 372 ? -3.049 7.865 3.602 1.00 72.38 372 GLY A CA 1
ATOM 3000 C C . GLY A 1 372 ? -2.447 7.061 2.443 1.00 72.38 372 GLY A C 1
ATOM 3001 O O . GLY A 1 372 ? -2.562 7.442 1.274 1.00 72.38 372 GLY A O 1
ATOM 3002 N N . TYR A 1 373 ? -1.841 5.915 2.754 1.00 74.81 373 TYR A N 1
ATOM 3003 C CA . TYR A 1 373 ? -1.311 5.011 1.745 1.00 74.81 373 TYR A CA 1
ATOM 3004 C C . TYR A 1 373 ? -2.422 4.217 1.049 1.00 74.81 373 TYR A C 1
ATOM 3006 O O . TYR A 1 373 ? -2.458 4.173 -0.179 1.00 74.81 373 TYR A O 1
ATOM 3014 N N . MET A 1 374 ? -3.371 3.663 1.807 1.00 78.62 374 MET A N 1
ATOM 3015 C CA . MET A 1 374 ? -4.525 2.930 1.277 1.00 78.62 374 MET A CA 1
ATOM 3016 C C . MET A 1 374 ? -5.445 3.817 0.443 1.00 78.62 374 MET A C 1
ATOM 3018 O O . MET A 1 374 ? -5.934 3.360 -0.586 1.00 78.62 374 MET A O 1
ATOM 3022 N N . ASP A 1 375 ? -5.616 5.084 0.820 1.00 79.38 375 ASP A N 1
ATOM 3023 C CA . ASP A 1 375 ? -6.317 6.083 0.014 1.00 79.38 375 ASP A CA 1
ATOM 3024 C C . ASP A 1 375 ? -5.612 6.242 -1.341 1.00 79.38 375 ASP A C 1
ATOM 3026 O O . ASP A 1 375 ? -6.235 6.142 -2.396 1.00 79.38 375 ASP A O 1
ATOM 3030 N N . THR A 1 376 ? -4.286 6.418 -1.330 1.00 77.69 376 THR A N 1
ATOM 3031 C CA . THR A 1 376 ? -3.483 6.601 -2.551 1.00 77.69 376 THR A CA 1
ATOM 3032 C C . THR A 1 376 ? -3.521 5.362 -3.448 1.00 77.69 376 THR A C 1
ATOM 3034 O O . THR A 1 376 ? -3.731 5.467 -4.658 1.00 77.69 376 THR A O 1
ATOM 3037 N N . ILE A 1 377 ? -3.367 4.173 -2.866 1.00 78.62 377 ILE A N 1
ATOM 3038 C CA . ILE A 1 377 ? -3.503 2.902 -3.580 1.00 78.62 377 ILE A CA 1
ATOM 3039 C C . ILE A 1 377 ? -4.915 2.748 -4.137 1.00 78.62 377 ILE A C 1
ATOM 3041 O O . ILE A 1 377 ? -5.074 2.380 -5.301 1.00 78.62 377 ILE A O 1
ATOM 3045 N N . GLY A 1 378 ? -5.940 3.043 -3.341 1.00 81.94 378 GLY A N 1
ATOM 3046 C CA . GLY A 1 378 ? -7.334 2.976 -3.759 1.00 81.94 378 GLY A CA 1
ATOM 3047 C C . GLY A 1 378 ? -7.600 3.875 -4.967 1.00 81.94 378 GLY A C 1
ATOM 3048 O O . GLY A 1 378 ? -8.231 3.451 -5.936 1.00 81.94 378 GLY A O 1
ATOM 3049 N N . MET A 1 379 ? -7.009 5.071 -5.003 1.00 81.69 379 MET A N 1
ATOM 3050 C CA . MET A 1 379 ? -7.087 5.970 -6.163 1.00 81.69 379 MET A CA 1
ATOM 3051 C C . MET A 1 379 ? -6.464 5.372 -7.435 1.00 81.69 379 MET A C 1
ATOM 3053 O O . MET A 1 379 ? -6.878 5.727 -8.539 1.00 81.69 379 MET A O 1
ATOM 3057 N N . LEU A 1 380 ? -5.515 4.440 -7.325 1.00 76.62 380 LEU A N 1
ATOM 3058 C CA . LEU A 1 380 ? -4.923 3.744 -8.472 1.00 76.62 380 LEU A CA 1
ATOM 3059 C C . LEU A 1 380 ? -5.717 2.479 -8.841 1.00 76.62 380 LEU A C 1
ATOM 3061 O O . LEU A 1 380 ? -6.114 2.311 -9.998 1.00 76.62 380 LEU A O 1
ATOM 3065 N N . TYR A 1 381 ? -6.013 1.619 -7.863 1.00 80.00 381 TYR A N 1
ATOM 3066 C CA . TYR A 1 381 ? -6.496 0.252 -8.088 1.00 80.00 381 TYR A CA 1
ATOM 3067 C C . TYR A 1 381 ? -7.979 0.024 -7.777 1.00 80.00 381 TYR A C 1
ATOM 3069 O O . TYR A 1 381 ? -8.552 -0.942 -8.274 1.00 80.00 381 TYR A O 1
ATOM 3077 N N . ALA A 1 382 ? -8.642 0.864 -6.993 1.00 85.75 382 ALA A N 1
ATOM 3078 C CA . ALA A 1 382 ? -10.033 0.613 -6.643 1.00 85.75 382 ALA A CA 1
ATOM 3079 C C . ALA A 1 382 ? -10.991 1.043 -7.764 1.00 85.75 382 ALA A C 1
ATOM 3081 O O . ALA A 1 382 ? -10.798 2.075 -8.416 1.00 85.75 382 ALA A O 1
ATOM 3082 N N . ASP A 1 383 ? -12.054 0.271 -7.960 1.00 85.56 383 ASP A N 1
ATOM 3083 C CA . ASP A 1 383 ? -13.255 0.698 -8.684 1.00 85.56 383 ASP A CA 1
ATOM 3084 C C . ASP A 1 383 ? -14.260 1.374 -7.730 1.00 85.56 383 ASP A C 1
ATOM 3086 O O . ASP A 1 383 ? -15.173 2.084 -8.159 1.00 85.56 383 ASP A O 1
ATOM 3090 N N . GLU A 1 384 ? -14.112 1.135 -6.426 1.00 86.75 384 GLU A N 1
ATOM 3091 C CA . GLU A 1 384 ? -14.886 1.737 -5.344 1.00 86.75 384 GLU A CA 1
ATOM 3092 C C . GLU A 1 384 ? -14.027 1.878 -4.091 1.00 86.75 384 GLU A C 1
ATOM 3094 O O . GLU A 1 384 ? -13.326 0.944 -3.715 1.00 86.75 384 GLU A O 1
ATOM 3099 N N . MET A 1 385 ? -14.101 3.023 -3.424 1.00 86.06 385 MET A N 1
ATOM 3100 C CA . MET A 1 385 ? -13.550 3.199 -2.083 1.00 86.06 385 MET A CA 1
ATOM 3101 C C . MET A 1 385 ? -14.715 3.504 -1.160 1.00 86.06 385 MET A C 1
ATOM 3103 O O . MET A 1 385 ? -15.415 4.494 -1.369 1.00 86.06 385 MET A O 1
ATOM 3107 N N . ILE A 1 386 ? -14.938 2.639 -0.180 1.00 82.81 386 ILE A N 1
ATOM 3108 C CA . ILE A 1 386 ? -16.005 2.777 0.804 1.00 82.81 386 ILE A CA 1
ATOM 3109 C C . ILE A 1 386 ? -15.410 3.222 2.135 1.00 82.81 386 ILE A C 1
ATOM 3111 O O . ILE A 1 386 ? -14.334 2.778 2.539 1.00 82.81 386 ILE A O 1
ATOM 3115 N N . TYR A 1 387 ? -16.138 4.093 2.816 1.00 76.12 387 TYR A N 1
ATOM 3116 C CA . TYR A 1 387 ? -15.838 4.555 4.160 1.00 76.12 387 TYR A CA 1
ATOM 3117 C C . TYR A 1 387 ? -17.143 4.600 4.956 1.00 76.12 387 TYR A C 1
ATOM 3119 O O . TYR A 1 387 ? -18.216 4.776 4.383 1.00 76.12 387 TYR A O 1
ATOM 3127 N N . ILE A 1 388 ? -17.080 4.419 6.268 1.00 69.44 388 ILE A N 1
ATOM 3128 C CA . ILE A 1 388 ? -18.206 4.658 7.159 1.00 69.44 388 ILE A CA 1
ATOM 3129 C C . ILE A 1 388 ? -17.962 6.022 7.766 1.00 69.44 388 ILE A C 1
ATOM 3131 O O . ILE A 1 388 ? -16.987 6.206 8.487 1.00 69.44 388 ILE A O 1
ATOM 3135 N N . LEU A 1 389 ? -18.874 6.955 7.501 1.00 59.91 389 LEU A N 1
ATOM 3136 C CA . LEU A 1 389 ? -19.058 8.063 8.419 1.00 59.91 389 LEU A CA 1
ATOM 3137 C C . LEU A 1 389 ? -19.594 7.458 9.687 1.00 59.91 389 LEU A C 1
ATOM 3139 O O . LEU A 1 389 ? -20.737 6.985 9.750 1.00 59.91 389 LEU A O 1
ATOM 3143 N N . GLU A 1 390 ? -18.710 7.393 10.658 1.00 52.00 390 GLU A N 1
ATOM 3144 C CA . GLU A 1 390 ? -19.113 7.000 11.965 1.00 52.00 390 GLU A CA 1
ATOM 3145 C C . GLU A 1 390 ? -20.063 8.158 12.416 1.00 52.00 390 GLU A C 1
ATOM 3147 O O . GLU A 1 390 ? -19.660 9.308 12.536 1.00 52.00 390 GLU A O 1
ATOM 3152 N N . GLY A 1 391 ? -21.371 7.851 12.579 1.00 44.44 391 GLY A N 1
ATOM 3153 C CA . GLY A 1 391 ? -22.432 8.669 13.208 1.00 44.44 391 GLY A CA 1
ATOM 3154 C C . GLY A 1 391 ? -23.136 7.955 14.397 1.00 44.44 391 GLY A C 1
ATOM 3155 O O . GLY A 1 391 ? -22.992 6.739 14.526 1.00 44.44 391 GLY A O 1
ATOM 3156 N N . ALA A 1 392 ? -23.999 8.627 15.181 1.00 36.09 392 ALA A N 1
ATOM 3157 C CA . ALA A 1 392 ? -25.106 7.917 15.867 1.00 36.09 392 ALA A CA 1
ATOM 3158 C C . ALA A 1 392 ? -25.872 7.032 14.854 1.00 36.09 392 ALA A C 1
ATOM 3160 O O . ALA A 1 392 ? -26.369 5.952 15.175 1.00 36.09 392 ALA A O 1
ATOM 3161 N N . ASN A 1 393 ? -25.810 7.457 13.582 1.00 46.66 393 ASN A N 1
ATOM 3162 C CA . ASN A 1 393 ? -26.241 6.753 12.384 1.00 46.66 393 ASN A CA 1
ATOM 3163 C C . ASN A 1 393 ? -25.055 6.464 11.448 1.00 46.66 393 ASN A C 1
ATOM 3165 O O . ASN A 1 393 ? -24.795 7.254 10.533 1.00 46.66 393 ASN A O 1
ATOM 3169 N N . PRO A 1 394 ? -24.333 5.342 11.639 1.00 54.66 394 PRO A N 1
ATOM 3170 C CA . PRO A 1 394 ? -23.216 4.968 10.782 1.00 54.66 394 PRO A CA 1
ATOM 3171 C C . PRO A 1 394 ? -23.665 4.876 9.325 1.00 54.66 394 PRO A C 1
ATOM 3173 O O . PRO A 1 394 ? -24.517 4.050 8.980 1.00 54.66 394 PRO A O 1
ATOM 3176 N N . THR A 1 395 ? -23.095 5.727 8.477 1.00 62.16 395 THR A N 1
ATOM 3177 C CA . THR A 1 395 ? -23.504 5.860 7.079 1.00 62.16 395 THR A CA 1
ATOM 3178 C C . THR A 1 395 ? -22.354 5.472 6.169 1.00 62.16 395 THR A C 1
ATOM 3180 O O . THR A 1 395 ? -21.271 6.050 6.234 1.00 62.16 395 THR A O 1
ATOM 3183 N N . LEU A 1 396 ? -22.595 4.500 5.289 1.00 71.44 396 LEU A N 1
ATOM 3184 C CA . LEU A 1 396 ? -21.641 4.147 4.247 1.00 71.44 396 LEU A CA 1
ATOM 3185 C C . LEU A 1 396 ? -21.578 5.282 3.219 1.00 71.44 396 LEU A C 1
ATOM 3187 O O . LEU A 1 396 ? -22.593 5.642 2.617 1.00 71.44 396 LEU A O 1
ATOM 3191 N N . ILE A 1 397 ? -20.386 5.815 2.995 1.00 77.62 397 ILE A N 1
ATOM 3192 C CA . ILE A 1 397 ? -20.097 6.769 1.933 1.00 77.62 397 ILE A CA 1
ATOM 3193 C C . ILE A 1 397 ? -19.119 6.161 0.934 1.00 77.62 397 ILE A C 1
ATOM 3195 O O . ILE A 1 397 ? -18.232 5.382 1.282 1.00 77.62 397 ILE A O 1
ATOM 3199 N N . ASN A 1 398 ? -19.269 6.570 -0.320 1.00 77.69 398 ASN A N 1
ATOM 3200 C CA . ASN A 1 398 ? -18.297 6.280 -1.360 1.00 77.69 398 ASN A CA 1
ATOM 3201 C C . ASN A 1 398 ? -17.348 7.465 -1.478 1.00 77.69 398 ASN A C 1
ATOM 3203 O O . ASN A 1 398 ? -17.781 8.575 -1.792 1.00 77.69 398 ASN A O 1
ATOM 3207 N N . ILE A 1 399 ? -16.058 7.224 -1.259 1.00 78.31 399 ILE A N 1
ATOM 3208 C CA . ILE A 1 399 ? -15.022 8.225 -1.481 1.00 78.31 399 ILE A CA 1
ATOM 3209 C C . ILE A 1 399 ? -14.882 8.416 -2.997 1.00 78.31 399 ILE A C 1
ATOM 3211 O O . ILE A 1 399 ? -14.576 7.456 -3.716 1.00 78.31 399 ILE A O 1
ATOM 3215 N N . PRO A 1 400 ? -15.110 9.637 -3.520 1.00 72.69 400 PRO A N 1
ATOM 3216 C CA . PRO A 1 400 ? -14.982 9.898 -4.944 1.00 72.69 400 PRO A CA 1
ATOM 3217 C C . PRO A 1 400 ? -13.557 9.628 -5.418 1.00 72.69 400 PRO A C 1
ATOM 3219 O O . PRO A 1 400 ? -12.593 10.182 -4.890 1.00 72.69 400 PRO A O 1
ATOM 3222 N N . LYS A 1 401 ? -13.423 8.808 -6.461 1.00 74.81 401 LYS A N 1
ATOM 3223 C CA . LYS A 1 401 ? -12.131 8.581 -7.102 1.00 74.81 401 LYS A CA 1
ATOM 3224 C C . LYS A 1 401 ? -11.712 9.842 -7.849 1.00 74.81 401 LYS A C 1
ATOM 3226 O O . LYS A 1 401 ? -12.390 10.266 -8.786 1.00 74.81 401 LYS A O 1
ATOM 3231 N N . ILE A 1 402 ? -10.581 10.420 -7.462 1.00 74.06 402 ILE A N 1
ATOM 3232 C CA . ILE A 1 402 ? -9.953 11.494 -8.227 1.00 74.06 402 ILE A CA 1
ATOM 3233 C C . ILE A 1 402 ? -9.244 10.838 -9.418 1.00 74.06 402 ILE A C 1
ATOM 3235 O O . ILE A 1 402 ? -8.417 9.950 -9.207 1.00 74.06 402 ILE A O 1
ATOM 3239 N N . PRO A 1 403 ? -9.537 11.231 -10.671 1.00 68.38 403 PRO A N 1
ATOM 3240 C CA . PRO A 1 403 ? -8.831 10.705 -11.832 1.00 68.38 403 PRO A CA 1
ATOM 3241 C C . PRO A 1 403 ? -7.371 11.168 -11.809 1.00 68.38 403 PRO A C 1
ATOM 3243 O O . PRO A 1 403 ? -7.028 12.236 -12.313 1.00 68.38 403 PRO A O 1
ATOM 3246 N N . MET A 1 404 ? -6.503 10.366 -11.201 1.00 69.62 404 MET A N 1
ATOM 3247 C CA . MET A 1 404 ? -5.072 10.625 -11.159 1.00 69.62 404 MET A CA 1
ATOM 3248 C C . MET A 1 404 ? -4.405 9.927 -12.339 1.00 69.62 404 MET A C 1
ATOM 3250 O O . MET A 1 404 ? -4.634 8.748 -12.606 1.00 69.62 404 MET A O 1
ATOM 3254 N N . LYS A 1 405 ? -3.568 10.669 -13.060 1.00 69.06 405 LYS A N 1
ATOM 3255 C CA . LYS A 1 405 ? -2.606 10.091 -13.995 1.00 69.06 405 LYS A CA 1
ATOM 3256 C C . LYS A 1 405 ? -1.227 10.317 -13.425 1.00 69.06 405 LYS A C 1
ATOM 3258 O O . LYS A 1 405 ? -0.922 11.414 -12.964 1.00 69.06 405 LYS A O 1
ATOM 3263 N N . PHE A 1 406 ? -0.411 9.278 -13.474 1.00 72.69 406 PHE A N 1
ATOM 3264 C CA . PHE A 1 406 ? 0.988 9.422 -13.142 1.00 72.69 406 PHE A CA 1
ATOM 3265 C C . PHE A 1 406 ? 1.665 10.303 -14.194 1.00 72.69 406 PHE A C 1
ATOM 3267 O O . PHE A 1 406 ? 1.507 10.075 -15.397 1.00 72.69 406 PHE A O 1
ATOM 3274 N N . ASP A 1 407 ? 2.399 11.318 -13.744 1.00 82.75 407 ASP A N 1
ATOM 3275 C CA . ASP A 1 407 ? 3.176 12.158 -14.642 1.00 82.75 407 ASP A CA 1
ATOM 3276 C C . ASP A 1 407 ? 4.420 11.398 -15.104 1.00 82.75 407 ASP A C 1
ATOM 3278 O O . ASP A 1 407 ? 5.478 11.436 -14.484 1.00 82.75 407 ASP A O 1
ATOM 3282 N N . ILE A 1 408 ? 4.289 10.701 -16.227 1.00 85.94 408 ILE A N 1
ATOM 3283 C CA . ILE A 1 408 ? 5.384 9.942 -16.830 1.00 85.94 408 ILE A CA 1
ATOM 3284 C C . ILE A 1 408 ? 6.546 10.830 -17.306 1.00 85.94 408 ILE A C 1
ATOM 3286 O O . ILE A 1 408 ? 7.587 10.291 -17.673 1.00 85.94 408 ILE A O 1
ATOM 3290 N N . SER A 1 409 ? 6.411 12.166 -17.314 1.00 87.50 409 SER A N 1
ATOM 3291 C CA . SER A 1 409 ? 7.502 13.071 -17.702 1.00 87.50 409 SER A CA 1
ATOM 3292 C C . SER A 1 409 ? 8.670 13.059 -16.712 1.00 87.50 409 SER A C 1
ATOM 3294 O O . SER A 1 409 ? 9.800 13.352 -17.100 1.00 87.50 409 SER A O 1
ATOM 3296 N N . ILE A 1 410 ? 8.422 12.648 -15.464 1.00 87.19 410 ILE A N 1
ATOM 3297 C CA . ILE A 1 410 ? 9.457 12.521 -14.428 1.00 87.19 410 ILE A CA 1
ATOM 3298 C C . ILE A 1 410 ? 10.287 11.237 -14.574 1.00 87.19 410 ILE A C 1
ATOM 3300 O O . ILE A 1 410 ? 11.300 11.073 -13.896 1.00 87.19 410 ILE A O 1
ATOM 3304 N N . ILE A 1 411 ? 9.865 10.307 -15.439 1.00 91.12 411 ILE A N 1
ATOM 3305 C CA . ILE A 1 411 ? 10.570 9.048 -15.675 1.00 91.12 411 ILE A CA 1
ATOM 3306 C C . ILE A 1 411 ? 11.660 9.263 -16.718 1.00 91.12 411 ILE A C 1
ATOM 3308 O O . ILE A 1 411 ? 11.395 9.656 -17.853 1.00 91.12 411 ILE A O 1
ATOM 3312 N N . ASN A 1 412 ? 12.893 8.905 -16.359 1.00 93.81 412 ASN A N 1
ATOM 3313 C CA . ASN A 1 412 ? 13.982 8.763 -17.316 1.00 93.81 412 ASN A CA 1
ATOM 3314 C C . ASN A 1 412 ? 13.966 7.334 -17.893 1.00 93.81 412 ASN A C 1
ATOM 3316 O O . ASN A 1 412 ? 14.452 6.411 -17.232 1.00 93.81 412 ASN A O 1
ATOM 3320 N N . PRO A 1 413 ? 13.445 7.113 -19.114 1.00 95.94 413 PRO A N 1
ATOM 3321 C CA . PRO A 1 413 ? 13.204 5.763 -19.619 1.00 95.94 413 PRO A CA 1
ATOM 3322 C C . PRO A 1 413 ? 14.488 4.953 -19.812 1.00 95.94 413 PRO A C 1
ATOM 3324 O O . PRO A 1 413 ? 14.466 3.735 -19.673 1.00 95.94 413 PRO A O 1
ATOM 3327 N N . MET A 1 414 ? 15.618 5.613 -20.085 1.00 96.69 414 MET A N 1
ATOM 3328 C CA . MET A 1 414 ? 16.913 4.945 -20.212 1.00 96.69 414 MET A CA 1
ATOM 3329 C C . MET A 1 414 ? 17.367 4.382 -18.860 1.00 96.69 414 MET A C 1
ATOM 3331 O O . MET A 1 414 ? 17.695 3.202 -18.766 1.00 96.69 414 MET A O 1
ATOM 3335 N N . LYS A 1 415 ? 17.325 5.195 -17.797 1.00 96.50 415 LYS A N 1
ATOM 3336 C CA . LYS A 1 415 ? 17.759 4.770 -16.456 1.00 96.50 415 LYS A CA 1
ATOM 3337 C C . LYS A 1 415 ? 16.834 3.717 -15.859 1.00 96.50 415 LYS A C 1
ATOM 3339 O O . LYS A 1 415 ? 17.311 2.756 -15.269 1.00 96.50 415 LYS A O 1
ATOM 3344 N N . PHE A 1 416 ? 15.527 3.869 -16.052 1.00 96.69 416 PHE A N 1
ATOM 3345 C CA . PHE A 1 416 ? 14.542 2.901 -15.574 1.00 96.69 416 PHE A CA 1
ATOM 3346 C C . PHE A 1 416 ? 14.676 1.551 -16.287 1.00 96.69 416 PHE A C 1
ATOM 3348 O O . PHE A 1 416 ? 14.649 0.519 -15.624 1.00 96.69 416 PHE A O 1
ATOM 3355 N N . ALA A 1 417 ? 14.927 1.540 -17.602 1.00 97.50 417 ALA A N 1
ATOM 3356 C CA . ALA A 1 417 ? 15.213 0.302 -18.326 1.00 97.50 417 ALA A CA 1
ATOM 3357 C C . ALA A 1 417 ? 16.525 -0.370 -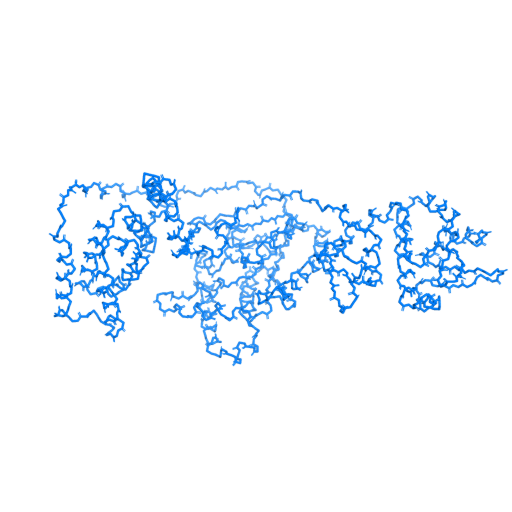17.868 1.00 97.50 417 ALA A C 1
ATOM 3359 O O . ALA A 1 417 ? 16.588 -1.595 -17.808 1.00 97.50 417 ALA A O 1
ATOM 3360 N N . LEU A 1 418 ? 17.564 0.401 -17.512 1.00 97.38 418 LEU A N 1
ATOM 3361 C CA . LEU A 1 418 ? 18.796 -0.155 -16.930 1.00 97.38 418 LEU A CA 1
ATOM 3362 C C . LEU A 1 418 ? 18.557 -0.773 -15.546 1.00 97.38 418 LEU A C 1
ATOM 3364 O O . LEU A 1 418 ? 19.043 -1.868 -15.284 1.00 97.38 418 LEU A O 1
ATOM 3368 N N . MET A 1 419 ? 17.789 -0.104 -14.681 1.00 96.31 419 MET A N 1
ATOM 3369 C CA . MET A 1 419 ? 17.428 -0.643 -13.364 1.00 96.31 419 MET A CA 1
ATOM 3370 C C . MET A 1 419 ? 16.495 -1.861 -13.461 1.00 96.31 419 MET A C 1
ATOM 3372 O O . MET A 1 419 ? 16.566 -2.740 -12.616 1.00 96.31 419 MET A O 1
ATOM 3376 N N . GLU A 1 420 ? 15.646 -1.964 -14.491 1.00 95.12 420 GLU A N 1
ATOM 3377 C CA . GLU A 1 420 ? 14.885 -3.196 -14.763 1.00 95.12 420 GLU A CA 1
ATOM 3378 C C . GLU A 1 420 ? 15.801 -4.335 -15.245 1.00 95.12 420 GLU A C 1
ATOM 3380 O O . GLU A 1 420 ? 15.580 -5.497 -14.908 1.00 95.12 420 GLU A O 1
ATOM 3385 N N . ALA A 1 421 ? 16.844 -4.018 -16.020 1.00 95.25 421 ALA A N 1
ATOM 3386 C CA . ALA A 1 421 ? 17.822 -5.001 -16.481 1.00 95.25 421 ALA A CA 1
ATOM 3387 C C . ALA A 1 421 ? 18.780 -5.485 -15.375 1.00 95.25 421 ALA A C 1
ATOM 3389 O O . ALA A 1 421 ? 19.331 -6.583 -15.491 1.00 95.25 421 ALA A O 1
ATOM 3390 N N . GLY A 1 422 ? 18.996 -4.678 -14.335 1.00 94.69 422 GLY A N 1
ATOM 3391 C CA . GLY A 1 422 ? 19.916 -4.965 -13.243 1.00 94.69 422 GLY A CA 1
ATOM 3392 C C . GLY A 1 422 ? 20.015 -3.801 -12.261 1.00 94.69 422 GLY A C 1
ATOM 3393 O O . GLY A 1 422 ? 19.143 -3.635 -11.421 1.00 94.69 422 GLY A O 1
ATOM 3394 N N . TYR A 1 423 ? 21.079 -3.002 -12.354 1.00 94.50 423 TYR A N 1
ATOM 3395 C CA . TYR A 1 423 ? 21.299 -1.829 -11.502 1.00 94.50 423 TYR A CA 1
ATOM 3396 C C . TYR A 1 423 ? 21.974 -0.692 -12.278 1.00 94.50 423 TYR A C 1
ATOM 3398 O O . TYR A 1 423 ? 22.529 -0.896 -13.362 1.00 94.50 423 TYR A O 1
ATOM 3406 N N . ILE A 1 424 ? 21.963 0.505 -11.693 1.00 95.06 424 ILE A N 1
ATOM 3407 C CA . ILE A 1 424 ? 22.829 1.628 -12.080 1.00 95.06 424 ILE A CA 1
ATOM 3408 C C . ILE A 1 424 ? 23.669 2.082 -10.884 1.00 95.06 424 ILE A C 1
ATOM 3410 O O . ILE A 1 424 ? 23.264 1.893 -9.741 1.00 95.06 424 ILE A O 1
ATOM 3414 N N . ASP A 1 425 ? 24.816 2.716 -11.127 1.00 92.88 425 ASP A N 1
ATOM 3415 C CA . ASP A 1 425 ? 25.606 3.304 -10.037 1.00 92.88 425 ASP A CA 1
ATOM 3416 C C . ASP A 1 425 ? 24.860 4.463 -9.363 1.00 92.88 425 ASP A C 1
ATOM 3418 O O . ASP A 1 425 ? 24.225 5.286 -10.033 1.00 92.88 425 ASP A O 1
ATOM 3422 N N . LEU A 1 426 ? 25.034 4.612 -8.047 1.00 91.69 426 LEU A N 1
ATOM 3423 C CA . LEU A 1 426 ? 24.429 5.691 -7.254 1.00 91.69 426 LEU A CA 1
ATOM 3424 C C . LEU A 1 426 ? 24.716 7.101 -7.797 1.00 91.69 426 LEU A C 1
ATOM 3426 O O . LEU A 1 426 ? 23.872 7.998 -7.726 1.00 91.69 426 LEU A O 1
ATOM 3430 N N . SER A 1 427 ? 25.890 7.310 -8.395 1.00 91.25 427 SER A N 1
ATOM 3431 C CA . SER A 1 427 ? 26.263 8.575 -9.039 1.00 91.25 427 SER A CA 1
ATOM 3432 C C . SER A 1 427 ? 25.334 8.958 -10.200 1.00 91.25 427 SER A C 1
ATOM 3434 O O . SER A 1 427 ? 25.125 10.149 -10.441 1.00 91.25 427 SER A O 1
ATOM 3436 N N . ASN A 1 428 ? 24.731 7.969 -10.866 1.00 90.81 428 ASN A N 1
ATOM 3437 C CA . ASN A 1 428 ? 23.856 8.130 -12.024 1.00 90.81 428 ASN A CA 1
ATOM 3438 C C . ASN A 1 428 ? 22.368 8.270 -11.658 1.00 90.81 428 ASN A C 1
ATOM 3440 O O . ASN A 1 428 ? 21.560 8.533 -12.550 1.00 90.81 428 ASN A O 1
ATOM 3444 N N . ALA A 1 429 ? 22.003 8.136 -10.378 1.00 91.44 429 ALA A N 1
ATOM 3445 C CA . ALA A 1 429 ? 20.615 8.160 -9.903 1.00 91.44 429 ALA A CA 1
ATOM 3446 C C . ALA A 1 429 ? 20.178 9.494 -9.257 1.00 91.44 429 ALA A C 1
ATOM 3448 O O . ALA A 1 429 ? 19.051 9.606 -8.787 1.00 91.44 429 ALA A O 1
ATOM 3449 N N . ARG A 1 430 ? 21.046 10.518 -9.210 1.00 87.56 430 ARG A N 1
ATOM 3450 C CA . ARG A 1 430 ? 20.811 11.769 -8.446 1.00 87.56 430 ARG A CA 1
ATOM 3451 C C . ARG A 1 430 ? 19.599 12.596 -8.894 1.00 87.56 430 ARG A C 1
ATOM 3453 O O . ARG A 1 430 ? 19.061 13.359 -8.102 1.00 87.56 430 ARG A O 1
ATOM 3460 N N . ASP A 1 431 ? 19.226 12.489 -10.161 1.00 89.62 431 ASP A N 1
ATOM 3461 C CA . ASP A 1 431 ? 18.083 13.142 -10.809 1.00 89.62 431 ASP A CA 1
ATOM 3462 C C . ASP A 1 431 ? 16.792 12.317 -10.724 1.00 89.62 431 ASP A C 1
ATOM 3464 O O . ASP A 1 431 ? 15.733 12.809 -11.107 1.00 89.62 431 ASP A O 1
ATOM 3468 N N . ILE A 1 432 ? 16.864 11.073 -10.239 1.00 91.00 432 ILE A N 1
ATOM 3469 C CA . ILE A 1 432 ? 15.691 10.220 -10.066 1.00 91.00 432 ILE A CA 1
ATOM 3470 C C . ILE A 1 432 ? 15.078 10.514 -8.691 1.00 91.00 432 ILE A C 1
ATOM 3472 O O . ILE A 1 432 ? 15.797 10.495 -7.686 1.00 91.00 432 ILE A O 1
ATOM 3476 N N . PRO A 1 433 ? 13.760 10.775 -8.605 1.00 88.56 433 PRO A N 1
ATOM 3477 C CA . PRO A 1 433 ? 13.085 10.920 -7.323 1.00 88.56 433 PRO A CA 1
ATOM 3478 C C . PRO A 1 433 ? 13.356 9.716 -6.417 1.00 88.56 433 PRO A C 1
ATOM 3480 O O . PRO A 1 433 ? 13.185 8.566 -6.828 1.00 88.56 433 PRO A O 1
ATOM 3483 N N . LYS A 1 434 ? 13.767 9.986 -5.170 1.00 85.75 434 LYS A N 1
ATOM 3484 C CA . LYS A 1 434 ? 14.198 8.954 -4.210 1.00 85.75 434 LYS A CA 1
ATOM 3485 C C . LYS A 1 434 ? 13.140 7.875 -3.971 1.00 85.75 434 LYS A C 1
ATOM 3487 O O . LYS A 1 434 ? 13.489 6.761 -3.622 1.00 85.75 434 LYS A O 1
ATOM 3492 N N . GLN A 1 435 ? 11.864 8.200 -4.172 1.00 80.81 435 GLN A N 1
ATOM 3493 C CA . GLN A 1 435 ? 10.753 7.273 -3.981 1.00 80.81 435 GLN A CA 1
ATOM 3494 C C . GLN A 1 435 ? 10.738 6.131 -5.008 1.00 80.81 435 GLN A C 1
ATOM 3496 O O . GLN A 1 435 ? 10.137 5.102 -4.728 1.00 80.81 435 GLN A O 1
ATOM 3501 N N . PHE A 1 436 ? 11.379 6.284 -6.176 1.00 86.75 436 PHE A N 1
ATOM 3502 C CA . PHE A 1 436 ? 11.410 5.260 -7.235 1.00 86.75 436 PHE A CA 1
ATOM 3503 C C . PHE A 1 436 ? 12.638 4.358 -7.197 1.00 86.75 436 PHE A C 1
ATOM 3505 O O . PHE A 1 436 ? 12.761 3.467 -8.038 1.00 86.75 436 PHE A O 1
ATOM 3512 N N . ILE A 1 437 ? 13.556 4.598 -6.263 1.00 90.19 437 ILE A N 1
ATOM 3513 C CA . ILE A 1 437 ? 14.838 3.910 -6.220 1.00 90.19 437 ILE A CA 1
ATOM 3514 C C . ILE A 1 437 ? 15.093 3.299 -4.850 1.00 90.19 437 ILE A C 1
ATOM 3516 O O . ILE A 1 437 ? 14.746 3.872 -3.821 1.00 90.19 437 ILE A O 1
ATOM 3520 N N . PHE A 1 438 ? 15.735 2.141 -4.854 1.00 86.31 438 PHE A N 1
ATOM 3521 C CA . PHE A 1 438 ? 16.271 1.492 -3.669 1.00 86.31 438 PHE A CA 1
ATOM 3522 C C . PHE A 1 438 ? 17.785 1.366 -3.831 1.00 86.31 438 PHE A C 1
ATOM 3524 O O . PHE A 1 438 ? 18.265 1.033 -4.917 1.00 86.31 438 PHE A O 1
ATOM 3531 N N . VAL A 1 439 ? 18.536 1.689 -2.777 1.00 89.00 439 VAL A N 1
ATOM 3532 C CA . VAL A 1 439 ? 20.003 1.730 -2.807 1.00 89.00 439 VAL A CA 1
ATOM 3533 C C . VAL A 1 439 ? 20.549 0.598 -1.947 1.00 89.00 439 VAL A C 1
ATOM 3535 O O . VAL A 1 439 ? 20.273 0.550 -0.751 1.00 89.00 439 VAL A O 1
ATOM 3538 N N . LEU A 1 440 ? 21.339 -0.280 -2.559 1.00 82.12 440 LEU A N 1
ATOM 3539 C CA . LEU A 1 440 ? 22.094 -1.345 -1.901 1.00 82.12 440 LEU A CA 1
ATOM 3540 C C . LEU A 1 440 ? 23.578 -1.072 -2.134 1.00 82.12 440 LEU A C 1
ATOM 3542 O O . LEU A 1 440 ? 24.056 -1.137 -3.265 1.00 82.12 440 LEU A O 1
ATOM 3546 N N . ASP A 1 441 ? 24.295 -0.715 -1.071 1.00 86.88 441 ASP A N 1
ATOM 3547 C CA . ASP A 1 441 ? 25.684 -0.250 -1.130 1.00 86.88 441 ASP A CA 1
ATOM 3548 C C . ASP A 1 441 ? 25.871 0.937 -2.098 1.00 86.88 441 ASP A C 1
ATOM 3550 O O . ASP A 1 441 ? 25.569 2.082 -1.755 1.00 86.88 441 ASP A O 1
ATOM 3554 N N . ASN A 1 442 ? 26.366 0.677 -3.311 1.00 89.12 442 ASN A N 1
ATOM 3555 C CA . ASN A 1 442 ? 26.570 1.674 -4.367 1.00 89.12 442 ASN A CA 1
ATOM 3556 C C . ASN A 1 442 ? 25.754 1.378 -5.642 1.00 89.12 442 ASN A C 1
ATOM 3558 O O . ASN A 1 442 ? 25.883 2.090 -6.641 1.00 89.12 442 ASN A O 1
ATOM 3562 N N . GLU A 1 443 ? 24.913 0.345 -5.600 1.00 92.56 443 GLU A N 1
ATOM 3563 C CA . GLU A 1 443 ? 24.019 -0.074 -6.674 1.00 92.56 443 GLU A CA 1
ATOM 3564 C C . GLU A 1 443 ? 22.604 0.452 -6.411 1.00 92.56 443 GLU A C 1
ATOM 3566 O O . GLU A 1 443 ? 22.108 0.466 -5.282 1.00 92.56 443 GLU A O 1
ATOM 3571 N N . VAL A 1 444 ? 21.943 0.905 -7.473 1.00 94.00 444 VAL A N 1
ATOM 3572 C CA . VAL A 1 444 ? 20.585 1.442 -7.425 1.00 94.00 444 VAL A CA 1
ATOM 3573 C C . VAL A 1 444 ? 19.678 0.622 -8.324 1.00 94.00 444 VAL A C 1
ATOM 3575 O O . VAL A 1 444 ? 19.960 0.454 -9.514 1.00 94.00 444 VAL A O 1
ATOM 3578 N N . ILE A 1 445 ? 18.575 0.152 -7.751 1.00 93.06 445 ILE A N 1
ATOM 3579 C CA . ILE A 1 445 ? 17.511 -0.592 -8.430 1.00 93.06 445 ILE A CA 1
ATOM 3580 C C . ILE A 1 445 ? 16.179 0.155 -8.301 1.00 93.06 445 ILE A C 1
ATOM 3582 O O . ILE A 1 445 ? 16.067 1.111 -7.530 1.00 93.06 445 ILE A O 1
ATOM 3586 N N . LEU A 1 446 ? 15.157 -0.275 -9.045 1.00 90.31 446 LEU A N 1
ATOM 3587 C CA . LEU A 1 446 ? 13.800 0.244 -8.854 1.00 90.31 446 LEU A CA 1
ATOM 3588 C C . LEU A 1 446 ? 13.296 -0.135 -7.454 1.00 90.31 446 LEU A C 1
ATOM 3590 O O . LEU A 1 446 ? 13.363 -1.301 -7.071 1.00 90.31 446 LEU A O 1
ATOM 3594 N N . SER A 1 447 ? 12.758 0.837 -6.716 1.00 84.12 447 SER A N 1
ATOM 3595 C CA . SER A 1 447 ? 11.915 0.545 -5.547 1.00 84.12 447 SER A CA 1
ATOM 3596 C C . SER A 1 447 ? 10.594 -0.084 -6.002 1.00 84.12 447 SER A C 1
ATOM 3598 O O . SER A 1 447 ? 10.282 -0.080 -7.201 1.00 84.12 447 SER A O 1
ATOM 3600 N N . ASN A 1 448 ? 9.755 -0.562 -5.078 1.00 72.19 448 ASN A N 1
ATOM 3601 C CA . ASN A 1 448 ? 8.475 -1.125 -5.504 1.00 72.19 448 ASN A CA 1
ATOM 3602 C C . ASN A 1 448 ? 7.521 -0.051 -6.034 1.00 72.19 448 ASN A C 1
ATOM 3604 O O . ASN A 1 448 ? 6.852 -0.302 -7.032 1.00 72.19 448 ASN A O 1
ATOM 3608 N N . LEU A 1 449 ? 7.549 1.186 -5.526 1.00 74.69 449 LEU A N 1
ATOM 3609 C CA . LEU A 1 449 ? 6.878 2.294 -6.221 1.00 74.69 449 LEU A CA 1
ATOM 3610 C C . LEU A 1 449 ? 7.489 2.553 -7.611 1.00 74.69 449 LEU A C 1
ATOM 3612 O O . LEU A 1 449 ? 6.766 2.836 -8.566 1.00 74.69 449 LEU A O 1
ATOM 3616 N N . GLY A 1 450 ? 8.808 2.403 -7.759 1.00 83.69 450 GLY A N 1
ATOM 3617 C CA . GLY A 1 450 ? 9.505 2.448 -9.047 1.00 83.69 450 GLY A CA 1
ATOM 3618 C C . GLY A 1 450 ? 8.994 1.415 -10.058 1.00 83.69 450 GLY A C 1
ATOM 3619 O O . GLY A 1 450 ? 9.087 1.648 -11.265 1.00 83.69 450 GLY A O 1
ATOM 3620 N N . THR A 1 451 ? 8.361 0.324 -9.605 1.00 75.94 451 THR A N 1
ATOM 3621 C CA . THR A 1 451 ? 7.733 -0.665 -10.499 1.00 75.94 451 THR A CA 1
ATOM 3622 C C . THR A 1 451 ? 6.550 -0.113 -11.285 1.00 75.94 451 THR A C 1
ATOM 3624 O O . THR A 1 451 ? 6.170 -0.733 -12.281 1.00 75.94 451 THR A O 1
ATOM 3627 N N . ILE A 1 452 ? 6.057 1.094 -10.965 1.00 77.50 452 ILE A N 1
ATOM 3628 C CA . ILE A 1 452 ? 5.145 1.849 -11.836 1.00 77.50 452 ILE A CA 1
ATOM 3629 C C . ILE A 1 452 ? 5.671 1.952 -13.273 1.00 77.50 452 ILE A C 1
ATOM 3631 O O . ILE A 1 452 ? 4.882 2.016 -14.216 1.00 77.50 452 ILE A O 1
ATOM 3635 N N . TRP A 1 453 ? 6.992 1.855 -13.453 1.00 89.88 453 TRP A N 1
ATOM 3636 C CA . TRP A 1 453 ? 7.654 1.616 -14.729 1.00 89.88 453 TRP A CA 1
ATOM 3637 C C . TRP A 1 453 ? 6.933 0.598 -15.618 1.00 89.88 453 TRP A C 1
ATOM 3639 O O . TRP A 1 453 ? 6.716 0.873 -16.793 1.00 89.88 453 TRP A O 1
ATOM 3649 N N . LYS A 1 454 ? 6.487 -0.543 -15.078 1.00 84.62 454 LYS A N 1
ATOM 3650 C CA . LYS A 1 454 ? 5.785 -1.595 -15.832 1.00 84.62 454 LYS A CA 1
ATOM 3651 C C . LYS A 1 454 ? 4.526 -1.073 -16.525 1.00 84.62 454 LYS A C 1
ATOM 3653 O O . LYS A 1 454 ? 4.241 -1.478 -17.652 1.00 84.62 454 LYS A O 1
ATOM 3658 N N . SER A 1 455 ? 3.809 -0.150 -15.883 1.00 78.25 455 SER A N 1
ATOM 3659 C CA . SER A 1 455 ? 2.569 0.422 -16.417 1.00 78.25 455 SER A CA 1
ATOM 3660 C C . SER A 1 455 ? 2.806 1.376 -17.596 1.00 78.25 455 SER A C 1
ATOM 3662 O O . SER A 1 455 ? 1.976 1.454 -18.499 1.00 78.25 455 SER A O 1
ATOM 3664 N N . CYS A 1 456 ? 3.957 2.057 -17.638 1.00 87.88 456 CYS A N 1
ATOM 3665 C CA . CYS A 1 456 ? 4.264 3.081 -18.642 1.00 87.88 456 CYS A CA 1
ATOM 3666 C C . CYS A 1 456 ? 5.400 2.714 -19.613 1.00 87.88 456 CYS A C 1
ATOM 3668 O O . CYS A 1 456 ? 5.580 3.396 -20.625 1.00 87.88 456 CYS A O 1
ATOM 3670 N N . LYS A 1 457 ? 6.173 1.648 -19.360 1.00 93.81 457 LYS A N 1
ATOM 3671 C CA . LYS A 1 457 ? 7.373 1.313 -20.149 1.00 93.81 457 LYS A CA 1
ATOM 3672 C C . LYS A 1 457 ? 7.067 1.071 -21.616 1.00 93.81 457 LYS A C 1
ATOM 3674 O O . LYS A 1 457 ? 7.824 1.501 -22.475 1.00 93.81 457 LYS A O 1
ATOM 3679 N N . ASN A 1 458 ? 5.933 0.441 -21.916 1.00 93.94 458 ASN A N 1
ATOM 3680 C CA . ASN A 1 458 ? 5.523 0.170 -23.291 1.00 93.94 458 ASN A CA 1
ATOM 3681 C C . ASN A 1 458 ? 5.338 1.468 -24.080 1.00 93.94 458 ASN A C 1
ATOM 3683 O O . ASN A 1 458 ? 5.772 1.568 -25.226 1.00 93.94 458 ASN A O 1
ATOM 3687 N N . GLU A 1 459 ? 4.733 2.476 -23.453 1.00 93.81 459 GLU A N 1
ATOM 3688 C CA . GLU A 1 459 ? 4.580 3.792 -24.056 1.00 93.81 459 GLU A CA 1
ATOM 3689 C C . GLU A 1 459 ? 5.952 4.435 -24.260 1.00 93.81 459 GLU A C 1
ATOM 3691 O O . GLU A 1 459 ? 6.293 4.790 -25.385 1.00 93.81 459 GLU A O 1
ATOM 3696 N N . LEU A 1 460 ? 6.759 4.529 -23.203 1.00 95.75 460 LEU A N 1
ATOM 3697 C CA . LEU A 1 460 ? 8.029 5.254 -23.216 1.00 95.75 460 LEU A CA 1
ATOM 3698 C C . LEU A 1 460 ? 9.083 4.606 -24.129 1.00 95.75 460 LEU A C 1
ATOM 3700 O O . LEU A 1 460 ? 9.735 5.307 -24.901 1.00 95.75 460 LEU A O 1
ATOM 3704 N N . LEU A 1 461 ? 9.213 3.279 -24.103 1.00 97.44 461 LEU A N 1
ATOM 3705 C CA . LEU A 1 461 ? 10.179 2.529 -24.910 1.00 97.44 461 LEU A CA 1
ATOM 3706 C C . LEU A 1 461 ? 9.754 2.367 -26.377 1.00 97.44 461 LEU A C 1
ATOM 3708 O O . LEU A 1 461 ? 10.584 2.018 -27.215 1.00 97.44 461 LEU A O 1
ATOM 3712 N N . SER A 1 462 ? 8.495 2.643 -26.729 1.00 96.25 462 SER A N 1
ATOM 3713 C CA . SER A 1 462 ? 8.045 2.628 -28.131 1.00 96.25 462 SER A CA 1
ATOM 3714 C C . SER A 1 462 ? 8.363 3.914 -28.913 1.00 96.25 462 SER A C 1
ATOM 3716 O O . SER A 1 462 ? 8.197 3.949 -30.141 1.00 96.25 462 SER A O 1
ATOM 3718 N N . ARG A 1 463 ? 8.822 4.964 -28.215 1.00 94.38 463 ARG A N 1
ATOM 3719 C CA . ARG A 1 463 ? 9.153 6.286 -28.769 1.00 94.38 463 ARG A CA 1
ATOM 3720 C C . ARG A 1 463 ? 10.531 6.272 -29.454 1.00 94.38 463 ARG A C 1
ATOM 3722 O O . ARG A 1 463 ? 10.914 5.293 -30.105 1.00 94.38 463 ARG A O 1
ATOM 3729 N N . ASP A 1 464 ? 11.245 7.387 -29.358 1.00 95.06 464 ASP A N 1
ATOM 3730 C CA . ASP A 1 464 ? 12.561 7.584 -29.947 1.00 95.06 464 ASP A CA 1
ATOM 3731 C C . ASP A 1 464 ? 13.609 6.640 -29.348 1.00 95.06 464 ASP A C 1
ATOM 3733 O O . ASP A 1 464 ? 13.458 6.096 -28.249 1.00 95.06 464 ASP A O 1
ATOM 3737 N N . LEU A 1 465 ? 14.677 6.434 -30.116 1.00 97.69 465 LEU A N 1
ATOM 3738 C CA . LEU A 1 465 ? 15.799 5.595 -29.722 1.00 97.69 465 LEU A CA 1
ATOM 3739 C C . LEU A 1 465 ? 16.516 6.189 -28.503 1.00 97.69 465 LEU A C 1
ATOM 3741 O O . LEU A 1 465 ? 16.967 7.336 -28.535 1.00 97.69 465 LEU A O 1
ATOM 3745 N N . LEU A 1 466 ? 16.667 5.381 -27.458 1.00 97.88 466 LEU A N 1
ATOM 3746 C CA . LEU A 1 466 ? 17.416 5.714 -26.253 1.00 97.88 466 LEU A CA 1
ATOM 3747 C C . LEU A 1 466 ? 18.897 5.372 -26.419 1.00 97.88 466 LEU A C 1
ATOM 3749 O O . LEU A 1 466 ? 19.275 4.441 -27.131 1.00 97.88 466 LEU A O 1
ATOM 3753 N N . TYR A 1 467 ? 19.741 6.128 -25.720 1.00 97.56 467 TYR A N 1
ATOM 3754 C CA . TYR A 1 467 ? 21.191 5.972 -25.755 1.00 97.56 467 TYR A CA 1
ATOM 3755 C C . TYR A 1 467 ? 21.690 5.395 -24.435 1.00 97.56 467 TYR A C 1
ATOM 3757 O O . TYR A 1 467 ? 21.784 6.100 -23.432 1.00 97.56 467 TYR A O 1
ATOM 3765 N N . PHE A 1 468 ? 22.006 4.105 -24.454 1.00 97.50 468 PHE A N 1
ATOM 3766 C CA . PHE A 1 468 ? 22.529 3.384 -23.295 1.00 97.50 468 PHE A CA 1
ATOM 3767 C C . PHE A 1 468 ? 24.071 3.428 -23.200 1.00 97.50 468 PHE A C 1
ATOM 3769 O O . PHE A 1 468 ? 24.739 3.397 -24.241 1.00 97.50 468 PHE A O 1
ATOM 3776 N N . PRO A 1 469 ? 24.650 3.461 -21.982 1.00 94.62 469 PRO A N 1
ATOM 3777 C CA . PRO A 1 469 ? 26.097 3.387 -21.757 1.00 94.62 469 PRO A CA 1
ATOM 3778 C C . PRO A 1 469 ? 26.756 2.164 -22.412 1.00 94.62 469 PRO A C 1
ATOM 3780 O O . PRO A 1 469 ? 26.151 1.101 -22.536 1.00 94.62 469 PRO A O 1
ATOM 3783 N N . GLY A 1 470 ? 28.007 2.304 -22.855 1.00 94.25 470 GLY A N 1
ATOM 3784 C CA . GLY A 1 470 ? 28.754 1.215 -23.503 1.00 94.25 470 GLY A CA 1
ATOM 3785 C C . GLY A 1 470 ? 28.296 0.867 -24.928 1.00 94.25 470 GLY A C 1
ATOM 3786 O O . GLY A 1 470 ? 28.928 0.030 -25.576 1.00 94.25 470 GLY A O 1
ATOM 3787 N N . LEU A 1 471 ? 27.247 1.520 -25.450 1.00 97.62 471 LEU A N 1
ATOM 3788 C CA . LEU A 1 471 ? 26.728 1.309 -26.803 1.00 97.62 471 LEU A CA 1
ATOM 3789 C C . LEU A 1 471 ? 26.970 2.532 -27.698 1.00 97.62 471 LEU A C 1
ATOM 3791 O O . LEU A 1 471 ? 26.686 3.669 -27.323 1.00 97.62 471 LEU A O 1
ATOM 3795 N N . ALA A 1 472 ? 27.438 2.294 -28.922 1.00 97.38 472 ALA A N 1
ATOM 3796 C CA . ALA A 1 472 ? 27.554 3.311 -29.965 1.00 97.38 472 ALA A CA 1
ATOM 3797 C C . ALA A 1 472 ? 26.620 2.988 -31.134 1.00 97.38 472 ALA A C 1
ATOM 3799 O O . ALA A 1 472 ? 26.616 1.871 -31.635 1.00 97.38 472 ALA A O 1
ATOM 3800 N N . TYR A 1 473 ? 25.861 3.972 -31.610 1.00 97.94 473 TYR A N 1
ATOM 3801 C CA . TYR A 1 473 ? 24.802 3.771 -32.605 1.00 97.94 473 TYR A CA 1
ATOM 3802 C C . TYR A 1 473 ? 25.236 4.333 -33.957 1.00 97.94 473 TYR A C 1
ATOM 3804 O O . TYR A 1 473 ? 25.304 5.560 -34.104 1.00 97.94 473 TYR A O 1
ATOM 3812 N N . GLU A 1 474 ? 25.517 3.463 -34.932 1.00 97.81 474 GLU A N 1
ATOM 3813 C CA . GLU A 1 474 ? 25.784 3.887 -36.310 1.00 97.81 474 GLU A CA 1
ATOM 3814 C C . GLU A 1 474 ? 24.527 4.465 -36.973 1.00 97.81 474 GLU A C 1
ATOM 3816 O O . GLU A 1 474 ? 23.394 4.143 -36.609 1.00 97.81 474 GLU A O 1
ATOM 3821 N N . GLU A 1 475 ? 24.723 5.312 -37.983 1.00 97.88 475 GLU A N 1
ATOM 3822 C CA . GLU A 1 475 ? 23.631 5.936 -38.737 1.00 97.88 475 GLU A CA 1
ATOM 3823 C C . GLU A 1 475 ? 22.698 4.896 -39.372 1.00 97.88 475 GLU A C 1
ATOM 3825 O O . GLU A 1 475 ? 21.478 5.047 -39.343 1.00 97.88 475 GLU A O 1
ATOM 3830 N N . SER A 1 476 ? 23.256 3.781 -39.850 1.00 97.25 476 SER A N 1
ATOM 3831 C CA . SER A 1 476 ? 22.481 2.659 -40.375 1.00 97.25 476 SER A CA 1
ATOM 3832 C C . SER A 1 476 ? 21.558 2.022 -39.339 1.00 97.25 476 SER A C 1
ATOM 3834 O O . SER A 1 476 ? 20.443 1.646 -39.688 1.00 97.25 476 SER A O 1
ATOM 3836 N N . PHE A 1 477 ? 21.983 1.937 -38.077 1.00 98.19 477 PHE A N 1
ATOM 3837 C CA . PHE A 1 477 ? 21.159 1.385 -37.005 1.00 98.19 477 PHE A CA 1
ATOM 3838 C C . PHE A 1 477 ? 19.999 2.329 -36.696 1.00 98.19 477 PHE A C 1
ATOM 3840 O O . PHE A 1 477 ? 18.861 1.888 -36.558 1.00 98.19 477 PHE A O 1
ATOM 3847 N N . ARG A 1 478 ? 20.278 3.637 -36.620 1.00 98.12 478 ARG A N 1
ATOM 3848 C CA . ARG A 1 478 ? 19.251 4.665 -36.380 1.00 98.12 478 ARG A CA 1
ATOM 3849 C C . ARG A 1 478 ? 18.201 4.649 -37.490 1.00 98.12 478 ARG A C 1
ATOM 3851 O O . ARG A 1 478 ? 17.008 4.609 -37.206 1.00 98.12 478 ARG A O 1
ATOM 3858 N N . TYR A 1 479 ? 18.656 4.567 -38.740 1.00 97.12 479 TYR A N 1
ATOM 3859 C CA . TYR A 1 479 ? 17.791 4.445 -39.909 1.00 97.12 479 TYR A CA 1
ATOM 3860 C C . TYR A 1 479 ? 16.899 3.197 -39.864 1.00 97.12 479 TYR A C 1
ATOM 3862 O O . TYR A 1 479 ? 15.709 3.253 -40.184 1.00 97.12 479 TYR A O 1
ATOM 3870 N N . ASP A 1 480 ? 17.464 2.057 -39.464 1.00 97.38 480 ASP A N 1
ATOM 3871 C CA . ASP A 1 480 ? 16.708 0.817 -39.321 1.00 97.38 480 ASP A CA 1
ATOM 3872 C C . ASP A 1 480 ? 15.672 0.922 -38.180 1.00 97.38 480 ASP A C 1
ATOM 3874 O O . ASP A 1 480 ? 14.517 0.530 -38.365 1.00 97.38 480 ASP A O 1
ATOM 3878 N N . TYR A 1 481 ? 16.034 1.530 -37.042 1.00 96.81 481 TYR A N 1
ATOM 3879 C CA . TYR A 1 481 ? 15.139 1.734 -35.894 1.00 96.81 481 TYR A CA 1
ATOM 3880 C C . TYR A 1 481 ? 13.891 2.555 -36.261 1.00 96.81 481 TYR A C 1
ATOM 3882 O O . TYR A 1 481 ? 12.763 2.162 -35.951 1.00 96.81 481 TYR A O 1
ATOM 3890 N N . GLU A 1 482 ? 14.053 3.659 -36.996 1.00 96.25 482 GLU A N 1
ATOM 3891 C CA . GLU A 1 482 ? 12.939 4.507 -37.460 1.00 96.25 482 GLU A CA 1
ATOM 3892 C C . GLU A 1 482 ? 11.929 3.749 -38.349 1.00 96.25 482 GLU A C 1
ATOM 3894 O O . GLU A 1 482 ? 10.731 4.081 -38.421 1.00 96.25 482 GLU A O 1
ATOM 3899 N N . ARG A 1 483 ? 12.400 2.692 -39.019 1.00 94.44 483 ARG A N 1
ATOM 3900 C CA . ARG A 1 483 ? 11.601 1.820 -39.885 1.00 94.44 483 ARG A CA 1
ATOM 3901 C C . ARG A 1 483 ? 10.899 0.691 -39.137 1.00 94.44 483 ARG A C 1
ATOM 3903 O O . ARG A 1 483 ? 9.961 0.123 -39.697 1.00 94.44 483 ARG A O 1
ATOM 3910 N N . VAL A 1 484 ? 11.258 0.403 -37.886 1.00 93.38 484 VAL A N 1
ATOM 3911 C CA . VAL A 1 484 ? 10.500 -0.528 -37.039 1.00 93.38 484 VAL A CA 1
ATOM 3912 C C . VAL A 1 484 ? 9.151 0.116 -36.707 1.00 93.38 484 VAL A C 1
ATOM 3914 O O . VAL A 1 484 ? 9.088 1.069 -35.935 1.00 93.38 484 VAL A O 1
ATOM 3917 N N . LYS A 1 485 ? 8.063 -0.356 -37.333 1.00 90.38 485 LYS A N 1
ATOM 3918 C CA . LYS A 1 485 ? 6.704 0.201 -37.143 1.00 90.38 485 LYS A CA 1
ATOM 3919 C C . LYS A 1 485 ? 5.915 -0.471 -36.025 1.00 90.38 485 LYS A C 1
ATOM 3921 O O . LYS A 1 485 ? 5.021 0.146 -35.458 1.00 90.38 485 LYS A O 1
ATOM 3926 N N . ASN A 1 486 ? 6.235 -1.721 -35.703 1.00 93.44 486 ASN A N 1
ATOM 3927 C CA . ASN A 1 486 ? 5.587 -2.431 -34.611 1.00 93.44 486 ASN A CA 1
ATOM 3928 C C . ASN A 1 486 ? 6.127 -1.918 -33.271 1.00 93.44 486 ASN A C 1
ATOM 3930 O O . ASN A 1 486 ? 7.314 -2.063 -32.975 1.00 93.44 486 ASN A O 1
ATOM 3934 N N . TRP A 1 487 ? 5.250 -1.337 -32.453 1.00 94.12 487 TRP A N 1
ATOM 3935 C CA . TRP A 1 487 ? 5.627 -0.784 -31.153 1.00 94.12 487 TRP A CA 1
ATOM 3936 C C . TRP A 1 487 ? 6.204 -1.851 -30.210 1.00 94.12 487 TRP A C 1
ATOM 3938 O O . TRP A 1 487 ? 7.133 -1.554 -29.466 1.00 94.12 487 TRP A O 1
ATOM 3948 N N . ARG A 1 488 ? 5.730 -3.105 -30.283 1.00 94.50 488 ARG A N 1
ATOM 3949 C CA . ARG A 1 488 ? 6.237 -4.206 -29.445 1.00 94.50 488 ARG A CA 1
ATOM 3950 C C . ARG A 1 488 ? 7.680 -4.555 -29.783 1.00 94.50 488 ARG A C 1
ATOM 3952 O O . ARG A 1 488 ? 8.457 -4.861 -28.886 1.00 94.50 488 ARG A O 1
ATOM 3959 N N . ASP A 1 489 ? 8.044 -4.488 -31.062 1.00 94.94 489 ASP A N 1
ATOM 3960 C CA . ASP A 1 489 ? 9.417 -4.746 -31.502 1.00 94.94 489 ASP A CA 1
ATOM 3961 C C . ASP A 1 489 ? 10.357 -3.614 -31.073 1.00 94.94 489 ASP A C 1
ATOM 3963 O O . ASP A 1 489 ? 11.488 -3.891 -30.683 1.00 94.94 489 ASP A O 1
ATOM 3967 N N . ARG A 1 490 ? 9.882 -2.358 -31.063 1.00 95.88 490 ARG A N 1
ATOM 3968 C CA . ARG A 1 490 ? 10.641 -1.226 -30.501 1.00 95.88 490 ARG A CA 1
ATOM 3969 C C . ARG A 1 490 ? 10.905 -1.402 -29.013 1.00 95.88 490 ARG A C 1
ATOM 3971 O O . ARG A 1 490 ? 12.056 -1.315 -28.601 1.00 95.88 490 ARG A O 1
ATOM 3978 N N . VAL A 1 491 ? 9.862 -1.708 -28.238 1.00 97.06 491 VAL A N 1
ATOM 3979 C CA . VAL A 1 491 ? 9.978 -1.949 -26.791 1.00 97.06 491 VAL A CA 1
ATOM 3980 C C . VAL A 1 491 ? 10.993 -3.057 -26.521 1.00 97.06 491 VAL A C 1
ATOM 3982 O O . VAL A 1 491 ? 11.980 -2.816 -25.835 1.00 97.06 491 VAL A O 1
ATOM 3985 N N . ARG A 1 492 ? 10.825 -4.226 -27.155 1.00 96.62 492 ARG A N 1
ATOM 3986 C CA . ARG A 1 492 ? 11.748 -5.362 -26.999 1.00 96.62 492 ARG A CA 1
ATOM 3987 C C . ARG A 1 492 ? 13.179 -5.018 -27.385 1.00 96.62 492 ARG A C 1
ATOM 3989 O O . ARG A 1 492 ? 14.117 -5.464 -26.727 1.00 96.62 492 ARG A O 1
ATOM 3996 N N . LEU A 1 493 ? 13.362 -4.250 -28.460 1.00 97.69 493 LEU A N 1
ATOM 3997 C CA . LEU A 1 493 ? 14.679 -3.793 -28.883 1.00 97.69 493 LEU A CA 1
ATOM 3998 C C . LEU A 1 493 ? 15.317 -2.932 -27.793 1.00 97.69 493 LEU A C 1
ATOM 4000 O O . LEU A 1 493 ? 16.432 -3.236 -27.392 1.00 97.69 493 LEU A O 1
ATOM 4004 N N . GLN A 1 494 ? 14.612 -1.934 -27.259 1.00 98.25 494 GLN A N 1
ATOM 4005 C CA . GLN A 1 494 ? 15.148 -1.064 -26.208 1.00 98.25 494 GLN A CA 1
ATOM 4006 C C . GLN A 1 494 ? 15.413 -1.813 -24.892 1.00 98.25 494 GLN A C 1
ATOM 4008 O O . GLN A 1 494 ? 16.469 -1.609 -24.300 1.00 98.25 494 GLN A O 1
ATOM 4013 N N . GLU A 1 495 ? 14.535 -2.734 -24.477 1.00 97.94 495 GLU A N 1
ATOM 4014 C CA . GLU A 1 495 ? 14.771 -3.624 -23.323 1.00 97.94 495 GLU A CA 1
ATOM 4015 C C . GLU A 1 495 ? 16.039 -4.472 -23.524 1.00 97.94 495 GLU A C 1
ATOM 4017 O O . GLU A 1 495 ? 16.880 -4.590 -22.633 1.00 97.94 495 GLU A O 1
ATOM 4022 N N . THR A 1 496 ? 16.225 -5.019 -24.730 1.00 98.19 496 THR A N 1
ATOM 4023 C CA . THR A 1 496 ? 17.421 -5.803 -25.069 1.00 98.19 496 THR A CA 1
ATOM 4024 C C . THR A 1 496 ? 18.678 -4.933 -25.054 1.00 98.19 496 THR A C 1
ATOM 4026 O O . THR A 1 496 ? 19.713 -5.367 -24.553 1.00 98.19 496 THR A O 1
ATOM 4029 N N . LEU A 1 497 ? 18.611 -3.701 -25.566 1.00 98.50 497 LEU A N 1
ATOM 4030 C CA . LEU A 1 497 ? 19.736 -2.764 -25.528 1.00 98.50 497 LEU A CA 1
ATOM 4031 C C . LEU A 1 497 ? 20.107 -2.374 -24.093 1.00 98.50 497 LEU A C 1
ATOM 4033 O O . LEU A 1 497 ? 21.294 -2.363 -23.769 1.00 98.50 497 LEU A O 1
ATOM 4037 N N . ALA A 1 498 ? 19.122 -2.127 -23.226 1.00 98.38 498 ALA A N 1
ATOM 4038 C CA . ALA A 1 498 ? 19.354 -1.883 -21.804 1.00 98.38 498 ALA A CA 1
ATOM 4039 C C . ALA A 1 498 ? 20.054 -3.080 -21.141 1.00 98.38 498 ALA A C 1
ATOM 4041 O O . ALA A 1 498 ? 21.057 -2.906 -20.453 1.00 98.38 498 ALA A O 1
ATOM 4042 N N . LYS A 1 499 ? 19.602 -4.308 -21.433 1.00 98.12 499 LYS A N 1
ATOM 4043 C CA . LYS A 1 499 ? 20.230 -5.543 -20.944 1.00 98.12 499 LYS A CA 1
ATOM 4044 C C . LYS A 1 499 ? 21.677 -5.705 -21.412 1.00 98.12 499 LYS A C 1
ATOM 4046 O O . LYS A 1 499 ? 22.550 -6.024 -20.610 1.00 98.12 499 LYS A O 1
ATOM 4051 N N . VAL A 1 500 ? 21.946 -5.485 -22.700 1.00 97.81 500 VAL A N 1
ATOM 4052 C CA . VAL A 1 500 ? 23.309 -5.548 -23.258 1.00 97.81 500 VAL A CA 1
ATOM 4053 C C . VAL A 1 500 ? 24.204 -4.493 -22.606 1.00 97.81 500 VAL A C 1
ATOM 4055 O O . VAL A 1 500 ? 25.332 -4.804 -22.235 1.00 97.81 500 VAL A O 1
ATOM 4058 N N . SER A 1 501 ? 23.698 -3.269 -22.437 1.00 97.31 501 SER A N 1
ATOM 4059 C CA . SER A 1 501 ? 24.408 -2.184 -21.755 1.00 97.31 501 SER A CA 1
ATOM 4060 C C . SER A 1 501 ? 24.757 -2.558 -20.313 1.00 97.31 501 SER A C 1
ATOM 4062 O O . SER A 1 501 ? 25.927 -2.500 -19.945 1.00 97.31 501 SER A O 1
ATOM 4064 N N . TYR A 1 502 ? 23.783 -3.049 -19.542 1.00 96.62 502 TYR A N 1
ATOM 4065 C CA . TYR A 1 502 ? 23.989 -3.516 -18.171 1.00 96.62 502 TYR A CA 1
ATOM 4066 C C . TYR A 1 502 ? 25.069 -4.604 -18.078 1.00 96.62 502 TYR A C 1
ATOM 4068 O O . TYR A 1 502 ? 26.002 -4.486 -17.285 1.00 96.62 502 TYR A O 1
ATOM 4076 N N . LEU A 1 503 ? 24.982 -5.646 -18.913 1.00 96.31 503 LEU A N 1
ATOM 4077 C CA . LEU A 1 503 ? 25.945 -6.752 -18.905 1.00 96.31 503 LEU A CA 1
ATOM 4078 C C . LEU A 1 503 ? 27.363 -6.295 -19.263 1.00 96.31 503 LEU A C 1
ATOM 4080 O O . LEU A 1 503 ? 28.322 -6.801 -18.685 1.00 96.31 503 LEU A O 1
ATOM 4084 N N . LEU A 1 504 ? 27.503 -5.343 -20.192 1.00 94.56 504 LEU A N 1
ATOM 4085 C CA . LEU A 1 504 ? 28.799 -4.745 -20.514 1.00 94.56 504 LEU A CA 1
ATOM 4086 C C . LEU A 1 504 ? 29.332 -3.927 -19.340 1.00 94.56 504 LEU A C 1
ATOM 4088 O O . LEU A 1 504 ? 30.485 -4.108 -18.974 1.00 94.56 504 LEU A O 1
ATOM 4092 N N . THR A 1 505 ? 28.513 -3.070 -18.727 1.00 91.69 505 THR A N 1
ATOM 4093 C CA . THR A 1 505 ? 28.927 -2.261 -17.572 1.00 91.69 505 THR A CA 1
ATOM 4094 C C . THR A 1 505 ? 29.367 -3.136 -16.401 1.00 91.69 505 THR A C 1
ATOM 4096 O O . THR A 1 505 ? 30.445 -2.920 -15.862 1.00 91.69 505 THR A O 1
ATOM 4099 N N . LYS A 1 506 ? 28.594 -4.174 -16.061 1.00 92.12 506 LYS A N 1
ATOM 4100 C CA . LYS A 1 506 ? 28.927 -5.121 -14.985 1.00 92.12 506 LYS A CA 1
ATOM 4101 C C . LYS A 1 506 ? 30.245 -5.866 -15.221 1.00 92.12 506 LYS A C 1
ATOM 4103 O O . LYS A 1 506 ? 30.897 -6.284 -14.271 1.00 92.12 506 LYS A O 1
ATOM 4108 N N . ALA A 1 507 ? 30.608 -6.077 -16.482 1.00 92.62 507 ALA A N 1
ATOM 4109 C CA . ALA A 1 507 ? 31.809 -6.801 -16.878 1.00 92.62 507 ALA A CA 1
ATOM 4110 C C . ALA A 1 507 ? 32.963 -5.874 -17.295 1.00 92.62 507 ALA A C 1
ATOM 4112 O O . ALA A 1 507 ? 33.837 -6.308 -18.046 1.00 92.62 507 ALA A O 1
ATOM 4113 N N . ASP A 1 508 ? 32.944 -4.600 -16.882 1.00 90.31 508 ASP A N 1
ATOM 4114 C CA . ASP A 1 508 ? 33.952 -3.588 -17.234 1.00 90.31 508 ASP A CA 1
ATOM 4115 C C . ASP A 1 508 ? 34.221 -3.495 -18.751 1.00 90.31 508 ASP A C 1
ATOM 4117 O O . ASP A 1 508 ? 35.340 -3.289 -19.226 1.00 90.31 508 ASP A O 1
ATOM 4121 N N . GLY A 1 509 ? 33.162 -3.672 -19.540 1.00 89.81 509 GLY A N 1
ATOM 4122 C CA . GLY A 1 509 ? 33.177 -3.648 -20.995 1.00 89.81 509 GLY A CA 1
ATOM 4123 C C . GLY A 1 509 ? 33.556 -4.970 -21.668 1.00 89.81 509 GLY A C 1
ATOM 4124 O O . GLY A 1 509 ? 33.626 -4.983 -22.893 1.00 89.81 509 GLY A O 1
ATOM 4125 N N . ASP A 1 510 ? 33.788 -6.079 -20.952 1.00 91.12 510 ASP A N 1
ATOM 4126 C CA . ASP A 1 510 ? 34.129 -7.369 -21.578 1.00 91.12 510 ASP A CA 1
ATOM 4127 C C . ASP A 1 510 ? 32.917 -7.984 -22.323 1.00 91.12 510 ASP A C 1
ATOM 4129 O O . ASP A 1 510 ? 31.947 -8.434 -21.698 1.00 91.12 510 ASP A O 1
ATOM 4133 N N . PRO A 1 511 ? 32.957 -8.108 -23.668 1.00 91.06 511 PRO A N 1
ATOM 4134 C CA . PRO A 1 511 ? 31.846 -8.646 -24.450 1.00 91.06 511 PRO A CA 1
ATOM 4135 C C . PRO A 1 511 ? 31.627 -10.151 -24.234 1.00 91.06 511 PRO A C 1
ATOM 4137 O O . PRO A 1 511 ? 30.626 -10.694 -24.707 1.00 91.06 511 PRO A O 1
ATOM 4140 N N . LYS A 1 512 ? 32.526 -10.862 -23.535 1.00 91.62 512 LYS A N 1
ATOM 4141 C CA . LYS A 1 512 ? 32.295 -12.261 -23.144 1.00 91.62 512 LYS A CA 1
ATOM 4142 C C . LYS A 1 512 ? 31.076 -12.414 -22.240 1.00 91.62 512 LYS A C 1
ATOM 4144 O O . LYS A 1 512 ? 30.412 -13.445 -22.338 1.00 91.62 512 LYS A O 1
ATOM 4149 N N . ALA A 1 513 ? 30.743 -11.404 -21.434 1.00 93.25 513 ALA A N 1
ATOM 4150 C CA . ALA A 1 513 ? 29.547 -11.419 -20.594 1.00 93.25 513 ALA A CA 1
ATOM 4151 C C . ALA A 1 513 ? 28.258 -11.577 -21.420 1.00 93.25 513 ALA A C 1
ATOM 4153 O O . ALA A 1 513 ? 27.343 -12.291 -21.019 1.00 93.25 513 ALA A O 1
ATOM 4154 N N . LEU A 1 514 ? 28.221 -11.022 -22.637 1.00 95.19 514 LEU A N 1
ATOM 4155 C CA . LEU A 1 514 ? 27.075 -11.157 -23.543 1.00 95.19 514 LEU A CA 1
ATOM 4156 C C . LEU A 1 514 ? 26.861 -12.596 -24.029 1.00 95.19 514 LEU A C 1
ATOM 4158 O O . LEU A 1 514 ? 25.732 -12.977 -24.328 1.00 95.19 514 LEU A O 1
ATOM 4162 N N . LYS A 1 515 ? 27.926 -13.409 -24.108 1.00 93.25 515 LYS A N 1
ATOM 4163 C CA . LYS A 1 515 ? 27.828 -14.831 -24.490 1.00 93.25 515 LYS A CA 1
ATOM 4164 C C . LYS A 1 515 ? 27.272 -15.711 -23.379 1.00 93.25 515 LYS A C 1
ATOM 4166 O O . LYS A 1 515 ? 26.767 -16.790 -23.668 1.00 93.25 515 LYS A O 1
ATOM 4171 N N . GLN A 1 516 ? 27.430 -15.289 -22.128 1.00 91.31 516 GLN A N 1
ATOM 4172 C CA . GLN A 1 516 ? 26.961 -16.041 -20.965 1.00 91.31 516 GLN A CA 1
ATOM 4173 C C . GLN A 1 516 ? 25.447 -15.897 -20.776 1.00 91.31 516 GLN A C 1
ATOM 4175 O O . GLN A 1 516 ? 24.827 -16.730 -20.119 1.00 91.31 516 GLN A O 1
ATOM 4180 N N . ASP A 1 517 ? 24.838 -14.878 -21.388 1.00 92.00 517 ASP A N 1
ATOM 4181 C CA . ASP A 1 517 ? 23.395 -14.712 -21.387 1.00 92.00 517 ASP A CA 1
ATOM 4182 C C . ASP A 1 517 ? 22.715 -15.674 -22.373 1.00 92.00 517 ASP A C 1
ATOM 4184 O O . ASP A 1 517 ? 22.832 -15.541 -23.595 1.00 92.00 517 ASP A O 1
ATOM 4188 N N . GLY A 1 518 ? 21.949 -16.627 -21.838 1.00 84.81 518 GLY A N 1
ATOM 4189 C CA . GLY A 1 518 ? 21.264 -17.645 -22.640 1.00 84.81 518 GLY A CA 1
ATOM 4190 C C . GLY A 1 518 ? 20.191 -17.100 -23.594 1.00 84.81 518 GLY A C 1
ATOM 4191 O O . GLY A 1 518 ? 19.799 -17.802 -24.525 1.00 84.81 518 GLY A O 1
ATOM 4192 N N . GLY A 1 519 ? 19.713 -15.865 -23.394 1.00 87.38 519 GLY A N 1
ATOM 4193 C CA . GLY A 1 519 ? 18.680 -15.245 -24.229 1.00 87.38 519 GLY A CA 1
ATOM 4194 C C . GLY A 1 519 ? 19.231 -14.440 -25.408 1.00 87.38 519 GLY A C 1
ATOM 4195 O O . GLY A 1 519 ? 18.634 -14.449 -26.488 1.00 87.38 519 GLY A O 1
ATOM 4196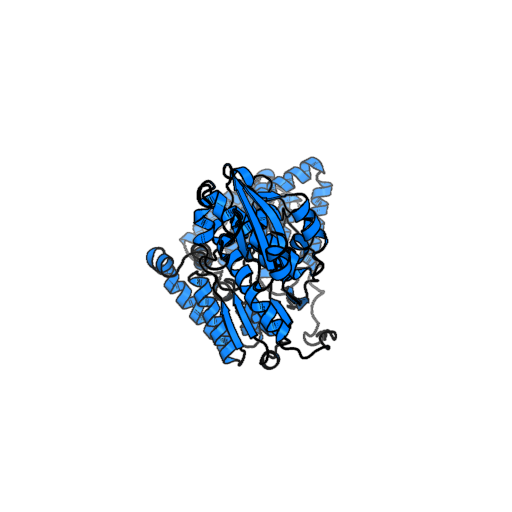 N N . LEU A 1 520 ? 20.371 -13.765 -25.222 1.00 93.19 520 LEU A N 1
ATOM 4197 C CA . LEU A 1 520 ? 20.967 -12.890 -26.235 1.00 93.19 520 LEU A CA 1
ATOM 4198 C C . LEU A 1 520 ? 21.569 -13.648 -27.417 1.00 93.19 520 LEU A C 1
ATOM 4200 O O . LEU A 1 520 ? 21.580 -13.100 -28.515 1.00 93.19 520 LEU A O 1
ATOM 4204 N N . ALA A 1 521 ? 22.072 -14.872 -27.229 1.00 92.69 521 ALA A N 1
ATOM 4205 C CA . ALA A 1 521 ? 22.749 -15.633 -28.289 1.00 92.69 521 ALA A CA 1
ATOM 4206 C C . ALA A 1 521 ? 23.774 -14.766 -29.059 1.00 92.69 521 ALA A C 1
ATOM 4208 O O . ALA A 1 521 ? 23.673 -14.572 -30.275 1.00 92.69 521 ALA A O 1
ATOM 4209 N N . TYR A 1 522 ? 24.706 -14.159 -28.314 1.00 95.31 522 TYR A N 1
ATOM 4210 C CA . TYR A 1 522 ? 25.733 -13.283 -28.871 1.00 95.31 522 TYR A CA 1
ATOM 4211 C C . TYR A 1 522 ? 26.794 -14.095 -29.628 1.00 95.31 522 TYR A C 1
ATOM 4213 O O . TYR A 1 522 ? 27.657 -14.751 -29.036 1.00 95.31 522 TYR A O 1
ATOM 4221 N N . GLU A 1 523 ? 26.736 -14.050 -30.955 1.00 93.25 523 GLU A N 1
ATOM 4222 C CA . GLU A 1 523 ? 27.497 -14.930 -31.842 1.00 93.25 523 GLU A CA 1
ATOM 4223 C C . GLU A 1 523 ? 28.237 -14.144 -32.923 1.00 93.25 523 GLU A C 1
ATOM 4225 O O . GLU A 1 523 ? 27.872 -13.025 -33.282 1.00 93.25 523 GLU A O 1
ATOM 4230 N N . LYS A 1 524 ? 29.322 -14.734 -33.430 1.00 93.81 524 LYS A N 1
ATOM 4231 C CA . LYS A 1 524 ? 30.081 -14.181 -34.553 1.00 93.81 524 LYS A CA 1
ATOM 4232 C C . LYS A 1 524 ? 29.444 -14.650 -35.859 1.00 93.81 524 LYS A C 1
ATOM 4234 O O . LYS A 1 524 ? 29.135 -15.832 -35.988 1.00 93.81 524 LYS A O 1
ATOM 4239 N N . PHE A 1 525 ? 29.321 -13.767 -36.848 1.00 90.00 525 PHE A N 1
ATOM 4240 C CA . PHE A 1 525 ? 28.947 -14.191 -38.197 1.00 90.00 525 PHE A CA 1
ATOM 4241 C C . PHE A 1 525 ? 30.013 -15.119 -38.794 1.00 90.00 525 PHE A C 1
ATOM 4243 O O . PHE A 1 525 ? 31.211 -14.901 -38.625 1.00 90.00 525 PHE A O 1
ATOM 4250 N N . SER A 1 526 ? 29.592 -16.133 -39.553 1.00 84.56 526 SER A N 1
ATOM 4251 C CA . SER A 1 526 ? 30.512 -17.153 -40.080 1.00 84.56 526 SER A CA 1
ATOM 4252 C C . SER A 1 526 ? 31.565 -16.604 -41.051 1.00 84.56 526 SER A C 1
ATOM 4254 O O . SER A 1 526 ? 32.672 -17.128 -41.098 1.00 84.56 526 SER A O 1
ATOM 4256 N N . ASN A 1 527 ? 31.238 -15.550 -41.811 1.00 83.31 527 ASN A N 1
ATOM 4257 C CA . ASN A 1 527 ? 32.029 -15.116 -42.974 1.00 83.31 527 ASN A CA 1
ATOM 4258 C C . ASN A 1 527 ? 32.612 -13.699 -42.861 1.00 83.31 527 ASN A C 1
ATOM 4260 O O . ASN A 1 527 ? 33.261 -13.233 -43.794 1.00 83.31 527 ASN A O 1
ATOM 4264 N N . ILE A 1 528 ? 32.359 -12.990 -41.761 1.00 88.44 528 ILE A N 1
ATOM 4265 C CA . ILE A 1 528 ? 32.776 -11.596 -41.568 1.00 88.44 528 ILE A CA 1
ATOM 4266 C C . ILE A 1 528 ? 33.150 -11.356 -40.110 1.00 88.44 528 ILE A C 1
ATOM 4268 O O . ILE A 1 528 ? 32.650 -12.028 -39.208 1.00 88.44 528 ILE A O 1
ATOM 4272 N N . ASP A 1 529 ? 34.011 -10.370 -39.867 1.00 88.88 529 ASP A N 1
ATOM 4273 C CA . ASP A 1 529 ? 34.437 -10.000 -38.516 1.00 88.88 529 ASP A CA 1
ATOM 4274 C C . ASP A 1 529 ? 33.425 -9.073 -37.824 1.00 88.88 529 ASP A C 1
ATOM 4276 O O . ASP A 1 529 ? 33.739 -7.970 -37.389 1.00 88.88 529 ASP A O 1
ATOM 4280 N N . LEU A 1 530 ? 32.172 -9.523 -37.777 1.00 94.38 530 LEU A N 1
ATOM 4281 C CA . LEU A 1 530 ? 31.070 -8.877 -37.073 1.00 94.38 530 LEU A CA 1
ATOM 4282 C C . LEU A 1 530 ? 30.375 -9.891 -36.166 1.00 94.38 530 LEU A C 1
ATOM 4284 O O . LEU A 1 530 ? 30.476 -11.107 -36.352 1.00 94.38 530 LEU A O 1
ATOM 4288 N N . PHE A 1 531 ? 29.628 -9.369 -35.206 1.00 95.69 531 PHE A N 1
ATOM 4289 C CA . PHE A 1 531 ? 28.827 -10.140 -34.270 1.00 95.69 531 PHE A CA 1
ATOM 4290 C C . PHE A 1 531 ? 27.355 -9.765 -34.401 1.00 95.69 531 PHE A C 1
ATOM 4292 O O . PHE A 1 531 ? 27.012 -8.725 -34.967 1.00 95.69 531 PHE A O 1
ATOM 4299 N N . HIS A 1 532 ? 26.482 -10.599 -33.856 1.00 96.00 532 HIS A N 1
ATOM 4300 C CA . HIS A 1 532 ? 25.081 -10.265 -33.675 1.00 96.00 532 HIS A CA 1
ATOM 4301 C C . HIS A 1 532 ? 24.557 -10.775 -32.340 1.00 96.00 532 HIS A C 1
ATOM 4303 O O . HIS A 1 532 ? 25.068 -11.745 -31.787 1.00 96.00 532 HIS A O 1
ATOM 4309 N N . PHE A 1 533 ? 23.471 -10.173 -31.869 1.00 96.75 533 PHE A N 1
ATOM 4310 C CA . PHE A 1 533 ? 22.661 -10.709 -30.780 1.00 96.75 533 PHE A CA 1
ATOM 4311 C C . PHE A 1 533 ? 21.172 -10.684 -31.130 1.00 96.75 533 PHE A C 1
ATOM 4313 O O . PHE A 1 533 ? 20.707 -10.032 -32.073 1.00 96.75 533 PHE A O 1
ATOM 4320 N N . ARG A 1 534 ? 20.429 -11.472 -30.367 1.00 96.06 534 ARG A N 1
ATOM 4321 C CA . ARG A 1 534 ? 19.002 -11.715 -30.470 1.00 96.06 534 ARG A CA 1
ATOM 4322 C C . ARG A 1 534 ? 18.219 -10.707 -29.643 1.00 96.06 534 ARG A C 1
ATOM 4324 O O . ARG A 1 534 ? 18.529 -10.486 -28.482 1.00 96.06 534 ARG A O 1
ATOM 4331 N N . VAL A 1 535 ? 17.171 -10.160 -30.257 1.00 94.62 535 VAL A N 1
ATOM 4332 C CA . VAL A 1 535 ? 16.138 -9.356 -29.583 1.00 94.62 535 VAL A CA 1
ATOM 4333 C C . VAL A 1 535 ? 14.854 -10.174 -29.420 1.00 94.62 535 VAL A C 1
ATOM 4335 O O . VAL A 1 535 ? 14.224 -10.180 -28.372 1.00 94.62 535 VAL A O 1
ATOM 4338 N N . SER A 1 536 ? 14.465 -10.910 -30.461 1.00 89.31 536 SER A N 1
ATOM 4339 C CA . SER A 1 536 ? 13.354 -11.873 -30.449 1.00 89.31 536 SER A CA 1
ATOM 4340 C C . SER A 1 536 ? 13.707 -13.062 -31.340 1.00 89.31 536 SER A C 1
ATOM 4342 O O . SER A 1 536 ? 14.803 -13.096 -31.886 1.00 89.31 536 SER A O 1
ATOM 4344 N N . LEU A 1 537 ? 12.828 -14.048 -31.543 1.00 85.19 537 LEU A N 1
ATOM 4345 C CA . LEU A 1 537 ? 13.123 -15.131 -32.497 1.00 85.19 537 LEU A CA 1
ATOM 4346 C C . LEU A 1 537 ? 13.455 -14.596 -33.897 1.00 85.19 537 LEU A C 1
ATOM 4348 O O . LEU A 1 537 ? 14.417 -15.071 -34.501 1.00 85.19 537 LEU A O 1
ATOM 4352 N N . ASP A 1 538 ? 12.794 -13.518 -34.316 1.00 87.12 538 ASP A N 1
ATOM 4353 C CA . ASP A 1 538 ? 12.923 -12.973 -35.667 1.00 87.12 538 ASP A CA 1
ATOM 4354 C C . ASP A 1 538 ? 13.830 -11.738 -35.745 1.00 87.12 538 ASP A C 1
ATOM 4356 O O . ASP A 1 538 ? 14.456 -11.514 -36.779 1.00 87.12 538 ASP A O 1
ATOM 4360 N N . LEU A 1 539 ? 13.943 -10.948 -34.670 1.00 93.00 539 LEU A N 1
ATOM 4361 C CA . LEU A 1 539 ? 14.674 -9.677 -34.661 1.00 93.00 539 LEU A CA 1
ATOM 4362 C C . LEU A 1 539 ? 16.118 -9.851 -34.160 1.00 93.00 539 LEU A C 1
ATOM 4364 O O . LEU A 1 539 ? 16.377 -10.505 -33.141 1.00 93.00 539 LEU A O 1
ATOM 4368 N N . ARG A 1 540 ? 17.074 -9.268 -34.884 1.00 95.62 540 ARG A N 1
ATOM 4369 C CA . ARG A 1 540 ? 18.510 -9.286 -34.576 1.00 95.62 540 ARG A CA 1
ATOM 4370 C C . ARG A 1 540 ? 19.091 -7.881 -34.615 1.00 95.62 540 ARG A C 1
ATOM 4372 O O . ARG A 1 540 ? 18.566 -6.999 -35.295 1.00 95.62 540 ARG A O 1
ATOM 4379 N N . VAL A 1 541 ? 20.212 -7.722 -33.926 1.00 97.81 541 VAL A N 1
ATOM 4380 C CA . VAL A 1 541 ? 21.092 -6.560 -34.037 1.00 97.81 541 VAL A CA 1
ATOM 4381 C C . VAL A 1 541 ? 22.477 -7.050 -34.422 1.00 97.81 541 VAL A C 1
ATOM 4383 O O . VAL A 1 541 ? 22.987 -7.966 -33.780 1.00 97.81 541 VAL A O 1
ATOM 4386 N N . SER A 1 542 ? 23.078 -6.458 -35.452 1.00 97.69 542 SER A N 1
ATOM 4387 C CA . SER A 1 542 ? 24.491 -6.663 -35.768 1.00 97.69 542 SER A CA 1
ATOM 4388 C C . SER A 1 542 ? 25.356 -5.577 -35.140 1.00 97.69 542 SER A C 1
ATOM 4390 O O . SER A 1 542 ? 24.938 -4.426 -34.966 1.00 97.69 542 SER A O 1
ATOM 4392 N N . CYS A 1 543 ? 26.584 -5.941 -34.795 1.00 96.94 543 CYS A N 1
ATOM 4393 C CA . CYS A 1 543 ? 27.498 -5.062 -34.093 1.00 96.94 543 CYS A CA 1
ATOM 4394 C C . CYS A 1 543 ? 28.967 -5.444 -34.292 1.00 96.94 543 CYS A C 1
ATOM 4396 O O . CYS A 1 543 ? 29.310 -6.570 -34.656 1.00 96.94 543 CYS A O 1
ATOM 4398 N N . SER A 1 544 ? 29.845 -4.495 -33.992 1.00 95.12 544 SER A N 1
ATOM 4399 C CA . SER A 1 544 ? 31.271 -4.721 -33.771 1.00 95.12 544 SER A CA 1
ATOM 4400 C C . SER A 1 544 ? 31.652 -4.263 -32.368 1.00 95.12 544 SER A C 1
ATOM 4402 O O . SER A 1 544 ? 30.978 -3.426 -31.770 1.00 95.12 544 SER A O 1
ATOM 4404 N N . PHE A 1 545 ? 32.727 -4.819 -31.821 1.00 92.12 545 PHE A N 1
ATOM 4405 C CA . PHE A 1 545 ? 33.228 -4.425 -30.511 1.00 92.12 545 PHE A CA 1
ATOM 4406 C C . PHE A 1 545 ? 34.615 -3.802 -30.655 1.00 92.12 545 PHE A C 1
ATOM 4408 O O . PHE A 1 545 ? 35.501 -4.390 -31.273 1.00 92.12 545 PHE A O 1
ATOM 4415 N N . SER A 1 546 ? 34.802 -2.607 -30.097 1.00 88.06 546 SER A N 1
ATOM 4416 C CA . SER A 1 546 ? 36.082 -1.894 -30.131 1.00 88.06 546 SER A CA 1
ATOM 4417 C C . SER A 1 546 ? 36.212 -0.973 -28.921 1.00 88.06 546 SER A C 1
ATOM 4419 O O . SER A 1 546 ? 35.283 -0.217 -28.643 1.00 88.06 546 SER A O 1
ATOM 4421 N N . ASN A 1 547 ? 37.370 -0.982 -28.251 1.00 84.19 547 ASN A N 1
ATOM 4422 C CA . ASN A 1 547 ? 37.705 -0.063 -27.152 1.00 84.19 547 ASN A CA 1
ATOM 4423 C C . ASN A 1 547 ? 36.642 -0.013 -26.034 1.00 84.19 547 ASN A C 1
ATOM 4425 O O . ASN A 1 547 ? 36.195 1.067 -25.655 1.00 84.19 547 ASN A O 1
ATOM 4429 N N . GLY A 1 548 ? 36.176 -1.170 -25.551 1.00 83.12 548 GLY A N 1
ATOM 4430 C CA . GLY A 1 548 ? 35.174 -1.220 -24.473 1.00 83.12 548 GLY A CA 1
ATOM 4431 C C . GLY A 1 548 ? 33.754 -0.826 -24.896 1.00 83.12 548 GLY A C 1
ATOM 4432 O O . GLY A 1 548 ? 32.864 -0.779 -24.058 1.00 83.12 548 GLY A O 1
ATOM 4433 N N . THR A 1 549 ? 33.525 -0.527 -26.180 1.00 92.88 549 THR A N 1
ATOM 4434 C CA . THR A 1 549 ? 32.232 -0.063 -26.699 1.00 92.88 549 THR A CA 1
ATOM 4435 C C . THR A 1 549 ? 31.695 -1.024 -27.754 1.00 92.88 549 THR A C 1
ATOM 4437 O O . THR A 1 549 ? 32.401 -1.390 -28.702 1.00 92.88 549 THR A O 1
ATOM 4440 N N . LEU A 1 550 ? 30.419 -1.391 -27.630 1.00 96.56 550 LEU A N 1
ATOM 4441 C CA . LEU A 1 550 ? 29.706 -2.174 -28.632 1.00 96.56 550 LEU A CA 1
ATOM 4442 C C . LEU A 1 550 ? 29.044 -1.233 -29.645 1.00 96.56 550 LEU A C 1
ATOM 4444 O O . LEU A 1 550 ? 28.113 -0.491 -29.334 1.00 96.56 550 LEU A O 1
ATOM 4448 N N . ARG A 1 551 ? 29.539 -1.248 -30.878 1.00 97.25 551 ARG A N 1
ATOM 4449 C CA . ARG A 1 551 ? 29.050 -0.416 -31.974 1.00 97.25 551 ARG A CA 1
ATOM 4450 C C . ARG A 1 551 ? 27.957 -1.153 -32.742 1.00 97.25 551 ARG A C 1
ATOM 4452 O O . ARG A 1 551 ? 28.226 -2.122 -33.446 1.00 97.25 551 ARG A O 1
ATOM 4459 N N . LEU A 1 552 ? 26.724 -0.688 -32.597 1.00 98.06 552 LEU A N 1
ATOM 4460 C CA . LEU A 1 552 ? 25.523 -1.227 -33.224 1.00 98.06 552 LEU A CA 1
ATOM 4461 C C . LEU A 1 552 ? 25.411 -0.721 -34.662 1.00 98.06 552 LEU A C 1
ATOM 4463 O O . LEU A 1 552 ? 25.455 0.487 -34.905 1.00 98.06 552 LEU A O 1
ATOM 4467 N N . ARG A 1 553 ? 25.255 -1.650 -35.607 1.00 97.62 553 ARG A N 1
ATOM 4468 C CA . ARG A 1 553 ? 25.299 -1.373 -37.048 1.00 97.62 553 ARG A CA 1
ATOM 4469 C C . ARG A 1 553 ? 23.928 -1.431 -37.695 1.00 97.62 553 ARG A C 1
ATOM 4471 O O . ARG A 1 553 ? 23.549 -0.487 -38.382 1.00 97.62 553 ARG A O 1
ATOM 4478 N N . ARG A 1 554 ? 23.200 -2.532 -37.512 1.00 97.06 554 ARG A N 1
ATOM 4479 C CA . ARG A 1 554 ? 21.905 -2.794 -38.156 1.00 97.06 554 ARG A CA 1
ATOM 4480 C C . ARG A 1 554 ? 20.953 -3.443 -37.172 1.00 97.06 554 ARG A C 1
ATOM 4482 O O . ARG A 1 554 ? 21.388 -4.208 -36.314 1.00 97.06 554 ARG A O 1
ATOM 4489 N N . CYS A 1 555 ? 19.661 -3.175 -37.314 1.00 96.31 555 CYS A N 1
ATOM 4490 C CA . CYS A 1 555 ? 18.616 -3.903 -36.601 1.00 96.31 555 CYS A CA 1
ATOM 4491 C C . CYS A 1 555 ? 17.493 -4.295 -37.561 1.00 96.31 555 CYS A C 1
ATOM 4493 O O . CYS A 1 555 ? 17.206 -3.603 -38.533 1.00 96.31 555 CYS A O 1
ATOM 4495 N N . GLY A 1 556 ? 16.877 -5.449 -37.335 1.00 93.44 556 GLY A N 1
ATOM 4496 C CA . GLY A 1 556 ? 15.816 -5.924 -38.215 1.00 93.44 556 GLY A CA 1
ATOM 4497 C C . GLY A 1 556 ? 15.669 -7.432 -38.203 1.00 93.44 556 GLY A C 1
ATOM 4498 O O . GLY A 1 556 ? 16.290 -8.134 -37.402 1.00 93.44 556 GLY A O 1
ATOM 4499 N N . TYR A 1 557 ? 14.810 -7.928 -39.089 1.00 90.94 557 TYR A N 1
ATOM 4500 C CA . TYR A 1 557 ? 14.569 -9.358 -39.224 1.00 90.94 557 TYR A CA 1
ATOM 4501 C C . TYR A 1 557 ? 15.844 -10.109 -39.618 1.00 90.94 557 TYR A C 1
ATOM 4503 O O . TYR A 1 557 ? 16.687 -9.583 -40.348 1.00 90.94 557 TYR A O 1
ATOM 4511 N N . HIS A 1 558 ? 15.957 -11.356 -39.168 1.00 86.00 558 HIS A N 1
ATOM 4512 C CA . HIS A 1 558 ? 17.137 -12.202 -39.338 1.00 86.00 558 HIS A CA 1
ATOM 4513 C C . HIS A 1 558 ? 17.688 -12.209 -40.773 1.00 86.00 558 HIS A C 1
ATOM 4515 O O . HIS A 1 558 ? 18.882 -11.991 -40.973 1.00 86.00 558 HIS A O 1
ATOM 4521 N N . GLU A 1 559 ? 16.828 -12.371 -41.786 1.00 86.69 559 GLU A N 1
ATOM 4522 C CA . GLU A 1 559 ? 17.268 -12.358 -43.187 1.00 86.69 559 GLU A CA 1
ATOM 4523 C C . GLU A 1 559 ? 17.877 -11.020 -43.620 1.00 86.69 559 GLU A C 1
ATOM 4525 O O . GLU A 1 559 ? 18.857 -11.001 -44.365 1.00 86.69 559 GLU A O 1
ATOM 4530 N N . TYR A 1 560 ? 17.306 -9.901 -43.171 1.00 90.25 560 TYR A N 1
ATOM 4531 C CA . TYR A 1 560 ? 17.798 -8.569 -43.513 1.00 90.25 560 TYR A CA 1
ATOM 4532 C C . TYR A 1 560 ? 19.183 -8.332 -42.913 1.00 90.25 560 TYR A C 1
ATOM 4534 O O . TYR A 1 560 ? 20.103 -7.962 -43.641 1.00 90.25 560 TYR A O 1
ATOM 4542 N N . VAL A 1 561 ? 19.339 -8.615 -41.617 1.00 88.00 561 VAL A N 1
ATOM 4543 C CA . VAL A 1 561 ? 20.598 -8.416 -40.886 1.00 88.00 561 VAL A CA 1
ATOM 4544 C C . VAL A 1 561 ? 21.694 -9.353 -41.401 1.00 88.00 561 VAL A C 1
ATOM 4546 O O . VAL A 1 561 ? 22.827 -8.924 -41.563 1.00 88.00 561 VAL A O 1
ATOM 4549 N N . ASN A 1 562 ? 21.377 -10.600 -41.762 1.00 85.25 562 ASN A N 1
ATOM 4550 C CA . ASN A 1 562 ? 22.365 -11.501 -42.370 1.00 85.25 562 ASN A CA 1
ATOM 4551 C C . ASN A 1 562 ? 22.818 -11.041 -43.765 1.00 85.25 562 ASN A C 1
ATOM 4553 O O . ASN A 1 562 ? 23.972 -11.242 -44.135 1.00 85.25 562 ASN A O 1
ATOM 4557 N N . ARG A 1 563 ? 21.913 -10.457 -44.566 1.00 86.94 563 ARG A N 1
ATOM 4558 C CA . ARG A 1 563 ? 22.237 -9.948 -45.914 1.00 86.94 563 ARG A CA 1
ATOM 4559 C C . ARG A 1 563 ? 22.974 -8.612 -45.869 1.00 86.94 563 ARG A C 1
ATOM 4561 O O . ARG A 1 563 ? 23.749 -8.317 -46.776 1.00 86.94 563 ARG A O 1
ATOM 4568 N N . LYS A 1 564 ? 22.693 -7.789 -44.858 1.00 86.75 564 LYS A N 1
ATOM 4569 C CA . LYS A 1 564 ? 23.298 -6.474 -44.630 1.00 86.75 564 LYS A CA 1
ATOM 4570 C C . LYS A 1 564 ? 23.713 -6.356 -43.160 1.00 86.75 564 LYS A C 1
ATOM 4572 O O . LYS A 1 564 ? 22.976 -5.730 -42.403 1.00 86.75 564 LYS A O 1
ATOM 4577 N N . PRO A 1 565 ? 24.835 -6.975 -42.767 1.00 78.69 565 PRO A N 1
ATOM 4578 C CA . PRO A 1 565 ? 25.309 -6.972 -41.386 1.00 78.69 565 PRO A CA 1
ATOM 4579 C C . PRO A 1 565 ? 26.022 -5.677 -40.975 1.00 78.69 565 PRO A C 1
ATOM 4581 O O . PRO A 1 565 ? 26.511 -4.902 -41.833 1.00 78.69 565 PRO A O 1
#

Radius of gyration: 33.86 Å; chains: 1; bounding box: 80×60×105 Å